Protein AF-A0A9X9QBF8-F1 (afdb_monomer)

Nearest PDB structures (foldseek):
  4yzc-assembly2_B  TM=6.751E-01  e=7.929E-07  Homo sapiens
  4hgs-assembly1_A  TM=6.082E-01  e=4.675E-07  Homo sapiens
  4yzc-assembly1_A  TM=5.987E-01  e=3.064E-07  Homo sapiens
  2c47-assembly4_D  TM=6.206E-01  e=9.795E-07  Homo sapiens
  7bmk-assembly1_B  TM=5.129E-01  e=6.171E-04  Homo sapiens

Foldseek 3Di:
DPPDDDDPDPPPDPDDPQPDLVNQLVQFLQFEFAQPQCQCCQQQNPDLQNVLLVQLLVLVVVCCVVDPVVVQPCQQALVSVVVNVVVSCVQRVVCLQDDHDDDDPVHGDGDDDPSHFGFQWDKDADQAQPPDDNDPDRQGFGIWIFGDDDDDPHDDLLRTLEGEAGALAACPPVVSVRVSSRLSSLLRNCQNQLQFAWAWYWYRHNQWIWIWIAGLRHIYINHIDGCVVPVSVVSSVVVSSRRDDCVSSRHQPQFDQDPNWTWGWAAQPDVPDIDIFTWDPDWSDADNHSHDQSWTWTATPVQWKIKIKTKDFPWFAAPVRLLVLLPLLFQAKHWRGKDFRDKPCVSPVACQVTRSRSDDPPPDPDDDDDDDDPPDPDDDGDTIMTIMITIIGGRFAFLQPDWWPLLNLQQLLRNLSSQVSSVVSQKHQLADASRQKGADPADPSHRRRIHGDDSRLMDGPPRPRSVVPPPARDYQQLQFDLVSLCVVVVVDDPVPDDSQCRNLRNLSSSLSNVVQCQQQHPADPPDDRDGSCQSRDPDSVSNNVVCLCCLFVCVVVNLVPRGHPRCVVPSVLSVQSSCLSQNDHGRDPDDDDPPVVSSVSNSVSSVVVSVCCVVVVDPIDTDD

Structure (mmCIF, N/CA/C/O backbone):
data_AF-A0A9X9QBF8-F1
#
_entry.id   AF-A0A9X9QBF8-F1
#
loop_
_atom_site.group_PDB
_atom_site.id
_atom_site.type_symbol
_atom_site.label_atom_id
_atom_site.label_alt_id
_atom_site.label_comp_id
_atom_site.label_asym_id
_atom_site.label_entity_id
_atom_site.label_seq_id
_atom_site.pdbx_PDB_ins_code
_atom_site.Cartn_x
_atom_site.Cartn_y
_atom_site.Cartn_z
_atom_site.occupancy
_atom_site.B_iso_or_equiv
_atom_site.auth_seq_id
_atom_site.auth_comp_id
_atom_site.auth_asym_id
_atom_site.auth_atom_id
_atom_site.pdbx_PDB_model_num
ATOM 1 N N . MET A 1 1 ? -2.231 0.985 5.826 1.00 36.88 1 MET A N 1
ATOM 2 C CA . MET A 1 1 ? -3.373 1.764 5.284 1.00 36.88 1 MET A CA 1
ATOM 3 C C . MET A 1 1 ? -3.360 3.235 5.782 1.00 36.88 1 MET A C 1
ATOM 5 O O . MET A 1 1 ? -4.291 3.717 6.397 1.00 36.88 1 MET A O 1
ATOM 9 N N . ARG A 1 2 ? -2.273 3.996 5.549 1.00 31.39 2 ARG A N 1
ATOM 10 C CA . ARG A 1 2 ? -1.917 5.186 6.375 1.00 31.39 2 ARG A CA 1
ATOM 11 C C . ARG A 1 2 ? -2.234 6.587 5.813 1.00 31.39 2 ARG A C 1
ATOM 13 O O . ARG A 1 2 ? -1.854 7.575 6.430 1.00 31.39 2 ARG A O 1
ATOM 20 N N . ASP A 1 3 ? -2.935 6.686 4.686 1.00 26.19 3 ASP A N 1
ATOM 21 C CA . ASP A 1 3 ? -3.419 7.963 4.113 1.00 26.19 3 ASP A CA 1
ATOM 22 C C . ASP A 1 3 ? -4.922 7.858 3.738 1.00 26.19 3 ASP A C 1
ATOM 24 O O . ASP A 1 3 ? -5.382 8.397 2.735 1.00 26.19 3 ASP A O 1
ATOM 28 N N . LEU A 1 4 ? -5.685 7.086 4.518 1.00 30.78 4 LEU A N 1
ATOM 29 C CA . LEU A 1 4 ? -7.020 6.609 4.172 1.00 30.78 4 LEU A CA 1
ATOM 30 C C . LEU A 1 4 ? -8.142 7.656 4.257 1.00 30.78 4 LEU A C 1
ATOM 32 O O . LEU A 1 4 ? -8.268 8.401 5.220 1.00 30.78 4 LEU A O 1
ATOM 36 N N . LEU A 1 5 ? -9.018 7.599 3.249 1.00 30.44 5 LEU A N 1
ATOM 37 C CA . LEU A 1 5 ? -10.440 7.950 3.329 1.00 30.44 5 LEU A CA 1
ATOM 38 C C . LEU A 1 5 ? -10.753 9.427 3.626 1.00 30.44 5 LEU A C 1
ATOM 40 O O . LEU A 1 5 ? -11.539 9.767 4.510 1.00 30.44 5 LEU A O 1
ATOM 44 N N . GLN A 1 6 ? -10.226 10.331 2.795 1.00 25.83 6 GLN A N 1
ATOM 45 C CA . GLN A 1 6 ? -10.897 11.618 2.611 1.00 25.83 6 GLN A CA 1
ATOM 46 C C . GLN A 1 6 ? -12.253 11.395 1.931 1.00 25.83 6 GLN A C 1
ATOM 48 O O . GLN A 1 6 ? -12.316 10.819 0.849 1.00 25.83 6 GLN A O 1
ATOM 53 N N . ARG A 1 7 ? -13.300 11.851 2.632 1.00 26.95 7 ARG A N 1
ATOM 54 C CA . ARG A 1 7 ? -14.614 12.339 2.177 1.00 26.95 7 ARG A CA 1
ATOM 55 C C . ARG A 1 7 ? -14.882 12.175 0.674 1.00 26.95 7 ARG A C 1
ATOM 57 O O . ARG A 1 7 ? -14.114 12.674 -0.146 1.00 26.95 7 ARG A O 1
ATOM 64 N N . GLU A 1 8 ? -16.054 11.645 0.323 1.00 24.50 8 GLU A 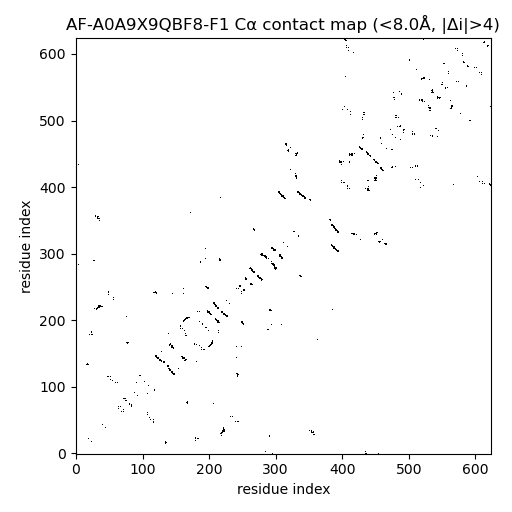N 1
ATOM 65 C CA . GLU A 1 8 ? -16.724 12.048 -0.918 1.00 24.50 8 GLU A CA 1
ATOM 66 C C . GLU A 1 8 ? -16.934 13.571 -0.864 1.00 24.50 8 GLU A C 1
ATOM 68 O O . GLU A 1 8 ? -17.917 14.083 -0.336 1.00 24.50 8 GLU A O 1
ATOM 73 N N . VAL A 1 9 ? -15.933 14.321 -1.320 1.00 21.94 9 VAL A N 1
ATOM 74 C CA . VAL A 1 9 ? -16.066 15.741 -1.617 1.00 21.94 9 VAL A CA 1
ATOM 75 C C . VAL A 1 9 ? -16.721 15.802 -2.997 1.00 21.94 9 VAL A C 1
ATOM 77 O O . VAL A 1 9 ? -16.227 15.132 -3.909 1.00 21.94 9 VAL A O 1
ATOM 80 N N . PRO A 1 10 ? -17.818 16.559 -3.180 1.00 20.89 10 PRO A N 1
ATOM 81 C CA . PRO A 1 10 ? -18.445 16.714 -4.488 1.00 20.89 10 PRO A CA 1
ATOM 82 C C . PRO A 1 10 ? -17.408 17.154 -5.532 1.00 20.89 10 PRO A C 1
ATOM 84 O O . PRO A 1 10 ? -16.493 17.912 -5.208 1.00 20.89 10 PRO A O 1
ATOM 87 N N . GLU A 1 11 ? -17.565 16.670 -6.770 1.00 24.17 11 GLU A N 1
ATOM 88 C CA . GLU A 1 11 ? -16.636 16.709 -7.923 1.00 24.17 11 GLU A CA 1
ATOM 89 C C . GLU A 1 11 ? -16.111 18.092 -8.375 1.00 24.17 11 GLU A C 1
ATOM 91 O O . GLU A 1 11 ? -15.508 18.223 -9.437 1.00 24.17 11 GLU A O 1
ATOM 96 N N . CYS A 1 12 ? -16.243 19.139 -7.569 1.00 21.33 12 CYS A N 1
ATOM 97 C CA . CYS A 1 12 ? -15.911 20.505 -7.936 1.00 21.33 12 CYS A CA 1
ATOM 98 C C . CYS A 1 12 ? -14.859 21.153 -7.025 1.00 21.33 12 CYS A C 1
ATOM 100 O O . CYS A 1 12 ? -14.997 22.328 -6.753 1.00 21.33 12 CYS A O 1
ATOM 102 N N . TYR A 1 13 ? -13.815 20.457 -6.550 1.00 22.97 13 TYR A N 1
ATOM 103 C CA . TYR A 1 13 ? -12.588 21.099 -6.013 1.00 22.97 13 TYR A CA 1
ATOM 104 C C . TYR A 1 13 ? -11.376 20.137 -6.037 1.00 22.97 13 TYR A C 1
ATOM 106 O O . TYR A 1 13 ? -10.783 19.817 -5.011 1.00 22.97 13 TYR A O 1
ATOM 114 N N . ILE A 1 14 ? -10.965 19.671 -7.225 1.00 25.72 14 ILE A N 1
ATOM 115 C CA . ILE A 1 14 ? -9.667 18.992 -7.426 1.00 25.72 14 ILE A CA 1
ATOM 116 C C . ILE A 1 14 ? -8.712 19.973 -8.115 1.00 25.72 14 ILE A C 1
ATOM 118 O O . ILE A 1 14 ? -8.417 19.869 -9.302 1.00 25.72 14 ILE A O 1
ATOM 122 N N . HIS A 1 15 ? -8.211 20.951 -7.361 1.00 24.05 15 HIS A N 1
ATOM 123 C CA . HIS A 1 15 ? -6.972 21.633 -7.729 1.00 24.05 15 HIS A CA 1
ATOM 124 C C . HIS A 1 15 ? -5.812 20.962 -6.988 1.00 24.05 15 HIS A C 1
ATOM 126 O O . HIS A 1 15 ? -5.669 21.097 -5.778 1.00 24.05 15 HIS A O 1
ATOM 132 N N . SER A 1 16 ? -5.025 20.197 -7.754 1.00 31.61 16 SER A N 1
ATOM 133 C CA . SER A 1 16 ? -3.643 19.758 -7.511 1.00 31.61 16 SER A CA 1
ATOM 134 C C . SER A 1 16 ? -3.044 20.199 -6.157 1.00 31.61 16 SER A C 1
ATOM 136 O O . SER A 1 16 ? -2.569 21.330 -6.011 1.00 31.61 16 SER A O 1
ATOM 138 N N . ARG A 1 17 ? -2.944 19.280 -5.186 1.00 35.56 17 ARG A N 1
ATOM 139 C CA . ARG A 1 17 ? -1.889 19.377 -4.165 1.00 35.56 17 ARG A CA 1
ATOM 140 C C . ARG A 1 17 ? -0.577 18.993 -4.844 1.00 35.56 17 ARG A C 1
ATOM 142 O O . ARG A 1 17 ? -0.209 17.825 -4.900 1.00 35.56 17 ARG A O 1
ATOM 149 N N . ALA A 1 18 ? 0.099 19.983 -5.419 1.00 39.16 18 ALA A N 1
ATOM 150 C CA . ALA A 1 18 ? 1.425 19.805 -5.988 1.00 39.16 18 ALA A CA 1
ATOM 151 C C . ALA A 1 18 ? 2.369 19.272 -4.898 1.00 39.16 18 ALA A C 1
ATOM 153 O O . ALA A 1 18 ? 2.689 19.967 -3.936 1.00 39.16 18 ALA A O 1
ATOM 154 N N . CYS A 1 19 ? 2.804 18.020 -5.021 1.00 48.69 19 CYS A N 1
ATOM 155 C CA . CYS A 1 19 ? 3.900 17.513 -4.209 1.00 48.69 19 CYS A CA 1
ATOM 156 C C . CYS A 1 19 ? 5.194 18.146 -4.743 1.00 48.69 19 CYS A C 1
ATOM 158 O O . CYS A 1 19 ? 5.579 17.912 -5.893 1.00 48.69 19 CYS A O 1
ATOM 160 N N . ASN A 1 20 ? 5.789 19.016 -3.919 1.00 58.62 20 ASN A N 1
ATOM 161 C CA . ASN A 1 20 ? 6.997 19.777 -4.229 1.00 58.62 20 ASN A CA 1
ATOM 162 C C . ASN A 1 20 ? 8.143 18.846 -4.644 1.00 58.62 20 ASN A C 1
ATOM 164 O O . ASN A 1 20 ? 8.356 17.802 -4.028 1.00 58.62 20 ASN A O 1
ATOM 168 N N . ALA A 1 21 ? 8.939 19.270 -5.628 1.00 63.06 21 ALA A N 1
ATOM 169 C CA . ALA A 1 21 ? 10.157 18.582 -6.064 1.00 63.06 21 ALA A CA 1
ATOM 170 C C . ALA A 1 21 ? 11.085 18.190 -4.895 1.00 63.06 21 ALA A C 1
ATOM 172 O O . ALA A 1 21 ? 11.695 17.124 -4.918 1.00 63.06 21 ALA A O 1
ATOM 173 N N . SER A 1 22 ? 11.132 19.010 -3.839 1.00 59.16 22 SER A N 1
ATOM 174 C CA . SER A 1 22 ? 11.893 18.736 -2.614 1.00 59.16 22 SER A CA 1
ATOM 175 C C . SER A 1 22 ? 11.432 17.484 -1.857 1.00 59.16 22 SER A C 1
ATOM 177 O O . SER A 1 22 ? 12.258 16.806 -1.259 1.00 59.16 22 SER A O 1
ATOM 179 N N . VAL A 1 23 ? 10.142 17.136 -1.909 1.00 67.81 23 VAL A N 1
ATOM 180 C CA . VAL A 1 23 ? 9.575 15.947 -1.243 1.00 67.81 23 VAL A CA 1
ATOM 181 C C . VAL A 1 23 ? 9.862 14.669 -2.029 1.00 67.81 23 VAL A C 1
ATOM 183 O O . VAL A 1 23 ? 9.993 13.597 -1.443 1.00 67.81 23 VAL A O 1
ATOM 186 N N . ILE A 1 24 ? 9.932 14.762 -3.360 1.00 69.06 24 ILE A N 1
ATOM 187 C CA . ILE A 1 24 ? 10.347 13.638 -4.208 1.00 69.06 24 ILE A CA 1
ATOM 188 C C . ILE A 1 24 ? 11.826 13.332 -3.957 1.00 69.06 24 ILE A C 1
ATOM 190 O O . ILE A 1 24 ? 12.177 12.174 -3.750 1.00 69.06 24 ILE A O 1
ATOM 194 N N . LEU A 1 25 ? 12.664 14.372 -3.921 1.00 68.56 25 LEU A N 1
ATOM 195 C CA . LEU A 1 25 ? 14.101 14.247 -3.686 1.00 68.56 25 LEU A CA 1
ATOM 196 C C . LEU A 1 25 ? 14.424 13.626 -2.330 1.00 68.56 25 LEU A C 1
ATOM 198 O O . LEU A 1 25 ? 15.091 12.600 -2.300 1.00 68.56 25 LEU A O 1
ATOM 202 N N . SER A 1 26 ? 13.895 14.175 -1.234 1.00 68.12 26 SER A N 1
ATOM 203 C CA . SER A 1 26 ? 14.236 13.694 0.113 1.00 68.12 26 SER A CA 1
ATOM 204 C C . SER A 1 26 ? 13.898 12.218 0.344 1.00 68.12 26 SER A C 1
ATOM 206 O O . SER A 1 26 ? 14.494 11.561 1.189 1.00 68.12 26 SER A O 1
ATOM 208 N N . LYS A 1 27 ? 12.939 11.671 -0.412 1.00 71.31 27 LYS A N 1
ATOM 209 C CA . LYS A 1 27 ? 12.561 10.251 -0.348 1.00 71.31 27 LYS A CA 1
ATOM 210 C C . LYS A 1 27 ? 13.416 9.342 -1.219 1.00 71.31 27 LYS A C 1
ATOM 212 O O . LYS A 1 27 ? 13.476 8.145 -0.952 1.00 71.31 27 LYS A O 1
ATOM 217 N N . LEU A 1 28 ? 13.989 9.889 -2.285 1.00 75.88 28 LEU A N 1
ATOM 218 C CA . LEU A 1 28 ? 14.821 9.164 -3.236 1.00 75.88 28 LEU A CA 1
ATOM 219 C C . LEU A 1 28 ? 16.306 9.229 -2.869 1.00 75.88 28 LEU A C 1
ATOM 221 O O . LEU A 1 28 ? 17.030 8.314 -3.237 1.00 75.88 28 LEU A O 1
ATOM 225 N N . GLU A 1 29 ? 16.763 10.249 -2.138 1.00 67.69 29 GLU A N 1
ATOM 226 C CA . GLU A 1 29 ? 18.185 10.479 -1.827 1.00 67.69 29 GLU A CA 1
ATOM 227 C C . GLU A 1 29 ? 18.903 9.238 -1.267 1.00 67.69 29 GLU A C 1
ATOM 229 O O . GLU A 1 29 ? 19.953 8.873 -1.785 1.00 67.69 29 GLU A O 1
ATOM 234 N N . SER A 1 30 ? 18.309 8.513 -0.312 1.00 70.75 30 SER A N 1
ATOM 235 C CA . SER A 1 30 ? 18.887 7.274 0.248 1.00 70.75 30 SER A CA 1
ATOM 236 C C . SER A 1 30 ? 18.504 5.987 -0.496 1.00 70.75 30 SER A C 1
ATOM 238 O O . SER A 1 30 ? 18.909 4.893 -0.112 1.00 70.75 30 SER A O 1
ATOM 240 N N . LYS A 1 31 ? 17.687 6.097 -1.546 1.00 80.31 31 LYS A N 1
ATOM 241 C CA . LYS A 1 31 ? 17.059 4.976 -2.266 1.00 80.31 31 LYS A CA 1
ATOM 242 C C . LYS A 1 31 ? 17.318 5.028 -3.764 1.00 80.31 31 LYS A C 1
ATOM 244 O O . LYS A 1 31 ? 16.534 4.502 -4.554 1.00 80.31 31 LYS A O 1
ATOM 249 N N . THR A 1 32 ? 18.391 5.698 -4.165 1.00 83.94 32 THR A N 1
ATOM 250 C CA . THR A 1 32 ? 18.722 5.847 -5.574 1.00 83.94 32 THR A CA 1
ATOM 251 C C . THR A 1 32 ? 20.138 5.328 -5.838 1.00 83.94 32 THR A C 1
ATOM 253 O O . THR A 1 32 ? 21.103 5.713 -5.179 1.00 83.94 32 THR A O 1
ATOM 256 N N . PHE A 1 33 ? 20.257 4.427 -6.807 1.00 83.81 33 PHE A N 1
ATOM 257 C CA . PHE A 1 33 ? 21.453 3.646 -7.109 1.00 83.81 33 PHE A CA 1
ATOM 258 C C . PHE A 1 33 ? 21.969 4.042 -8.493 1.00 83.81 33 PHE A C 1
ATOM 260 O O . PHE A 1 33 ? 21.259 3.919 -9.489 1.00 83.81 33 PHE A O 1
ATOM 267 N N . THR A 1 34 ? 23.192 4.567 -8.574 1.00 83.94 34 THR A N 1
ATOM 268 C CA . THR A 1 34 ? 23.822 4.959 -9.849 1.00 83.94 34 THR A CA 1
ATOM 269 C C . THR A 1 34 ? 24.747 3.887 -10.381 1.00 83.94 34 THR A C 1
ATOM 271 O O . THR A 1 34 ? 25.434 3.249 -9.587 1.00 83.94 34 THR A O 1
ATOM 274 N N . CYS A 1 35 ? 24.939 3.882 -11.701 1.00 84.56 35 CYS A N 1
ATOM 275 C CA . CYS A 1 35 ? 26.006 3.128 -12.355 1.00 84.56 35 CYS A CA 1
ATOM 276 C C . CYS A 1 35 ? 25.909 1.628 -12.064 1.00 84.56 35 CYS A C 1
ATOM 278 O O . CYS A 1 35 ? 26.920 0.981 -11.796 1.00 84.56 35 CYS A O 1
ATOM 280 N N . VAL A 1 36 ? 24.689 1.091 -12.101 1.00 84.81 36 VAL A N 1
ATOM 281 C CA . VAL A 1 36 ? 24.467 -0.348 -11.999 1.00 84.81 36 VAL A CA 1
ATOM 282 C C . VAL A 1 36 ? 25.074 -0.992 -13.245 1.00 84.81 36 VAL A C 1
ATOM 284 O O . VAL A 1 36 ? 24.547 -0.835 -14.345 1.00 84.81 36 VAL A O 1
ATOM 287 N N . SER A 1 37 ? 26.219 -1.660 -13.097 1.00 80.00 37 SER A N 1
ATOM 288 C CA . SER A 1 37 ? 27.036 -2.121 -14.231 1.00 80.00 37 SER A CA 1
ATOM 289 C C . SER A 1 37 ? 26.308 -3.141 -15.105 1.00 80.00 37 SER A C 1
ATOM 291 O O . SER A 1 37 ? 26.439 -3.111 -16.324 1.00 80.00 37 SER A O 1
ATOM 293 N N . SER A 1 38 ? 25.470 -3.978 -14.495 1.00 84.94 38 SER A N 1
ATOM 294 C CA . SER A 1 38 ? 24.649 -4.981 -15.173 1.00 84.94 38 SER A CA 1
ATOM 295 C C . SER A 1 38 ? 23.363 -4.424 -15.795 1.00 84.94 38 SER A C 1
ATOM 297 O O . SER A 1 38 ? 22.602 -5.190 -16.383 1.00 84.94 38 SER A O 1
ATOM 299 N N . PHE A 1 39 ? 23.087 -3.112 -15.697 1.00 89.56 39 PHE A N 1
ATOM 300 C CA . PHE A 1 39 ? 21.828 -2.521 -16.175 1.00 89.56 39 PHE A CA 1
ATOM 301 C C . PHE A 1 39 ? 21.579 -2.830 -17.652 1.00 89.56 39 PHE A C 1
ATOM 303 O O . PHE A 1 39 ? 20.493 -3.280 -18.019 1.00 89.56 39 PHE A O 1
ATOM 310 N N . TRP A 1 40 ? 22.576 -2.579 -18.508 1.00 91.44 40 TRP A N 1
ATOM 311 C CA . TRP A 1 40 ? 22.412 -2.775 -19.946 1.00 91.44 40 TRP A CA 1
ATOM 312 C C . TRP A 1 40 ? 22.154 -4.245 -20.276 1.00 91.44 40 TRP A C 1
ATOM 314 O O . TRP A 1 40 ? 21.153 -4.568 -20.914 1.00 91.44 40 TRP A O 1
ATOM 324 N N . ASP A 1 41 ? 23.000 -5.136 -19.764 1.00 90.19 41 ASP A N 1
ATOM 325 C CA . ASP A 1 41 ? 22.885 -6.571 -20.013 1.00 90.19 41 ASP A CA 1
ATOM 326 C C . ASP A 1 41 ? 21.548 -7.130 -19.511 1.00 90.19 41 ASP A C 1
ATOM 328 O O . ASP A 1 41 ? 20.917 -7.947 -20.182 1.00 90.19 41 ASP A O 1
ATOM 332 N N . ARG A 1 42 ? 21.053 -6.630 -18.371 1.00 90.00 42 ARG A N 1
ATOM 333 C CA . ARG A 1 42 ? 19.796 -7.084 -17.767 1.00 90.00 42 ARG A CA 1
ATOM 334 C C . ARG A 1 42 ? 18.565 -6.728 -18.594 1.00 90.00 42 ARG A C 1
ATOM 336 O O . ARG A 1 42 ? 17.650 -7.554 -18.691 1.00 90.00 42 ARG A O 1
ATOM 343 N N . PHE A 1 43 ? 18.505 -5.515 -19.145 1.00 91.50 43 PHE A N 1
ATOM 344 C CA . PHE A 1 43 ? 17.295 -5.004 -19.805 1.00 91.50 43 PHE A CA 1
ATOM 345 C C . PHE A 1 43 ? 17.372 -4.954 -21.327 1.00 91.50 43 PHE A C 1
ATOM 347 O O . PHE A 1 43 ? 16.316 -4.922 -21.953 1.00 91.50 43 PHE A O 1
ATOM 354 N N . PHE A 1 44 ? 18.567 -4.972 -21.922 1.00 93.38 44 PHE A N 1
ATOM 355 C CA . PHE A 1 44 ? 18.769 -4.774 -23.363 1.00 93.38 44 PHE A CA 1
ATOM 356 C C . PHE A 1 44 ? 19.432 -5.948 -24.096 1.00 93.38 44 PHE A C 1
ATOM 358 O O . PHE A 1 44 ? 19.330 -6.039 -25.328 1.00 93.38 44 PHE A O 1
ATOM 365 N N . GLU A 1 45 ? 20.035 -6.891 -23.371 1.00 93.56 45 GLU A N 1
ATOM 366 C CA . GLU A 1 45 ? 20.638 -8.102 -23.937 1.00 93.56 45 GLU A CA 1
ATOM 367 C C . GLU A 1 45 ? 19.882 -9.377 -23.537 1.00 93.56 45 GLU A C 1
ATOM 369 O O . GLU A 1 45 ? 19.093 -9.408 -22.592 1.00 93.56 45 GLU A O 1
ATOM 374 N N . GLY A 1 46 ? 20.102 -10.448 -24.307 1.00 92.25 46 GLY A N 1
ATOM 375 C CA . GLY A 1 46 ? 19.549 -11.776 -24.019 1.00 92.25 46 GLY A CA 1
ATOM 376 C C . GLY A 1 46 ? 18.020 -11.885 -24.089 1.00 92.25 46 GLY A C 1
ATOM 377 O O . GLY A 1 46 ? 17.466 -12.873 -23.613 1.00 92.25 46 GLY A O 1
ATOM 378 N N . LYS A 1 47 ? 17.321 -10.894 -24.659 1.00 93.94 47 LYS A N 1
ATOM 379 C CA . LYS A 1 47 ? 15.860 -10.894 -24.821 1.00 93.94 47 LYS A CA 1
ATOM 380 C C . LYS A 1 47 ? 15.455 -11.463 -26.175 1.00 93.94 47 LYS A C 1
ATOM 382 O O . LYS A 1 47 ? 16.234 -11.445 -27.129 1.00 93.94 47 LYS A O 1
ATOM 387 N N . ALA A 1 48 ? 14.197 -11.891 -26.285 1.00 93.62 48 ALA A N 1
ATOM 388 C CA . ALA A 1 48 ? 13.635 -12.422 -27.531 1.00 93.62 48 ALA A CA 1
ATOM 389 C C . ALA A 1 48 ? 13.764 -11.438 -28.714 1.00 93.62 48 ALA A C 1
ATOM 391 O O . ALA A 1 48 ? 13.944 -11.856 -29.853 1.00 93.62 48 ALA A O 1
ATOM 392 N N . TRP A 1 49 ? 13.737 -10.131 -28.440 1.00 94.00 49 TRP A N 1
ATOM 393 C CA . TRP A 1 49 ? 13.897 -9.067 -29.433 1.00 94.00 49 TRP A CA 1
ATOM 394 C C . TRP A 1 49 ? 15.350 -8.582 -29.616 1.00 94.00 49 TRP A C 1
ATOM 396 O O . TRP A 1 49 ? 15.600 -7.737 -30.475 1.00 94.00 49 TRP A O 1
ATOM 406 N N . SER A 1 50 ? 16.336 -9.062 -28.844 1.00 93.88 50 SER A N 1
ATOM 407 C CA . SER A 1 50 ? 17.706 -8.508 -28.870 1.00 93.88 50 SER A CA 1
ATOM 408 C C . SER A 1 50 ? 18.411 -8.684 -30.225 1.00 93.88 50 SER A C 1
ATOM 410 O O . SER A 1 50 ? 19.134 -7.784 -30.645 1.00 93.88 50 SER A O 1
ATOM 412 N N . ASP A 1 51 ? 18.192 -9.795 -30.938 1.00 94.19 51 ASP A N 1
ATOM 413 C CA . ASP A 1 51 ? 18.712 -9.993 -32.309 1.00 94.19 51 ASP A CA 1
ATOM 414 C C . ASP A 1 51 ? 18.061 -9.027 -33.313 1.00 94.19 51 ASP A C 1
ATOM 416 O O . ASP A 1 51 ? 18.735 -8.459 -34.172 1.00 94.19 51 ASP A O 1
ATOM 420 N N . GLN A 1 52 ? 16.755 -8.792 -33.170 1.00 94.06 52 GLN A N 1
ATOM 421 C CA . GLN A 1 52 ? 16.004 -7.869 -34.018 1.00 94.06 52 GLN A CA 1
ATOM 422 C C . GLN A 1 52 ? 16.506 -6.427 -33.849 1.00 94.06 52 GLN A C 1
ATOM 424 O O . GLN A 1 52 ? 16.709 -5.734 -34.845 1.00 94.06 52 GLN A O 1
ATOM 429 N N . THR A 1 53 ? 16.789 -5.975 -32.620 1.00 94.88 53 THR A N 1
ATOM 430 C CA . THR A 1 53 ? 17.332 -4.620 -32.395 1.00 94.88 53 THR A CA 1
ATOM 431 C C . THR A 1 53 ? 18.748 -4.450 -32.942 1.00 94.88 53 THR A C 1
ATOM 433 O O . THR A 1 53 ? 19.063 -3.376 -33.454 1.00 94.88 53 THR A O 1
ATOM 436 N N . LYS A 1 54 ? 19.586 -5.498 -32.903 1.00 94.56 54 LYS A N 1
ATOM 437 C CA . LYS A 1 54 ? 20.920 -5.494 -33.534 1.00 94.56 54 LYS A CA 1
ATOM 438 C C . LYS A 1 54 ? 20.822 -5.342 -35.053 1.00 94.56 54 LYS A C 1
ATOM 440 O O . LYS A 1 54 ? 21.469 -4.458 -35.603 1.00 94.56 54 LYS A O 1
ATOM 445 N N . ARG A 1 55 ? 19.933 -6.092 -35.712 1.00 93.38 55 ARG A N 1
ATOM 446 C CA . ARG A 1 55 ? 19.689 -5.960 -37.161 1.00 93.38 55 ARG A CA 1
ATOM 447 C C . ARG A 1 55 ? 19.137 -4.593 -37.571 1.00 93.38 55 ARG A C 1
ATOM 449 O O . ARG A 1 55 ? 19.522 -4.064 -38.614 1.00 93.38 55 ARG A O 1
ATOM 456 N N . ILE A 1 56 ? 18.241 -4.006 -36.770 1.00 91.88 56 ILE A N 1
ATOM 457 C CA . ILE A 1 56 ? 17.740 -2.641 -37.018 1.00 91.88 56 ILE A CA 1
ATOM 458 C C . ILE A 1 56 ? 18.893 -1.634 -36.937 1.00 91.88 56 ILE A C 1
ATOM 460 O O . ILE A 1 56 ? 18.999 -0.760 -37.796 1.00 91.88 56 ILE A O 1
ATOM 464 N N . TRP A 1 57 ? 19.773 -1.777 -35.942 1.00 92.88 57 TRP A N 1
ATOM 465 C CA . TRP A 1 57 ? 20.981 -0.963 -35.832 1.00 92.88 57 TRP A CA 1
ATOM 466 C C . TRP A 1 57 ? 21.899 -1.103 -37.053 1.00 92.88 57 TRP A C 1
ATOM 468 O O . TRP A 1 57 ? 22.270 -0.091 -37.635 1.00 92.88 57 TRP A O 1
ATOM 478 N N . GLU A 1 58 ? 22.217 -2.325 -37.483 1.00 91.94 58 GLU A N 1
ATOM 479 C CA . GLU A 1 58 ? 23.070 -2.563 -38.660 1.00 91.94 58 GLU A CA 1
ATOM 480 C C . GLU A 1 58 ? 22.475 -1.916 -39.920 1.00 91.94 58 GLU A C 1
ATOM 482 O O . GLU A 1 58 ? 23.176 -1.283 -40.706 1.00 91.94 58 GLU A O 1
ATOM 487 N N . SER A 1 59 ? 21.152 -2.007 -40.081 1.00 89.31 59 SER A N 1
ATOM 488 C CA . SER A 1 59 ? 20.433 -1.376 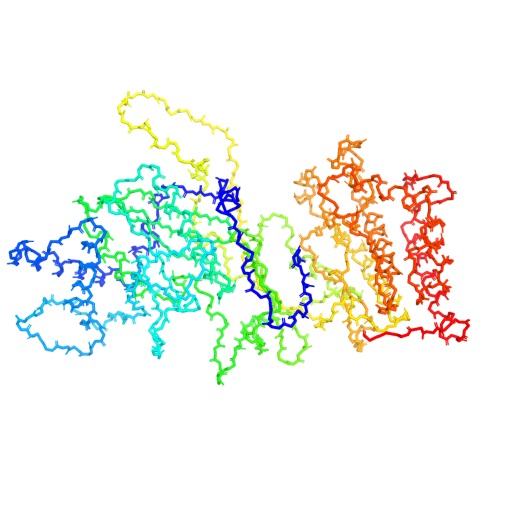-41.195 1.00 89.31 59 SER A CA 1
ATOM 489 C C . SER A 1 59 ? 20.519 0.155 -41.131 1.00 89.31 59 SER A C 1
ATOM 491 O O . SER A 1 59 ? 20.702 0.817 -42.153 1.00 89.31 59 SER A O 1
ATOM 493 N N . TYR A 1 60 ? 20.411 0.725 -39.928 1.00 88.31 60 TYR A N 1
ATOM 494 C CA . TYR A 1 60 ? 20.582 2.155 -39.680 1.00 88.31 60 TYR A CA 1
ATOM 495 C C . TYR A 1 60 ? 22.005 2.632 -39.989 1.00 88.31 60 TYR A C 1
ATOM 497 O O . TYR A 1 60 ? 22.182 3.643 -40.671 1.00 88.31 60 TYR A O 1
ATOM 505 N N . GLU A 1 61 ? 23.011 1.901 -39.515 1.00 88.19 61 GLU A N 1
ATOM 506 C CA . GLU A 1 61 ? 24.423 2.218 -39.710 1.00 88.19 61 GLU A CA 1
ATOM 507 C C . GLU A 1 61 ? 24.802 2.171 -41.194 1.00 88.19 61 GLU A C 1
ATOM 509 O O . GLU A 1 61 ? 25.402 3.119 -41.706 1.00 88.19 61 GLU A O 1
ATOM 514 N N . ASN A 1 62 ? 24.364 1.131 -41.911 1.00 86.75 62 ASN A N 1
ATOM 515 C CA . ASN A 1 62 ? 24.567 1.012 -43.354 1.00 86.75 62 ASN A CA 1
ATOM 516 C C . ASN A 1 62 ? 23.917 2.175 -44.106 1.00 86.75 62 ASN A C 1
ATOM 518 O O . ASN A 1 62 ? 24.593 2.856 -44.874 1.00 86.75 62 ASN A O 1
ATOM 522 N N . TYR A 1 63 ? 22.646 2.482 -43.825 1.00 83.12 63 TYR A N 1
ATOM 523 C CA . TYR A 1 63 ? 21.957 3.603 -44.467 1.00 83.12 63 TYR A CA 1
ATOM 524 C C . TYR A 1 63 ? 22.671 4.934 -44.211 1.00 83.12 63 TYR A C 1
ATOM 526 O O . TYR A 1 63 ? 22.873 5.721 -45.133 1.00 83.12 63 TYR A O 1
ATOM 534 N N . LYS A 1 64 ? 23.109 5.193 -42.978 1.00 80.62 64 LYS A N 1
ATOM 535 C CA . LYS A 1 64 ? 23.843 6.415 -42.627 1.00 80.62 64 LYS A CA 1
ATOM 536 C C . LYS A 1 64 ? 25.185 6.534 -43.361 1.00 80.62 64 LYS A C 1
ATOM 538 O O . LYS A 1 64 ? 25.592 7.650 -43.674 1.00 80.62 64 LYS A O 1
ATOM 543 N N . ASN A 1 65 ? 25.862 5.413 -43.612 1.00 80.50 65 ASN A N 1
ATOM 544 C CA . ASN A 1 65 ? 27.153 5.372 -44.300 1.00 80.50 65 ASN A CA 1
ATOM 545 C C . ASN A 1 65 ? 27.017 5.437 -45.832 1.00 80.50 65 ASN A C 1
ATOM 547 O O . ASN A 1 65 ? 27.854 6.049 -46.493 1.00 80.50 65 ASN A O 1
ATOM 551 N N . GLU A 1 66 ? 25.973 4.826 -46.396 1.00 75.88 66 GLU A N 1
ATOM 552 C CA . GLU A 1 66 ? 25.684 4.816 -47.838 1.00 75.88 66 GLU A CA 1
ATOM 553 C C . GLU A 1 66 ? 25.058 6.133 -48.320 1.00 75.88 66 GLU A C 1
ATOM 555 O O . GLU A 1 66 ? 25.337 6.605 -49.425 1.00 75.88 66 GLU A O 1
ATOM 560 N N . THR A 1 67 ? 24.231 6.764 -47.485 1.00 64.31 67 THR A N 1
ATOM 561 C CA . THR A 1 67 ? 23.640 8.079 -47.758 1.00 64.31 67 THR A CA 1
ATOM 562 C C . THR A 1 67 ? 24.626 9.176 -47.346 1.00 64.31 67 THR A C 1
ATOM 564 O O . THR A 1 67 ? 25.343 9.025 -46.365 1.00 64.31 67 THR A O 1
ATOM 567 N N . ASN A 1 68 ? 24.678 10.321 -48.045 1.00 57.09 68 ASN A N 1
ATOM 568 C CA . ASN A 1 68 ? 25.516 11.452 -47.608 1.00 57.09 68 ASN A CA 1
ATOM 569 C C . ASN A 1 68 ? 25.203 11.774 -46.127 1.00 57.09 68 ASN A C 1
ATOM 571 O O . ASN A 1 68 ? 24.051 12.118 -45.855 1.00 57.09 68 ASN A O 1
ATOM 575 N N . PRO A 1 69 ? 26.167 11.719 -45.180 1.00 55.25 69 PRO A N 1
ATOM 576 C CA . PRO A 1 69 ? 25.908 11.877 -43.739 1.00 55.25 69 PRO A CA 1
ATOM 577 C C . PRO A 1 69 ? 25.184 13.180 -43.366 1.00 55.25 69 PRO A C 1
ATOM 579 O O . PRO A 1 69 ? 24.592 13.297 -42.295 1.00 55.25 69 PRO A O 1
ATOM 582 N N . LYS A 1 70 ? 25.208 14.172 -44.266 1.00 55.16 70 LYS A N 1
ATOM 583 C CA . LYS A 1 70 ? 24.456 15.429 -44.162 1.00 55.16 70 LYS A CA 1
ATOM 584 C C . LYS A 1 70 ? 22.932 15.271 -44.298 1.00 55.16 70 LYS A C 1
ATOM 586 O O . LYS A 1 70 ? 22.220 16.188 -43.908 1.00 55.16 70 LYS A O 1
ATOM 591 N N . ASN A 1 71 ? 22.439 14.150 -44.826 1.00 54.66 71 ASN A N 1
ATOM 592 C CA . ASN A 1 71 ? 21.016 13.899 -45.082 1.00 54.66 71 ASN A CA 1
ATOM 593 C C . ASN A 1 71 ? 20.288 13.252 -43.891 1.00 54.66 71 ASN A C 1
ATOM 595 O O . ASN A 1 71 ? 19.063 13.301 -43.842 1.00 54.66 71 ASN A O 1
ATOM 599 N N . PHE A 1 72 ? 21.020 12.665 -42.937 1.00 65.31 72 PHE A N 1
ATOM 600 C CA . PHE A 1 72 ? 20.456 12.072 -41.718 1.00 65.31 72 PHE A CA 1
ATOM 601 C C . PHE A 1 72 ? 21.357 12.343 -40.489 1.00 65.31 72 PHE A C 1
ATOM 603 O O . PHE A 1 72 ? 21.925 11.419 -39.905 1.00 65.31 72 PHE A O 1
ATOM 610 N N . PRO A 1 73 ? 21.583 13.615 -40.107 1.00 65.81 73 PRO A N 1
ATOM 611 C CA . PRO A 1 73 ? 22.457 13.933 -38.985 1.00 65.81 73 PRO A CA 1
ATOM 612 C C . PRO A 1 73 ? 21.783 13.602 -37.646 1.00 65.81 73 PRO A C 1
ATOM 614 O O . PRO A 1 73 ? 20.699 14.103 -37.349 1.00 65.81 73 PRO A O 1
ATOM 617 N N . LEU A 1 74 ? 22.464 12.837 -36.785 1.00 67.88 74 LEU A N 1
ATOM 618 C CA . LEU A 1 74 ? 22.116 12.754 -35.364 1.00 67.88 74 LEU A CA 1
ATOM 619 C C . LEU A 1 74 ? 22.544 14.063 -34.682 1.00 67.88 74 LEU A C 1
ATOM 621 O O . LEU A 1 74 ? 23.646 14.190 -34.144 1.00 67.88 74 LEU A O 1
ATOM 625 N N . ASN A 1 75 ? 21.688 15.080 -34.772 1.00 70.06 75 ASN A N 1
ATOM 626 C CA . ASN A 1 75 ? 21.882 16.331 -34.056 1.00 70.06 75 ASN A CA 1
ATOM 627 C C . ASN A 1 75 ? 21.381 16.162 -32.619 1.00 70.06 75 ASN A C 1
ATOM 629 O O . ASN A 1 75 ? 20.198 15.977 -32.380 1.00 70.06 75 ASN A O 1
ATOM 633 N N . LEU A 1 76 ? 22.300 16.243 -31.665 1.00 66.56 76 LEU A N 1
ATOM 634 C CA . LEU A 1 76 ? 22.029 16.004 -30.250 1.00 66.56 76 LEU A CA 1
ATOM 635 C C . LEU A 1 76 ? 21.507 17.242 -29.495 1.00 66.56 76 LEU A C 1
ATOM 637 O O . LEU A 1 76 ? 21.255 17.188 -28.289 1.00 66.56 76 LEU A O 1
ATOM 641 N N . ALA A 1 77 ? 21.320 18.369 -30.192 1.00 66.25 77 ALA A N 1
ATOM 642 C CA . ALA A 1 77 ? 20.456 19.433 -29.696 1.00 66.25 77 ALA A CA 1
ATOM 643 C C . ALA A 1 77 ? 19.025 18.898 -29.549 1.00 66.25 77 ALA A C 1
ATOM 645 O O . ALA A 1 77 ? 18.625 18.019 -30.303 1.00 66.25 77 ALA A O 1
ATOM 646 N N . GLU A 1 78 ? 18.245 19.457 -28.620 1.00 64.12 78 GLU A N 1
ATOM 647 C CA . GLU A 1 78 ? 16.907 18.951 -28.287 1.00 64.12 78 GLU A CA 1
ATOM 648 C C . GLU A 1 78 ? 16.065 18.717 -29.546 1.00 64.12 78 GLU A C 1
ATOM 650 O O . GLU A 1 78 ? 15.824 17.562 -29.873 1.00 64.12 78 GLU A O 1
ATOM 655 N N . GLN A 1 79 ? 15.759 19.767 -30.324 1.00 71.00 79 GLN A N 1
ATOM 656 C CA . GLN A 1 79 ? 15.026 19.672 -31.599 1.00 71.00 79 GLN A CA 1
ATOM 657 C C . GLN A 1 79 ? 15.652 18.684 -32.601 1.00 71.00 79 GLN A C 1
ATOM 659 O O . GLN A 1 79 ? 14.936 18.012 -33.331 1.00 71.00 79 GLN A O 1
ATOM 664 N N . GLY A 1 80 ? 16.978 18.548 -32.606 1.00 75.56 80 GLY A N 1
ATOM 665 C CA . GLY A 1 80 ? 17.667 17.593 -33.469 1.00 75.56 80 GLY A CA 1
ATOM 666 C C . GLY A 1 80 ? 17.372 16.136 -33.109 1.00 75.56 80 GLY A C 1
ATOM 667 O O . GLY A 1 80 ? 17.204 15.312 -34.005 1.00 75.56 80 GLY A O 1
ATOM 668 N N . ILE A 1 81 ? 17.239 15.824 -31.815 1.00 74.38 81 ILE A N 1
ATOM 669 C CA . ILE A 1 81 ? 16.830 14.494 -31.351 1.00 74.38 81 ILE A CA 1
ATOM 670 C C . ILE A 1 81 ? 15.379 14.235 -31.763 1.00 74.38 81 ILE A C 1
ATOM 672 O O . ILE A 1 81 ? 15.075 13.138 -32.218 1.00 74.38 81 ILE A O 1
ATOM 676 N N . TRP A 1 82 ? 14.494 15.233 -31.675 1.00 74.94 82 TRP A N 1
ATOM 677 C CA . TRP A 1 82 ? 13.109 15.104 -32.149 1.00 74.94 82 TRP A CA 1
ATOM 678 C C . TRP A 1 82 ? 13.042 14.763 -33.636 1.00 74.94 82 TRP A C 1
ATOM 680 O O . TRP A 1 82 ? 12.387 13.791 -34.018 1.00 74.94 82 TRP A O 1
ATOM 690 N N . ASP A 1 83 ? 13.749 15.533 -34.460 1.00 77.62 83 ASP A N 1
ATOM 691 C CA . ASP A 1 83 ? 13.777 15.346 -35.909 1.00 77.62 83 ASP A CA 1
ATOM 692 C C . ASP A 1 83 ? 14.384 13.982 -36.270 1.00 77.62 83 ASP A C 1
ATOM 694 O O . ASP A 1 83 ? 13.876 13.280 -37.150 1.00 77.62 83 ASP A O 1
ATOM 698 N N . TRP A 1 84 ? 15.426 13.564 -35.544 1.00 83.44 84 TRP A N 1
ATOM 699 C CA . TRP A 1 84 ? 16.037 12.247 -35.695 1.00 83.44 84 TRP A CA 1
ATOM 700 C C . TRP A 1 84 ? 15.069 11.120 -35.323 1.00 83.44 84 TRP A C 1
ATOM 702 O O . TRP A 1 84 ? 14.902 10.201 -36.119 1.00 83.44 84 TRP A O 1
ATOM 712 N N . ILE A 1 85 ? 14.378 11.193 -34.178 1.00 80.56 85 ILE A N 1
ATOM 713 C CA . ILE A 1 85 ? 13.404 10.171 -33.751 1.00 80.56 85 ILE A CA 1
ATOM 714 C C . ILE A 1 85 ? 12.258 10.075 -34.760 1.00 80.56 85 ILE A C 1
ATOM 716 O O . ILE A 1 85 ? 11.871 8.971 -35.139 1.00 80.56 85 ILE A O 1
ATOM 720 N N . ALA A 1 86 ? 11.726 11.211 -35.219 1.00 79.44 86 ALA A N 1
ATOM 721 C CA . ALA A 1 86 ? 10.662 11.240 -36.219 1.00 79.44 86 ALA A CA 1
ATOM 722 C C . ALA A 1 86 ? 11.113 10.591 -37.536 1.00 79.44 86 ALA A C 1
ATOM 724 O O . ALA A 1 86 ? 10.398 9.766 -38.107 1.00 79.44 86 ALA A O 1
ATOM 725 N N . SER A 1 87 ? 12.325 10.912 -37.990 1.00 81.88 87 SER A N 1
ATOM 726 C CA . SER A 1 87 ? 12.877 10.365 -39.230 1.00 81.88 87 SER A CA 1
ATOM 727 C C . SER A 1 87 ? 13.227 8.879 -39.091 1.00 81.88 87 SER A C 1
ATOM 729 O O . SER A 1 87 ? 12.919 8.095 -39.983 1.00 81.88 87 SER A O 1
ATOM 731 N N . PHE A 1 88 ? 13.789 8.461 -37.954 1.00 85.12 88 PHE A N 1
ATOM 732 C CA . PHE A 1 88 ? 14.070 7.060 -37.638 1.00 85.12 88 PHE A CA 1
ATOM 733 C C . PHE A 1 88 ? 12.780 6.236 -37.571 1.00 85.12 88 PHE A C 1
ATOM 735 O O . PHE A 1 88 ? 12.696 5.152 -38.151 1.00 85.12 88 PHE A O 1
ATOM 742 N N . ASN A 1 89 ? 11.738 6.780 -36.938 1.00 83.31 89 ASN A N 1
ATOM 743 C CA . ASN A 1 89 ? 10.424 6.157 -36.895 1.00 83.31 89 ASN A CA 1
ATOM 744 C C . ASN A 1 89 ? 9.837 5.979 -38.299 1.00 83.31 89 ASN A C 1
ATOM 746 O O . ASN A 1 89 ? 9.364 4.897 -38.627 1.00 83.31 89 ASN A O 1
ATOM 750 N N . ASN A 1 90 ? 9.910 7.008 -39.143 1.00 80.12 90 ASN A N 1
ATOM 751 C CA . ASN A 1 90 ? 9.358 6.953 -40.495 1.00 80.12 90 ASN A CA 1
ATOM 752 C C . ASN A 1 90 ? 10.153 6.047 -41.437 1.00 80.12 90 ASN A C 1
ATOM 754 O O . ASN A 1 90 ? 9.541 5.402 -42.281 1.00 80.12 90 ASN A O 1
ATOM 758 N N . LEU A 1 91 ? 11.482 5.998 -41.314 1.00 82.31 91 LEU A N 1
ATOM 759 C CA . LEU A 1 91 ? 12.331 5.222 -42.216 1.00 82.31 91 LEU A CA 1
ATOM 760 C C . LEU A 1 91 ? 12.490 3.764 -41.794 1.00 82.31 91 LEU A C 1
ATOM 762 O O . LEU A 1 91 ? 12.581 2.925 -42.677 1.00 82.31 91 LEU A O 1
ATOM 766 N N . PHE A 1 92 ? 12.531 3.450 -40.496 1.00 85.12 92 PHE A N 1
ATOM 767 C CA . PHE A 1 92 ? 12.846 2.101 -40.003 1.00 85.12 92 PHE A CA 1
ATOM 768 C C . PHE A 1 92 ? 11.680 1.464 -39.242 1.00 85.12 92 PHE A C 1
ATOM 770 O O . PHE A 1 92 ? 11.270 0.351 -39.566 1.00 85.12 92 PHE A O 1
ATOM 777 N N . LEU A 1 93 ? 11.123 2.150 -38.237 1.00 83.81 93 LEU A N 1
ATOM 778 C CA . LEU A 1 93 ? 10.117 1.552 -37.344 1.00 83.81 93 LEU A CA 1
ATOM 779 C C . LEU A 1 93 ? 8.745 1.384 -38.008 1.00 83.81 93 LEU A C 1
ATOM 781 O O . LEU A 1 93 ? 8.061 0.404 -37.737 1.00 83.81 93 LEU A O 1
ATOM 785 N N . SER A 1 94 ? 8.354 2.301 -38.895 1.00 79.56 94 SER A N 1
ATOM 786 C CA . SER A 1 94 ? 7.113 2.227 -39.678 1.00 79.56 94 SER A CA 1
ATOM 787 C C . SER A 1 94 ? 7.039 0.942 -40.490 1.00 79.56 94 SER A C 1
ATOM 789 O O . SER A 1 94 ? 5.976 0.330 -40.570 1.00 79.56 94 SER A O 1
ATOM 791 N N . GLN A 1 95 ? 8.188 0.484 -41.003 1.00 80.81 95 GLN A N 1
ATOM 792 C CA . GLN A 1 95 ? 8.269 -0.771 -41.719 1.00 80.81 95 GLN A CA 1
ATOM 793 C C . GLN A 1 95 ? 7.718 -1.874 -40.814 1.00 80.81 95 GLN A C 1
ATOM 795 O O . GLN A 1 95 ? 6.878 -2.644 -41.269 1.00 80.81 95 GLN A O 1
ATOM 800 N N . LEU A 1 96 ? 8.120 -1.939 -39.533 1.00 79.88 96 LEU A N 1
ATOM 801 C CA . LEU A 1 96 ? 7.734 -2.982 -38.561 1.00 79.88 96 LEU A CA 1
ATOM 802 C C . LEU A 1 96 ? 6.227 -3.052 -38.252 1.00 79.88 96 LEU A C 1
ATOM 804 O O . LEU A 1 96 ? 5.793 -4.036 -37.657 1.00 79.88 96 LEU A O 1
ATOM 808 N N . LEU A 1 97 ? 5.438 -2.048 -38.648 1.00 74.94 97 LEU A N 1
ATOM 809 C CA . LEU A 1 97 ? 3.981 -2.026 -38.474 1.00 74.94 97 LEU A CA 1
ATOM 810 C C . LEU A 1 97 ? 3.224 -2.706 -39.626 1.00 74.94 97 LEU A C 1
ATOM 812 O O . LEU A 1 97 ? 2.088 -3.133 -39.430 1.00 74.94 97 LEU A O 1
ATOM 816 N N . GLU A 1 98 ? 3.833 -2.824 -40.808 1.00 61.03 98 GLU A N 1
ATOM 817 C CA . GLU A 1 98 ? 3.208 -3.403 -42.000 1.00 61.03 98 GLU A CA 1
ATOM 818 C C . GLU A 1 98 ? 3.744 -4.824 -42.293 1.00 61.03 98 GLU A C 1
ATOM 820 O O . GLU A 1 98 ? 4.939 -5.127 -42.159 1.00 61.03 98 GLU A O 1
ATOM 825 N N . VAL A 1 99 ? 2.830 -5.720 -42.689 1.00 53.62 99 VAL A N 1
ATOM 826 C CA . VAL A 1 99 ? 3.118 -7.044 -43.286 1.00 53.62 99 VAL A CA 1
ATOM 827 C C . VAL A 1 99 ? 3.844 -6.792 -44.618 1.00 53.62 99 VAL A C 1
ATOM 829 O O . VAL A 1 99 ? 3.448 -5.864 -45.320 1.00 53.62 99 VAL A O 1
ATOM 832 N N . PRO A 1 100 ? 4.949 -7.502 -44.929 1.00 50.28 100 PRO A N 1
ATOM 833 C CA . PRO A 1 100 ? 6.160 -6.893 -45.478 1.00 50.28 100 PRO A CA 1
ATOM 834 C C . PRO A 1 100 ? 5.876 -5.992 -46.680 1.00 50.28 100 PRO A C 1
ATOM 836 O O . PRO A 1 100 ? 5.441 -6.457 -47.735 1.00 50.28 100 PRO A O 1
ATOM 839 N N . SER A 1 101 ? 6.161 -4.701 -46.521 1.00 49.75 101 SER A N 1
ATOM 840 C CA . SER A 1 101 ? 6.203 -3.772 -47.638 1.00 49.75 101 SER A CA 1
ATOM 841 C C . SER A 1 101 ? 7.326 -4.199 -48.587 1.00 49.75 101 SER A C 1
ATOM 843 O O . SER A 1 101 ? 8.463 -4.448 -48.179 1.00 49.75 101 SER A O 1
ATOM 845 N N . LEU A 1 102 ? 6.986 -4.349 -49.871 1.00 46.00 102 LEU A N 1
ATOM 846 C CA . LEU A 1 102 ? 7.964 -4.559 -50.937 1.00 46.00 102 LEU A CA 1
ATOM 847 C C . LEU A 1 102 ? 9.034 -3.457 -50.847 1.00 46.00 102 LEU A C 1
ATOM 849 O O . LEU A 1 102 ? 8.663 -2.301 -50.622 1.00 46.00 102 LEU A O 1
ATOM 853 N N . PRO A 1 103 ? 10.328 -3.772 -51.037 1.00 48.78 103 PRO A N 1
ATOM 854 C CA . PRO A 1 103 ? 11.383 -2.769 -51.009 1.00 48.78 103 PRO A 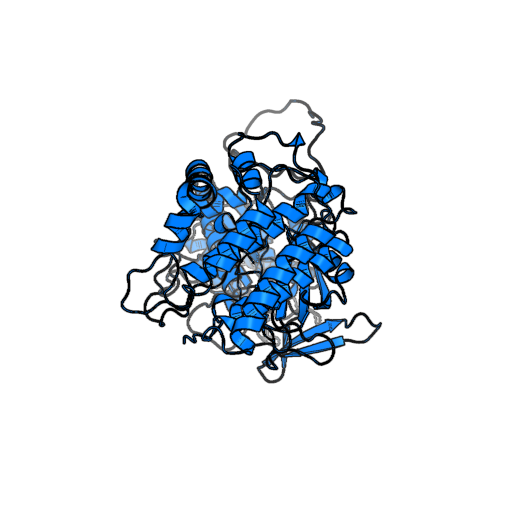CA 1
ATOM 855 C C . PRO A 1 103 ? 11.089 -1.688 -52.055 1.00 48.78 103 PRO A C 1
ATOM 857 O O . PRO A 1 103 ? 11.238 -1.889 -53.259 1.00 48.78 103 PRO A O 1
ATOM 860 N N . SER A 1 104 ? 10.627 -0.534 -51.584 1.00 53.53 104 SER A N 1
ATOM 861 C CA . SER A 1 104 ? 10.587 0.693 -52.367 1.00 53.53 104 SER A CA 1
ATOM 862 C C . SER A 1 104 ? 11.991 1.282 -52.343 1.00 53.53 104 SER A C 1
ATOM 864 O O . SER A 1 104 ? 12.603 1.357 -51.279 1.00 53.53 104 SER A O 1
ATOM 866 N N . GLY A 1 105 ? 12.496 1.762 -53.482 1.00 57.34 105 GLY A N 1
ATOM 867 C CA . GLY A 1 105 ? 13.805 2.429 -53.570 1.00 57.34 105 GLY A CA 1
ATOM 868 C C . GLY A 1 105 ? 13.936 3.722 -52.742 1.00 57.34 105 GLY A C 1
ATOM 869 O O . GLY A 1 105 ? 14.931 4.424 -52.879 1.00 57.34 105 GLY A O 1
ATOM 870 N N . GLN A 1 106 ? 12.931 4.062 -51.925 1.00 59.50 106 GLN A N 1
ATOM 871 C CA . GLN A 1 106 ? 12.894 5.213 -51.020 1.00 59.50 106 GLN A CA 1
ATOM 872 C C . GLN A 1 106 ? 13.163 4.859 -49.544 1.00 59.50 106 GLN A C 1
ATOM 874 O O . GLN A 1 106 ? 13.406 5.774 -48.762 1.00 59.50 106 GLN A O 1
ATOM 879 N N . PHE A 1 107 ? 13.125 3.579 -49.147 1.00 68.00 107 PHE A N 1
ATOM 880 C CA . PHE A 1 107 ? 13.314 3.156 -47.750 1.00 68.00 107 PHE A CA 1
ATOM 881 C C . PHE A 1 107 ? 14.590 2.319 -47.564 1.00 68.00 107 PHE A C 1
ATOM 883 O O . PHE A 1 107 ? 14.965 1.569 -48.467 1.00 68.00 107 PHE A O 1
ATOM 890 N N . PRO A 1 108 ? 15.256 2.409 -46.396 1.00 76.06 108 PRO A N 1
ATOM 891 C CA . PRO A 1 108 ? 16.381 1.539 -46.070 1.00 76.06 108 PRO A CA 1
ATOM 892 C C . PRO A 1 108 ? 15.940 0.073 -46.015 1.00 76.06 108 PRO A C 1
ATOM 894 O O . PRO A 1 108 ? 14.844 -0.238 -45.545 1.00 76.06 108 PRO A O 1
ATOM 897 N N . THR A 1 109 ? 16.813 -0.836 -46.456 1.00 78.56 109 THR A N 1
ATOM 898 C CA . THR A 1 109 ? 16.542 -2.278 -46.377 1.00 78.56 109 THR A CA 1
ATOM 899 C C . THR A 1 109 ? 16.622 -2.732 -44.924 1.00 78.56 109 THR A C 1
ATOM 901 O O . THR A 1 109 ? 17.672 -2.603 -44.300 1.00 78.56 109 THR A O 1
ATOM 904 N N . LEU A 1 110 ? 15.528 -3.288 -44.399 1.00 80.81 110 LEU A N 1
ATOM 905 C CA . LEU A 1 110 ? 15.472 -3.860 -43.057 1.00 80.81 110 LEU A CA 1
ATOM 906 C C . LEU A 1 110 ? 15.407 -5.391 -43.126 1.00 80.81 110 LEU A C 1
ATOM 908 O O . LEU A 1 110 ? 14.454 -5.959 -43.661 1.00 80.81 110 LEU A O 1
ATOM 912 N N . ILE A 1 111 ? 16.403 -6.073 -42.557 1.00 81.81 111 ILE A N 1
ATOM 913 C CA . ILE A 1 111 ? 16.433 -7.542 -42.517 1.00 81.81 111 ILE A CA 1
ATOM 914 C C . ILE A 1 111 ? 15.380 -8.038 -41.525 1.00 81.81 111 ILE A C 1
ATOM 916 O O . ILE A 1 111 ? 15.485 -7.747 -40.333 1.00 81.81 111 ILE A O 1
ATOM 920 N N . ARG A 1 112 ? 14.421 -8.845 -41.995 1.00 81.50 112 ARG A N 1
ATOM 921 C CA . ARG A 1 112 ? 13.410 -9.517 -41.163 1.00 81.50 112 ARG A CA 1
ATOM 922 C C . ARG A 1 112 ? 13.605 -11.019 -41.070 1.00 81.50 112 ARG A C 1
ATOM 924 O O . ARG A 1 112 ? 14.050 -11.653 -42.023 1.00 81.50 112 ARG A O 1
ATOM 931 N N . LYS A 1 113 ? 13.206 -11.581 -39.933 1.00 86.00 113 LYS A N 1
ATOM 932 C CA . LYS A 1 113 ? 13.084 -13.021 -39.698 1.00 86.00 113 LYS A CA 1
ATOM 933 C C . LYS A 1 113 ? 11.632 -13.355 -39.356 1.00 86.00 113 LYS A C 1
ATOM 935 O O . LYS A 1 113 ? 10.893 -12.512 -38.861 1.00 86.00 113 LYS A O 1
ATOM 940 N N . GLU A 1 114 ? 11.239 -14.598 -39.612 1.00 82.31 114 GLU A N 1
ATOM 941 C CA . GLU A 1 114 ? 9.876 -15.096 -39.368 1.00 82.31 114 GLU A CA 1
ATOM 942 C C . GLU A 1 114 ? 9.449 -14.971 -37.894 1.00 82.31 114 GLU A C 1
ATOM 944 O O . GLU A 1 114 ? 8.292 -14.687 -37.607 1.00 82.31 114 GLU A O 1
ATOM 949 N N . ASN A 1 115 ? 10.406 -15.085 -36.968 1.00 84.69 115 ASN A N 1
ATOM 950 C CA . ASN A 1 115 ? 10.176 -14.999 -35.523 1.00 84.69 115 ASN A CA 1
ATOM 951 C C . ASN A 1 115 ? 10.326 -13.574 -34.951 1.00 84.69 115 ASN A C 1
ATOM 953 O O . ASN A 1 115 ? 10.443 -13.421 -33.734 1.00 84.69 115 ASN A O 1
ATOM 957 N N . ASP A 1 116 ? 10.383 -12.542 -35.801 1.00 87.81 116 ASP A N 1
ATOM 958 C CA . ASP A 1 116 ? 10.494 -11.155 -35.340 1.00 87.81 116 ASP A CA 1
ATOM 959 C C . ASP A 1 116 ? 9.242 -10.734 -34.569 1.00 87.81 116 ASP A C 1
ATOM 961 O O . ASP A 1 116 ? 8.108 -11.006 -34.968 1.00 87.81 116 ASP A O 1
ATOM 965 N N . LEU A 1 117 ? 9.453 -10.045 -33.448 1.00 88.69 117 LEU A N 1
ATOM 966 C CA . LEU A 1 117 ? 8.357 -9.582 -32.614 1.00 88.69 117 LEU A CA 1
ATOM 967 C C . LEU A 1 117 ? 7.717 -8.335 -33.244 1.00 88.69 117 LEU A C 1
ATOM 969 O O . LEU A 1 117 ? 8.432 -7.457 -33.750 1.00 88.69 117 LEU A O 1
ATOM 973 N N . PRO A 1 118 ? 6.378 -8.219 -33.198 1.00 87.06 118 PRO A N 1
ATOM 974 C CA . PRO A 1 118 ? 5.703 -7.001 -33.613 1.00 87.06 118 PRO A CA 1
ATOM 975 C C . PRO A 1 118 ? 5.995 -5.874 -32.621 1.00 87.06 118 PRO A C 1
ATOM 977 O O . PRO A 1 118 ? 6.240 -6.117 -31.435 1.00 87.06 118 PRO A O 1
ATOM 980 N N . LEU A 1 119 ? 5.900 -4.628 -33.090 1.00 87.75 119 LEU A N 1
ATOM 981 C CA . LEU A 1 119 ? 5.888 -3.485 -32.182 1.00 87.75 119 LEU A CA 1
ATOM 982 C C . LEU A 1 119 ? 4.695 -3.600 -31.223 1.00 87.75 119 LEU A C 1
ATOM 984 O O . LEU A 1 119 ? 3.589 -3.968 -31.617 1.00 87.75 119 LEU A O 1
ATOM 988 N N . ARG A 1 120 ? 4.937 -3.268 -29.957 1.00 88.31 120 ARG A N 1
ATOM 989 C CA . ARG A 1 120 ? 3.957 -3.227 -28.859 1.00 88.31 120 ARG A CA 1
ATOM 990 C C . ARG A 1 120 ? 3.750 -1.804 -28.337 1.00 88.31 120 ARG A C 1
ATOM 992 O O . ARG A 1 120 ? 2.726 -1.506 -27.718 1.00 88.31 120 ARG A O 1
ATOM 999 N N . GLY A 1 121 ? 4.697 -0.912 -28.629 1.00 85.88 121 GLY A N 1
ATOM 1000 C CA . GLY A 1 121 ? 4.631 0.512 -28.327 1.00 85.88 121 GLY A CA 1
ATOM 1001 C C . GLY A 1 121 ? 4.598 1.405 -29.570 1.00 85.88 121 GLY A C 1
ATOM 1002 O O . GLY A 1 121 ? 5.030 1.019 -30.653 1.00 85.88 121 GLY A O 1
ATOM 1003 N N . LYS A 1 122 ? 4.123 2.639 -29.390 1.00 85.12 122 LYS A N 1
ATOM 1004 C CA . LYS A 1 122 ? 4.178 3.731 -30.369 1.00 85.12 122 LYS A CA 1
ATOM 1005 C C . LYS A 1 122 ? 4.904 4.923 -29.758 1.00 85.12 122 LYS A C 1
ATOM 1007 O O . LYS A 1 122 ? 4.609 5.317 -28.628 1.00 85.12 122 LYS A O 1
ATOM 1012 N N . ILE A 1 123 ? 5.815 5.523 -30.521 1.00 82.06 123 ILE A N 1
ATOM 1013 C CA . ILE A 1 123 ? 6.468 6.771 -30.126 1.00 82.06 123 ILE A CA 1
ATOM 1014 C C . ILE A 1 123 ? 5.468 7.920 -30.267 1.00 82.06 123 ILE A C 1
ATOM 1016 O O . ILE A 1 123 ? 4.847 8.101 -31.314 1.00 82.06 123 ILE A O 1
ATOM 1020 N N . SER A 1 124 ? 5.334 8.715 -29.212 1.00 72.94 124 SER A N 1
ATOM 1021 C CA . SER A 1 124 ? 4.624 9.988 -29.225 1.00 72.94 124 SER A CA 1
ATOM 1022 C C . SER A 1 124 ? 5.583 11.094 -28.809 1.00 72.94 124 SER A C 1
ATOM 1024 O O . SER A 1 124 ? 6.173 11.073 -27.732 1.00 72.94 124 SER A O 1
ATOM 1026 N N . LEU A 1 125 ? 5.726 12.070 -29.692 1.00 66.06 125 LEU A N 1
ATOM 1027 C CA . LEU A 1 125 ? 6.540 13.258 -29.515 1.00 66.06 125 LEU A CA 1
ATOM 1028 C C . LEU A 1 125 ? 5.564 14.425 -29.290 1.00 66.06 125 LEU A C 1
ATOM 1030 O O . LEU A 1 125 ? 4.759 14.714 -30.172 1.00 66.06 125 LEU A O 1
ATOM 1034 N N . SER A 1 126 ? 5.590 15.092 -28.127 1.00 57.25 126 SER A N 1
ATOM 1035 C CA . SER A 1 126 ? 4.695 16.232 -27.855 1.00 57.25 126 SER A CA 1
ATOM 1036 C C . SER A 1 126 ? 5.378 17.419 -27.164 1.00 57.25 126 SER A C 1
ATOM 1038 O O . SER A 1 126 ? 5.605 17.396 -25.960 1.00 57.25 126 SER A O 1
ATOM 1040 N N . SER A 1 127 ? 5.586 18.518 -27.894 1.00 44.09 127 SER A N 1
ATOM 1041 C CA . SER A 1 127 ? 6.139 19.778 -27.361 1.00 44.09 127 SER A CA 1
ATOM 1042 C C . SER A 1 127 ? 5.131 20.634 -26.576 1.00 44.09 127 SER A C 1
ATOM 1044 O O . SER A 1 127 ? 5.514 21.585 -25.902 1.00 44.09 127 SER A O 1
ATOM 1046 N N . ASN A 1 128 ? 3.834 20.316 -26.646 1.00 43.66 128 ASN A N 1
ATOM 1047 C CA . ASN A 1 128 ? 2.767 21.092 -26.014 1.00 43.66 128 ASN A CA 1
ATOM 1048 C C . ASN A 1 128 ? 1.638 20.173 -25.550 1.00 43.66 128 ASN A C 1
ATOM 1050 O O . ASN A 1 128 ? 0.648 19.979 -26.256 1.00 43.66 128 ASN A O 1
ATOM 1054 N N . ILE A 1 129 ? 1.740 19.633 -24.336 1.00 45.25 129 ILE A N 1
ATOM 1055 C CA . ILE A 1 129 ? 0.602 18.925 -23.748 1.00 45.25 129 ILE A CA 1
ATOM 1056 C C . ILE A 1 129 ? -0.266 19.941 -23.008 1.00 45.25 129 ILE A C 1
ATOM 1058 O O . ILE A 1 129 ? -0.181 20.098 -21.791 1.00 45.25 129 ILE A O 1
ATOM 1062 N N . ARG A 1 130 ? -1.118 20.663 -23.750 1.00 36.72 130 ARG A N 1
ATOM 1063 C CA . ARG A 1 130 ? -2.290 21.317 -23.147 1.00 36.72 130 ARG A CA 1
ATOM 1064 C C . ARG A 1 130 ? -3.162 20.204 -22.550 1.00 36.72 130 ARG A C 1
ATOM 1066 O O . ARG A 1 130 ? -3.912 19.569 -23.277 1.00 36.72 130 ARG A O 1
ATOM 1073 N N . GLY A 1 131 ? -3.006 19.928 -21.255 1.00 40.53 131 GLY A N 1
ATOM 1074 C CA . GLY A 1 131 ? -3.794 18.912 -20.545 1.00 40.53 131 GLY A CA 1
ATOM 1075 C C . GLY A 1 131 ? -3.072 18.178 -19.411 1.00 40.53 131 GLY A C 1
ATOM 1076 O O . GLY A 1 131 ? -3.742 17.709 -18.496 1.00 40.53 131 GLY A O 1
ATOM 1077 N N . PHE A 1 132 ? -1.734 18.127 -19.398 1.00 44.69 132 PHE A N 1
ATOM 1078 C CA . PHE A 1 132 ? -0.978 17.562 -18.272 1.00 44.69 132 PHE A CA 1
ATOM 1079 C C . PHE A 1 132 ? -0.448 18.675 -17.373 1.00 44.69 132 PHE A C 1
ATOM 1081 O O . PHE A 1 132 ? 0.670 19.159 -17.531 1.00 44.69 132 PHE A O 1
ATOM 1088 N N . PHE A 1 133 ? -1.263 19.086 -16.404 1.00 42.72 133 PHE A N 1
ATOM 1089 C CA . PHE A 1 133 ? -0.773 19.891 -15.292 1.00 42.72 133 PHE A CA 1
ATOM 1090 C C . PHE A 1 133 ? 0.037 18.997 -14.353 1.00 42.72 133 PHE A C 1
ATOM 1092 O O . PHE A 1 133 ? -0.521 18.183 -13.622 1.00 42.72 133 PHE A O 1
ATOM 1099 N N . VAL A 1 134 ? 1.358 19.158 -14.366 1.00 44.69 134 VAL A N 1
ATOM 1100 C CA . VAL A 1 134 ? 2.264 18.528 -13.403 1.00 44.69 134 VAL A CA 1
ATOM 1101 C C . VAL A 1 134 ? 2.711 19.608 -12.408 1.00 44.69 134 VAL A C 1
ATOM 1103 O O . VAL A 1 134 ? 3.791 20.185 -12.511 1.00 44.69 134 VAL A O 1
ATOM 1106 N N . GLY A 1 135 ? 1.839 19.945 -11.453 1.00 49.41 135 GLY A N 1
ATOM 1107 C CA . GLY A 1 135 ? 2.079 21.029 -10.486 1.00 49.41 135 GLY A CA 1
ATOM 1108 C C . GLY A 1 135 ? 2.084 22.435 -11.115 1.00 49.41 135 GLY A C 1
ATOM 1109 O O . GLY A 1 135 ? 1.277 22.719 -11.995 1.00 49.41 135 GLY A O 1
ATOM 1110 N N . GLN A 1 136 ? 2.974 23.329 -10.648 1.00 34.25 136 GLN A N 1
ATOM 1111 C CA . GLN A 1 136 ? 3.100 24.722 -11.134 1.00 34.25 136 GLN A CA 1
ATOM 1112 C C . GLN A 1 136 ? 3.901 24.874 -12.441 1.00 34.25 136 GLN A C 1
ATOM 1114 O O . GLN A 1 136 ? 4.050 25.987 -12.945 1.00 34.25 136 GLN A O 1
ATOM 1119 N N . HIS A 1 137 ? 4.421 23.784 -13.004 1.00 38.38 137 HIS A N 1
ATOM 1120 C CA . HIS A 1 137 ? 5.182 23.829 -14.246 1.00 38.38 137 HIS A CA 1
ATOM 1121 C C . HIS A 1 137 ? 4.401 23.141 -15.361 1.00 38.38 137 HIS A C 1
ATOM 1123 O O . HIS A 1 137 ? 3.971 21.995 -15.237 1.00 38.38 137 HIS A O 1
ATOM 1129 N N . GLN A 1 138 ? 4.239 23.852 -16.473 1.00 43.22 138 GLN A N 1
ATOM 1130 C CA . GLN A 1 138 ? 3.809 23.284 -17.742 1.00 43.22 138 GLN A CA 1
ATOM 1131 C C . GLN A 1 138 ? 4.939 22.357 -18.219 1.00 43.22 138 GLN A C 1
ATOM 1133 O O . GLN A 1 138 ? 5.887 22.792 -18.865 1.00 43.22 138 GLN A O 1
ATOM 1138 N N . GLY A 1 139 ? 4.926 21.104 -17.761 1.00 45.78 139 GLY A N 1
ATOM 1139 C CA . GLY A 1 139 ? 5.995 20.148 -18.025 1.00 45.78 139 GLY A CA 1
ATOM 1140 C C . GLY A 1 139 ? 5.987 19.733 -19.492 1.00 45.78 139 GLY A C 1
ATOM 1141 O O . GLY A 1 139 ? 5.074 19.038 -19.927 1.00 45.78 139 GLY A O 1
ATOM 1142 N N . GLN A 1 140 ? 7.009 20.137 -20.240 1.00 54.69 140 GLN A N 1
ATOM 1143 C CA . GLN A 1 140 ? 7.292 19.613 -21.573 1.00 54.69 140 GLN A CA 1
ATOM 1144 C C . GLN A 1 140 ? 7.739 18.151 -21.422 1.00 54.69 140 GLN A C 1
ATOM 1146 O O . GLN A 1 140 ? 8.797 17.896 -20.852 1.00 54.69 140 GLN A O 1
ATOM 1151 N N . ILE A 1 141 ? 6.903 17.192 -21.831 1.00 58.59 141 ILE A N 1
ATOM 1152 C CA . ILE A 1 141 ? 7.315 15.785 -21.876 1.00 58.59 141 ILE A CA 1
ATOM 1153 C C . ILE A 1 141 ? 7.989 15.544 -23.220 1.00 58.59 141 ILE A C 1
ATOM 1155 O O . ILE A 1 141 ? 7.338 15.655 -24.257 1.00 58.59 141 ILE A O 1
ATOM 1159 N N . ASP A 1 142 ? 9.275 15.207 -23.199 1.00 66.12 142 ASP A N 1
ATOM 1160 C CA . ASP A 1 142 ? 10.072 15.241 -24.422 1.00 66.12 142 ASP A CA 1
ATOM 1161 C C . ASP A 1 142 ? 10.009 13.949 -25.245 1.00 66.12 142 ASP A C 1
ATOM 1163 O O . ASP A 1 142 ? 10.083 13.981 -26.470 1.00 66.12 142 ASP A O 1
ATOM 1167 N N . PHE A 1 143 ? 9.839 12.800 -24.591 1.00 65.38 143 PHE A N 1
ATOM 1168 C CA . PHE A 1 143 ? 9.719 11.517 -25.276 1.00 65.38 143 PHE A CA 1
ATOM 1169 C C . PHE A 1 143 ? 8.786 10.569 -24.531 1.00 65.38 143 PHE A C 1
ATOM 1171 O O . PHE A 1 143 ? 8.894 10.393 -23.314 1.00 65.38 143 PHE A O 1
ATOM 1178 N N . LEU A 1 144 ? 7.879 9.933 -25.271 1.00 78.00 144 LEU A N 1
ATOM 1179 C CA . LEU A 1 144 ? 6.900 9.004 -24.726 1.00 78.00 144 LEU A CA 1
ATOM 1180 C C . LEU A 1 144 ? 6.756 7.778 -25.615 1.00 78.00 144 LEU A C 1
ATOM 1182 O O . LEU A 1 144 ? 6.613 7.898 -26.831 1.00 78.00 144 LEU A O 1
ATOM 1186 N N . ILE A 1 145 ? 6.693 6.608 -24.985 1.00 77.25 145 ILE A N 1
ATOM 1187 C CA . ILE A 1 145 ? 6.190 5.388 -25.617 1.00 77.25 145 ILE A CA 1
ATOM 1188 C C . ILE A 1 145 ? 4.876 5.010 -24.942 1.00 77.25 145 ILE A C 1
ATOM 1190 O O . ILE A 1 145 ? 4.812 4.870 -23.716 1.00 77.25 145 ILE A O 1
ATOM 1194 N N . THR A 1 146 ? 3.827 4.846 -25.743 1.00 80.00 146 THR A N 1
ATOM 1195 C CA . THR A 1 146 ? 2.490 4.410 -25.312 1.00 80.00 146 THR A CA 1
ATOM 1196 C C . THR A 1 146 ? 2.120 3.071 -25.946 1.00 80.00 146 THR A C 1
ATOM 1198 O O . THR A 1 146 ? 2.695 2.689 -26.961 1.00 80.00 146 THR A O 1
ATOM 1201 N N . SER A 1 147 ? 1.170 2.339 -25.359 1.00 74.94 147 SER A N 1
ATOM 1202 C CA . SER A 1 147 ? 0.637 1.104 -25.957 1.00 74.94 147 SER A CA 1
ATOM 1203 C C . SER A 1 147 ? -0.034 1.358 -27.309 1.00 74.94 147 SER A C 1
ATOM 1205 O O . SER A 1 147 ? -0.729 2.365 -27.466 1.00 74.94 147 SER A O 1
ATOM 1207 N N . ILE A 1 148 ? 0.065 0.404 -28.233 1.00 70.44 148 ILE A N 1
ATOM 1208 C CA . ILE A 1 148 ? -0.675 0.428 -29.504 1.00 70.44 148 ILE A CA 1
ATOM 1209 C C . ILE A 1 148 ? -2.159 0.078 -29.241 1.00 70.44 148 ILE A C 1
ATOM 1211 O O . ILE A 1 148 ? -2.461 -0.993 -28.725 1.00 70.44 148 ILE A O 1
ATOM 1215 N N . GLY A 1 149 ? -3.096 0.989 -29.546 1.00 63.53 149 GLY A N 1
ATOM 1216 C CA . GLY A 1 149 ? -4.546 0.835 -29.313 1.00 63.53 149 GLY A CA 1
ATOM 1217 C C . GLY A 1 149 ? -5.381 1.935 -29.997 1.00 63.53 149 GLY A C 1
ATOM 1218 O O . GLY A 1 149 ? -4.807 2.796 -30.658 1.00 63.53 149 GLY A O 1
ATOM 1219 N N . ARG A 1 150 ? -6.725 1.916 -29.866 1.00 48.44 150 ARG A N 1
ATOM 1220 C CA . ARG A 1 150 ? -7.617 2.906 -30.523 1.00 48.44 150 ARG A CA 1
ATOM 1221 C C . ARG A 1 150 ? -7.270 4.340 -30.107 1.00 48.44 150 ARG A C 1
ATOM 1223 O O . ARG A 1 150 ? -7.172 4.632 -28.916 1.00 48.44 150 ARG A O 1
ATOM 1230 N N . ASP A 1 151 ? -7.109 5.200 -31.112 1.00 50.47 151 ASP A N 1
ATOM 1231 C CA . ASP A 1 151 ? -6.585 6.560 -30.994 1.00 50.47 151 ASP A CA 1
ATOM 1232 C C . ASP A 1 151 ? -7.362 7.418 -29.985 1.00 50.47 151 ASP A C 1
ATOM 1234 O O . ASP A 1 151 ? -8.553 7.692 -30.142 1.00 50.47 151 ASP A O 1
ATOM 1238 N N . SER A 1 152 ? -6.654 7.918 -28.975 1.00 50.12 152 SER A N 1
ATOM 1239 C CA . SER A 1 152 ? -7.021 9.162 -28.307 1.00 50.12 152 SER A CA 1
ATOM 1240 C C . SER A 1 152 ? -6.067 10.253 -28.773 1.00 50.12 152 SER A C 1
ATOM 1242 O O . SER A 1 152 ? -4.853 10.083 -28.703 1.00 50.12 152 SER A O 1
ATOM 1244 N N . ASN A 1 153 ? -6.608 11.402 -29.186 1.00 50.59 153 ASN A N 1
ATOM 1245 C CA . ASN A 1 153 ? -5.828 12.554 -29.663 1.00 50.59 153 ASN A CA 1
ATOM 1246 C C . ASN A 1 153 ? -4.860 13.143 -28.615 1.00 50.59 153 ASN A C 1
ATOM 1248 O O . ASN A 1 153 ? -4.072 14.026 -28.943 1.00 50.59 153 ASN A O 1
ATOM 1252 N N . PHE A 1 154 ? -4.908 12.670 -27.364 1.00 56.09 154 PHE A N 1
ATOM 1253 C CA . PHE A 1 154 ? -4.051 13.123 -26.274 1.00 56.09 154 PHE A CA 1
ATOM 1254 C C . PHE A 1 154 ? -3.377 11.941 -25.569 1.00 56.09 154 PHE A C 1
ATOM 1256 O O . PHE A 1 154 ? -4.024 10.905 -25.369 1.00 56.09 154 PHE A O 1
ATOM 1263 N N . PRO A 1 155 ? -2.100 12.083 -25.166 1.00 62.50 155 PRO A N 1
ATOM 1264 C CA . PRO A 1 155 ? -1.435 11.072 -24.362 1.00 62.50 155 PRO A CA 1
ATOM 1265 C C . PRO A 1 155 ? -2.172 10.926 -23.028 1.00 62.50 155 PRO A C 1
ATOM 1267 O O . PRO A 1 155 ? -2.567 11.921 -22.424 1.00 62.50 155 PRO A O 1
ATOM 1270 N N . ARG A 1 156 ? -2.371 9.687 -22.570 1.00 75.12 156 ARG A N 1
ATOM 1271 C CA . ARG A 1 156 ? -2.967 9.378 -21.264 1.00 75.12 156 ARG A CA 1
ATOM 1272 C C . ARG A 1 156 ? -1.986 8.565 -20.423 1.00 75.12 156 ARG A C 1
ATOM 1274 O O . ARG A 1 156 ? -1.363 7.629 -20.925 1.00 75.12 156 ARG A O 1
ATOM 1281 N N . TRP A 1 157 ? -1.867 8.903 -19.141 1.00 83.81 157 TRP A N 1
ATOM 1282 C CA . TRP A 1 157 ? -0.963 8.237 -18.195 1.00 83.81 157 TRP A CA 1
ATOM 1283 C C . TRP A 1 157 ? -1.233 6.728 -18.044 1.00 83.81 157 TRP A C 1
ATOM 1285 O O . TRP A 1 157 ? -0.291 5.975 -17.826 1.00 83.81 157 TRP A O 1
ATOM 1295 N N . ASP A 1 158 ? -2.468 6.247 -18.227 1.00 82.12 158 ASP A N 1
ATOM 1296 C CA . ASP A 1 158 ? -2.824 4.814 -18.180 1.00 82.12 158 ASP A CA 1
ATOM 1297 C C . ASP A 1 158 ? -2.304 4.010 -19.386 1.00 82.12 158 ASP A C 1
ATOM 1299 O O . ASP A 1 158 ? -2.201 2.787 -19.328 1.00 82.12 158 ASP A O 1
ATOM 1303 N N . LYS A 1 159 ? -1.928 4.685 -20.478 1.00 85.25 159 LYS A N 1
ATOM 1304 C CA . LYS A 1 159 ? -1.349 4.055 -21.676 1.00 85.25 159 LYS A CA 1
ATOM 1305 C C . LYS A 1 159 ? 0.167 4.198 -21.765 1.00 85.25 159 LYS A C 1
ATOM 1307 O O . LYS A 1 159 ? 0.777 3.610 -22.656 1.00 85.25 159 LYS A O 1
ATOM 1312 N N . MET A 1 160 ? 0.793 4.944 -20.855 1.00 88.00 160 MET A N 1
ATOM 1313 C CA . MET A 1 160 ? 2.238 5.164 -20.881 1.00 88.00 160 MET A CA 1
ATOM 1314 C C . MET A 1 160 ? 3.017 3.896 -20.541 1.00 88.00 160 MET A C 1
ATOM 1316 O O . MET A 1 160 ? 2.655 3.156 -19.626 1.00 88.00 160 MET A O 1
ATOM 1320 N N . ARG A 1 161 ? 4.103 3.657 -21.278 1.00 90.56 161 ARG A N 1
ATOM 1321 C CA . ARG A 1 161 ? 5.025 2.528 -21.099 1.00 90.56 161 ARG A CA 1
ATOM 1322 C C . ARG A 1 161 ? 6.419 3.010 -20.712 1.00 90.56 161 ARG A C 1
ATOM 1324 O O . ARG A 1 161 ? 6.937 2.532 -19.713 1.00 90.56 161 ARG A O 1
ATOM 1331 N N . VAL A 1 162 ? 6.984 3.982 -21.424 1.00 92.62 162 VAL A N 1
ATOM 1332 C CA . VAL A 1 162 ? 8.330 4.521 -21.152 1.00 92.62 162 VAL A CA 1
ATOM 1333 C C . VAL A 1 162 ? 8.309 6.041 -21.274 1.00 92.62 162 VAL A C 1
ATOM 1335 O O . VAL A 1 162 ? 7.618 6.582 -22.141 1.00 92.62 162 VAL A O 1
ATOM 1338 N N . VAL A 1 163 ? 9.057 6.722 -20.405 1.00 91.44 163 VAL A N 1
ATOM 1339 C CA . VAL A 1 163 ? 9.184 8.188 -20.370 1.00 91.44 163 VAL A CA 1
ATOM 1340 C C . VAL A 1 163 ? 10.638 8.612 -20.556 1.00 91.44 163 VAL A C 1
ATOM 1342 O O . VAL A 1 163 ? 11.532 8.093 -19.896 1.00 91.44 163 VAL A O 1
ATOM 1345 N N . GLY A 1 164 ? 10.884 9.577 -21.435 1.00 89.62 164 GLY A N 1
ATOM 1346 C CA . GLY A 1 164 ? 12.205 10.158 -21.655 1.00 89.62 164 GLY A CA 1
ATOM 1347 C C . GLY A 1 164 ? 12.197 11.670 -21.450 1.00 89.62 164 GLY A C 1
ATOM 1348 O O . GLY A 1 164 ? 11.231 12.351 -21.801 1.00 89.62 164 GLY A O 1
ATOM 1349 N N . VAL A 1 165 ? 13.283 12.195 -20.885 1.00 87.81 165 VAL A N 1
ATOM 1350 C CA . VAL A 1 165 ? 13.516 13.636 -20.721 1.00 87.81 165 VAL A CA 1
ATOM 1351 C C . VAL A 1 165 ? 14.730 14.039 -21.550 1.00 87.81 165 VAL A C 1
ATOM 1353 O O . VAL A 1 165 ? 15.812 13.465 -21.402 1.00 87.81 165 VAL A O 1
ATOM 1356 N N . LEU A 1 166 ? 14.567 15.032 -22.422 1.00 84.31 166 LEU A N 1
ATOM 1357 C CA . LEU A 1 166 ? 15.622 15.472 -23.328 1.00 84.31 166 LEU A CA 1
ATOM 1358 C C . LEU A 1 166 ? 16.226 16.788 -22.834 1.00 84.31 166 LEU A C 1
ATOM 1360 O O . LEU A 1 166 ? 15.555 17.691 -22.333 1.00 84.31 166 LEU A O 1
ATOM 1364 N N . CYS A 1 167 ? 17.542 16.911 -22.958 1.00 80.00 167 CYS A N 1
ATOM 1365 C CA . CYS A 1 167 ? 18.247 18.139 -22.657 1.00 80.00 167 CYS A CA 1
ATOM 1366 C C . CYS A 1 167 ? 19.350 18.364 -23.690 1.00 80.00 167 CYS A C 1
ATOM 1368 O O . CYS A 1 167 ? 20.404 17.734 -23.646 1.00 80.00 167 CYS A O 1
ATOM 1370 N N . GLY A 1 168 ? 19.163 19.356 -24.563 1.00 72.88 168 GLY A N 1
ATOM 1371 C CA . GLY A 1 168 ? 20.185 19.762 -25.541 1.00 72.88 168 GLY A CA 1
ATOM 1372 C C . GLY A 1 168 ? 21.424 20.441 -24.936 1.00 72.88 168 GLY A C 1
ATOM 1373 O O . GLY A 1 168 ? 22.157 21.119 -25.648 1.00 72.88 168 GLY A O 1
ATOM 1374 N N . LYS A 1 169 ? 21.634 20.347 -23.616 1.00 80.44 169 LYS A N 1
ATOM 1375 C CA . LYS A 1 169 ? 22.776 20.925 -22.897 1.00 80.44 169 LYS A CA 1
ATOM 1376 C C . LYS A 1 169 ? 23.489 19.827 -22.097 1.00 80.44 169 LYS A C 1
ATOM 1378 O O . LYS A 1 169 ? 22.822 18.901 -21.638 1.00 80.44 169 LYS A O 1
ATOM 1383 N N . PRO A 1 170 ? 24.804 19.962 -21.847 1.00 82.50 170 PRO A N 1
ATOM 1384 C CA . PRO A 1 170 ? 25.545 19.010 -21.025 1.00 82.50 170 PRO A CA 1
ATOM 1385 C C . PRO A 1 170 ? 24.974 18.859 -19.606 1.00 82.50 170 PRO A C 1
ATOM 1387 O O . PRO A 1 170 ? 24.387 19.804 -19.059 1.00 82.50 170 PRO A O 1
ATOM 1390 N N . VAL A 1 171 ? 25.223 17.676 -19.031 1.00 81.12 171 VAL A N 1
ATOM 1391 C CA . VAL A 1 171 ? 24.720 17.146 -17.749 1.00 81.12 171 VAL A CA 1
ATOM 1392 C C . VAL A 1 171 ? 24.673 18.202 -16.635 1.00 81.12 171 VAL A C 1
ATOM 1394 O O . VAL A 1 171 ? 23.582 18.641 -16.279 1.00 81.12 171 VAL A O 1
ATOM 1397 N N . GLY A 1 172 ? 25.825 18.644 -16.109 1.00 81.62 172 GLY A N 1
ATOM 1398 C CA . GLY A 1 172 ? 25.948 19.654 -15.040 1.00 81.62 172 GLY A CA 1
ATOM 1399 C C . GLY A 1 172 ? 24.858 19.604 -13.950 1.00 81.62 172 GLY A C 1
ATOM 1400 O O . GLY A 1 172 ? 24.317 18.547 -13.622 1.00 81.62 172 GLY A O 1
ATOM 1401 N N . TYR A 1 173 ? 24.441 20.777 -13.457 1.00 79.25 173 TYR A N 1
ATOM 1402 C CA . TYR A 1 173 ? 23.308 20.911 -12.521 1.00 79.25 173 TYR A CA 1
ATOM 1403 C C . TYR A 1 173 ? 21.958 20.431 -13.100 1.00 79.25 173 TYR A C 1
ATOM 1405 O O . TYR A 1 173 ? 20.967 20.272 -12.378 1.00 79.25 173 TYR A O 1
ATOM 1413 N N . ARG A 1 174 ? 21.883 20.208 -14.420 1.00 84.31 174 ARG A N 1
ATOM 1414 C CA . ARG A 1 174 ? 20.648 19.815 -15.108 1.00 84.31 174 ARG A CA 1
ATOM 1415 C C . ARG A 1 174 ? 20.304 18.362 -14.857 1.00 84.31 174 ARG A C 1
ATOM 1417 O O . ARG A 1 174 ? 19.118 18.058 -14.884 1.00 84.31 174 ARG A O 1
ATOM 1424 N N . ARG A 1 175 ? 21.278 17.497 -14.540 1.00 86.50 175 ARG A N 1
ATOM 1425 C CA . ARG A 1 175 ? 21.017 16.093 -14.179 1.00 86.50 175 ARG A CA 1
ATOM 1426 C C . ARG A 1 175 ? 19.942 15.987 -13.108 1.00 86.50 175 ARG A C 1
ATOM 1428 O O . ARG A 1 175 ? 18.932 15.327 -13.322 1.00 86.50 175 ARG A O 1
ATOM 1435 N N . LYS A 1 176 ? 20.126 16.722 -12.003 1.00 83.19 176 LYS A N 1
ATOM 1436 C CA . LYS A 1 176 ? 19.172 16.786 -10.888 1.00 83.19 176 LYS A CA 1
ATOM 1437 C C . LYS A 1 176 ? 17.794 17.216 -11.376 1.00 83.19 176 LYS A C 1
ATOM 1439 O O . LYS A 1 176 ? 16.800 16.552 -11.116 1.00 83.19 176 LYS A O 1
ATOM 1444 N N . THR A 1 177 ? 17.754 18.318 -12.118 1.00 83.94 177 THR A N 1
ATOM 1445 C CA . THR A 1 177 ? 16.506 18.921 -12.600 1.00 83.94 177 THR A CA 1
ATOM 1446 C C . THR A 1 177 ? 15.738 17.972 -13.526 1.00 83.94 177 THR A C 1
ATOM 1448 O O . THR A 1 177 ? 14.533 17.799 -13.365 1.00 83.94 177 THR A O 1
ATOM 1451 N N . ARG A 1 178 ? 16.431 17.313 -14.464 1.00 86.50 178 ARG A N 1
ATOM 1452 C CA . ARG A 1 178 ? 15.821 16.379 -15.420 1.00 86.50 178 ARG A CA 1
ATOM 1453 C C . ARG A 1 178 ? 15.418 15.057 -14.773 1.00 86.50 178 ARG A C 1
ATOM 1455 O O . ARG A 1 178 ? 14.352 14.543 -15.088 1.00 86.50 178 ARG A O 1
ATOM 1462 N N . PHE A 1 179 ? 16.190 14.556 -13.811 1.00 88.31 179 PHE A N 1
ATOM 1463 C CA . PHE A 1 179 ? 15.788 13.387 -13.031 1.00 88.31 179 PHE A CA 1
ATOM 1464 C C . PHE A 1 179 ? 14.529 13.655 -12.193 1.00 88.31 179 PHE A C 1
ATOM 1466 O O . PHE A 1 179 ? 13.616 12.839 -12.190 1.00 88.31 179 PHE A O 1
ATOM 1473 N N . ILE A 1 180 ? 14.420 14.818 -11.538 1.00 85.38 180 ILE A N 1
ATOM 1474 C CA . ILE A 1 180 ? 13.195 15.203 -10.810 1.00 85.38 180 ILE A CA 1
ATOM 1475 C C . ILE A 1 180 ? 11.994 15.243 -11.756 1.00 85.38 180 ILE A C 1
ATOM 1477 O O . ILE A 1 180 ? 10.915 14.765 -11.406 1.00 85.38 180 ILE A O 1
ATOM 1481 N N . GLN A 1 181 ? 12.176 15.809 -12.950 1.00 86.12 181 GLN A N 1
ATOM 1482 C CA . GLN A 1 181 ? 11.143 15.842 -13.981 1.00 86.12 181 GLN A CA 1
ATOM 1483 C C . GLN A 1 181 ? 10.705 14.417 -14.360 1.00 86.12 181 GLN A C 1
ATOM 1485 O O . GLN A 1 181 ? 9.513 14.116 -14.298 1.00 86.12 181 GLN A O 1
ATOM 1490 N N . LEU A 1 182 ? 11.660 13.521 -14.635 1.00 89.81 182 LEU A N 1
ATOM 1491 C CA . LEU A 1 182 ? 11.410 12.106 -14.920 1.00 89.81 182 LEU A CA 1
ATOM 1492 C C . LEU A 1 182 ? 10.651 11.413 -13.776 1.00 89.81 182 LEU A C 1
ATOM 1494 O O . LEU A 1 182 ? 9.605 10.810 -14.001 1.00 89.81 182 LEU A O 1
ATOM 1498 N N . ALA A 1 183 ? 11.131 11.549 -12.539 1.00 89.69 183 ALA A N 1
ATOM 1499 C CA . ALA A 1 183 ? 10.514 10.972 -11.346 1.00 89.69 183 ALA A CA 1
ATOM 1500 C C . ALA A 1 183 ? 9.084 11.490 -11.120 1.00 89.69 183 ALA A C 1
ATOM 1502 O O . ALA A 1 183 ? 8.212 10.761 -10.640 1.00 89.69 183 ALA A O 1
ATOM 1503 N N . THR A 1 184 ? 8.816 12.738 -11.506 1.00 86.38 184 THR A N 1
ATOM 1504 C CA . THR A 1 184 ? 7.468 13.303 -11.446 1.00 86.38 184 THR A CA 1
ATOM 1505 C C . THR A 1 184 ? 6.544 12.647 -12.474 1.00 86.38 184 THR A C 1
ATOM 1507 O O . THR A 1 184 ? 5.411 12.324 -12.132 1.00 86.38 184 THR A O 1
ATOM 1510 N N . TYR A 1 185 ? 7.019 12.362 -13.691 1.00 87.44 185 TYR A N 1
ATOM 1511 C CA . TYR A 1 185 ? 6.245 11.596 -14.678 1.00 87.44 185 TYR A CA 1
ATOM 1512 C C . TYR A 1 185 ? 5.975 10.168 -14.219 1.00 87.44 185 TYR A C 1
ATOM 1514 O O . TYR A 1 185 ? 4.842 9.700 -14.313 1.00 87.44 185 TYR A O 1
ATOM 1522 N N . VAL A 1 186 ? 6.977 9.499 -13.645 1.00 91.12 186 VAL A N 1
ATOM 1523 C CA . VAL A 1 186 ? 6.799 8.158 -13.072 1.00 91.12 186 VAL A CA 1
ATOM 1524 C C . VAL A 1 186 ? 5.732 8.161 -11.977 1.00 91.12 186 VAL A C 1
ATOM 1526 O O . VAL A 1 186 ? 4.898 7.259 -11.943 1.00 91.12 186 VAL A O 1
ATOM 1529 N N . ARG A 1 187 ? 5.687 9.192 -11.124 1.00 88.81 187 ARG A N 1
ATOM 1530 C CA . ARG A 1 187 ? 4.636 9.328 -10.103 1.00 88.81 187 ARG A CA 1
ATOM 1531 C C . ARG A 1 187 ? 3.236 9.374 -10.721 1.00 88.81 187 ARG A C 1
ATOM 1533 O O . ARG A 1 187 ? 2.334 8.718 -10.208 1.00 88.81 187 ARG A O 1
ATOM 1540 N N . GLU A 1 188 ? 3.048 10.122 -11.807 1.00 86.19 188 GLU A N 1
ATOM 1541 C CA . GLU A 1 188 ? 1.748 10.206 -12.483 1.00 86.19 188 GLU A CA 1
ATOM 1542 C C . GLU A 1 188 ? 1.367 8.889 -13.177 1.00 86.19 188 GLU A C 1
ATOM 1544 O O . GLU A 1 188 ? 0.213 8.465 -13.093 1.00 86.19 188 GLU A O 1
ATOM 1549 N N . ILE A 1 189 ? 2.338 8.185 -13.772 1.00 89.38 189 ILE A N 1
ATOM 1550 C CA . ILE A 1 189 ? 2.135 6.825 -14.302 1.00 89.38 189 ILE A CA 1
ATOM 1551 C C . ILE A 1 189 ? 1.657 5.901 -13.185 1.00 89.38 189 ILE A C 1
ATOM 1553 O O . ILE A 1 189 ? 0.627 5.251 -13.316 1.00 89.38 189 ILE A O 1
ATOM 1557 N N . PHE A 1 190 ? 2.355 5.887 -12.056 1.00 90.62 190 PHE A N 1
ATOM 1558 C CA . PHE A 1 190 ? 2.004 5.098 -10.881 1.00 90.62 190 PHE A CA 1
ATOM 1559 C C . PHE A 1 190 ? 0.656 5.448 -10.253 1.00 90.62 190 PHE A C 1
ATOM 1561 O O . PHE A 1 190 ? 0.051 4.593 -9.613 1.00 90.62 190 PHE A O 1
ATOM 1568 N N . ASN A 1 191 ? 0.170 6.677 -10.406 1.00 87.06 191 ASN A N 1
ATOM 1569 C CA . ASN A 1 191 ? -1.162 7.067 -9.945 1.00 87.06 191 ASN A CA 1
ATOM 1570 C C . ASN A 1 191 ? -2.275 6.480 -10.836 1.00 87.06 191 ASN A C 1
ATOM 1572 O O . ASN A 1 191 ? -3.380 6.210 -10.367 1.00 87.06 191 ASN A O 1
ATOM 1576 N N . GLN A 1 192 ? -1.985 6.287 -12.123 1.00 87.31 192 GLN A N 1
ATOM 1577 C CA . GLN A 1 192 ? -2.941 5.818 -13.137 1.00 87.31 192 GLN A CA 1
ATOM 1578 C C . GLN A 1 192 ? -2.776 4.323 -13.447 1.00 87.31 192 GLN A C 1
ATOM 1580 O O . GLN A 1 192 ? -3.657 3.706 -14.033 1.00 87.31 192 GLN A O 1
ATOM 1585 N N . GLN A 1 193 ? -1.661 3.739 -13.012 1.00 89.75 193 GLN A N 1
ATOM 1586 C CA . GLN A 1 193 ? -1.300 2.328 -13.124 1.00 89.75 193 GLN A CA 1
ATOM 1587 C C . GLN A 1 193 ? -0.816 1.846 -11.745 1.00 89.75 193 GLN A C 1
ATOM 1589 O O . GLN A 1 193 ? 0.383 1.656 -11.526 1.00 89.75 193 GLN A O 1
ATOM 1594 N N . PRO A 1 194 ? -1.724 1.717 -10.764 1.00 89.44 194 PRO A N 1
ATOM 1595 C CA . PRO A 1 194 ? -1.357 1.628 -9.350 1.00 89.44 194 PRO A CA 1
ATOM 1596 C C . PRO A 1 194 ? -0.617 0.336 -8.980 1.00 89.44 194 PRO A C 1
ATOM 1598 O O . PRO A 1 194 ? 0.265 0.377 -8.123 1.00 89.44 194 PRO A O 1
ATOM 1601 N N . VAL A 1 195 ? -0.901 -0.765 -9.685 1.00 91.50 195 VAL A N 1
ATOM 1602 C CA . VAL A 1 195 ? -0.248 -2.078 -9.517 1.00 91.50 195 VAL A CA 1
ATOM 1603 C C . VAL A 1 195 ? 1.010 -2.256 -10.374 1.00 91.50 195 VAL A C 1
ATOM 1605 O O . VAL A 1 195 ? 1.598 -3.332 -10.399 1.00 91.50 195 VAL A O 1
ATOM 1608 N N . ARG A 1 196 ? 1.447 -1.216 -11.095 1.00 92.25 196 ARG A N 1
ATOM 1609 C CA . ARG A 1 196 ? 2.658 -1.290 -11.914 1.00 92.25 196 ARG A CA 1
ATOM 1610 C C . ARG A 1 196 ? 3.892 -1.508 -11.037 1.00 92.25 196 ARG A C 1
ATOM 1612 O O . ARG A 1 196 ? 4.088 -0.791 -10.055 1.00 92.25 196 ARG A O 1
ATOM 1619 N N . ARG A 1 197 ? 4.736 -2.463 -11.433 1.00 92.25 197 ARG A N 1
ATOM 1620 C CA . ARG A 1 197 ? 5.914 -2.900 -10.675 1.00 92.25 197 ARG A CA 1
ATOM 1621 C C . ARG A 1 197 ? 7.047 -1.883 -10.763 1.00 92.25 197 ARG A C 1
ATOM 1623 O O . ARG A 1 197 ? 7.565 -1.438 -9.747 1.00 92.25 197 ARG A O 1
ATOM 1630 N N . PHE A 1 198 ? 7.369 -1.453 -11.977 1.00 93.38 198 PHE A N 1
ATOM 1631 C CA . PHE A 1 198 ? 8.407 -0.460 -12.243 1.00 93.38 198 PHE A CA 1
ATOM 1632 C C . PHE A 1 198 ? 8.124 0.306 -13.540 1.00 93.38 198 PHE A C 1
ATOM 1634 O O . PHE A 1 198 ? 7.276 -0.081 -14.351 1.00 93.38 198 PHE A O 1
ATOM 1641 N N . VAL A 1 199 ? 8.829 1.418 -13.735 1.00 94.94 199 VAL A N 1
ATOM 1642 C CA . VAL A 1 199 ? 8.784 2.233 -14.951 1.00 94.94 199 VAL A CA 1
ATOM 1643 C C . VAL A 1 199 ? 10.197 2.424 -15.480 1.00 94.94 199 VAL A C 1
ATOM 1645 O O . VAL A 1 199 ? 11.078 2.895 -14.760 1.00 94.94 199 VAL A O 1
ATOM 1648 N N . HIS A 1 200 ? 10.388 2.099 -16.757 1.00 95.94 200 HIS A N 1
ATOM 1649 C CA . HIS A 1 200 ? 11.584 2.486 -17.497 1.00 95.94 200 HIS A CA 1
ATOM 1650 C C . HIS A 1 200 ? 11.523 3.960 -17.880 1.00 95.94 200 HIS A C 1
ATOM 1652 O O . HIS A 1 200 ? 10.479 4.481 -18.291 1.00 95.94 200 HIS A O 1
ATOM 1658 N N . GLY A 1 201 ? 12.672 4.613 -17.832 1.00 95.06 201 GLY A N 1
ATOM 1659 C CA . GLY A 1 201 ? 12.849 5.927 -18.408 1.00 95.06 201 GLY A CA 1
ATOM 1660 C C . GLY A 1 201 ? 14.298 6.233 -18.727 1.00 95.06 201 GLY A C 1
ATOM 1661 O O . GLY A 1 201 ? 15.189 5.423 -18.494 1.00 95.06 201 GLY A O 1
ATOM 1662 N N . PHE A 1 202 ? 14.546 7.406 -19.292 1.00 94.00 202 PHE A N 1
ATOM 1663 C CA . PHE A 1 202 ? 15.904 7.838 -19.600 1.00 94.00 202 PHE A CA 1
ATOM 1664 C C . PHE A 1 202 ? 16.019 9.358 -19.672 1.00 94.00 202 PHE A C 1
ATOM 1666 O O . PHE A 1 202 ? 15.045 10.072 -19.917 1.00 94.00 202 PHE A O 1
ATOM 1673 N N . CYS A 1 203 ? 17.238 9.849 -19.483 1.00 91.31 203 CYS A N 1
ATOM 1674 C CA . CYS A 1 203 ? 17.595 11.248 -19.658 1.00 91.31 203 CYS A CA 1
ATOM 1675 C C . CYS A 1 203 ? 18.694 11.365 -20.717 1.00 91.31 203 CYS A C 1
ATOM 1677 O O . CYS A 1 203 ? 19.717 10.689 -20.615 1.00 91.31 203 CYS A O 1
ATOM 1679 N N . VAL A 1 204 ? 18.516 12.250 -21.699 1.00 88.44 204 VAL A N 1
ATOM 1680 C CA . VAL A 1 204 ? 19.555 12.566 -22.695 1.00 88.44 204 VAL A CA 1
ATOM 1681 C C . VAL A 1 204 ? 20.143 13.945 -22.409 1.00 88.44 204 VAL A C 1
ATOM 1683 O O . VAL A 1 204 ? 19.399 14.911 -22.240 1.00 88.44 204 VAL A O 1
ATOM 1686 N N . PHE A 1 205 ? 21.472 14.044 -22.373 1.00 86.00 205 PHE A N 1
ATOM 1687 C CA . PHE A 1 205 ? 22.218 15.281 -22.134 1.00 86.00 205 PHE A CA 1
ATOM 1688 C C . PHE A 1 205 ? 23.300 15.471 -23.196 1.00 86.00 205 PHE A C 1
ATOM 1690 O O . PHE A 1 205 ? 24.380 14.890 -23.078 1.00 86.00 205 PHE A O 1
ATOM 1697 N N . ASP A 1 206 ? 23.055 16.317 -24.199 1.00 83.81 206 ASP A N 1
ATOM 1698 C CA . ASP A 1 206 ? 23.971 16.502 -25.339 1.00 83.81 206 ASP A CA 1
ATOM 1699 C C . ASP A 1 206 ? 24.444 15.131 -25.884 1.00 83.81 206 ASP A C 1
ATOM 1701 O O . ASP A 1 206 ? 23.677 14.419 -26.518 1.00 83.81 206 ASP A O 1
ATOM 1705 N N . LYS A 1 207 ? 25.668 14.690 -25.565 1.00 84.38 207 LYS A N 1
ATOM 1706 C CA . LYS A 1 207 ? 26.299 13.463 -26.098 1.00 84.38 207 LYS A CA 1
ATOM 1707 C C . LYS A 1 207 ? 26.222 12.226 -25.213 1.00 84.38 207 LYS A C 1
ATOM 1709 O O . LYS A 1 207 ? 26.902 11.239 -25.510 1.00 84.38 207 LYS A O 1
ATOM 1714 N N . VAL A 1 208 ? 25.458 12.270 -24.130 1.00 89.94 208 VAL A N 1
ATOM 1715 C CA . VAL A 1 208 ? 25.315 11.133 -23.217 1.00 89.94 208 VAL A CA 1
ATOM 1716 C C . VAL A 1 208 ? 23.853 10.829 -22.928 1.00 89.94 208 VAL A C 1
ATOM 1718 O O . VAL A 1 208 ? 23.016 11.730 -22.883 1.00 89.94 208 VAL A O 1
ATOM 1721 N N . ILE A 1 209 ? 23.565 9.555 -22.701 1.00 91.56 209 ILE A N 1
ATOM 1722 C CA . ILE A 1 209 ? 22.278 9.058 -22.221 1.00 91.56 209 ILE A CA 1
ATOM 1723 C C . ILE A 1 209 ? 22.476 8.370 -20.873 1.00 91.56 209 ILE A C 1
ATOM 1725 O O . ILE A 1 209 ? 23.513 7.761 -20.618 1.00 91.56 209 ILE A O 1
ATOM 1729 N N . GLU A 1 210 ? 21.489 8.498 -20.000 1.00 93.81 210 GLU A N 1
ATOM 1730 C CA . GLU A 1 210 ? 21.406 7.786 -18.730 1.00 93.81 210 GLU A CA 1
ATOM 1731 C C . GLU A 1 210 ? 20.051 7.078 -18.676 1.00 93.81 210 GLU A C 1
ATOM 1733 O O . GLU A 1 210 ? 19.012 7.744 -18.728 1.00 93.81 210 GLU A O 1
ATOM 1738 N N . PHE A 1 211 ? 20.053 5.748 -18.597 1.00 95.50 211 PHE A N 1
ATOM 1739 C CA . PHE A 1 211 ? 18.838 4.951 -18.449 1.00 95.50 211 PHE A CA 1
ATOM 1740 C C . PHE A 1 211 ? 18.477 4.795 -16.984 1.00 95.50 211 PHE A C 1
ATOM 1742 O O . PHE A 1 211 ? 19.346 4.757 -16.115 1.00 95.50 211 PHE A O 1
ATOM 1749 N N . TRP A 1 212 ? 17.181 4.692 -16.738 1.00 95.12 212 TRP A N 1
ATOM 1750 C CA . TRP A 1 212 ? 16.587 4.668 -15.421 1.00 95.12 212 TRP A CA 1
ATOM 1751 C C . TRP A 1 212 ? 15.505 3.603 -15.332 1.00 95.12 212 TRP A C 1
ATOM 1753 O O . TRP A 1 212 ? 14.682 3.450 -16.233 1.00 95.12 212 TRP A O 1
ATOM 1763 N N . LEU A 1 213 ? 15.462 2.923 -14.197 1.00 94.00 213 LEU A N 1
ATOM 1764 C CA . LEU A 1 213 ? 14.341 2.105 -13.769 1.00 94.00 213 LEU A CA 1
ATOM 1765 C C . LEU A 1 213 ? 13.892 2.624 -12.408 1.00 94.00 213 LEU A C 1
ATOM 1767 O O . LEU A 1 213 ? 14.712 2.780 -11.508 1.00 94.00 213 LEU A O 1
ATOM 1771 N N . ILE A 1 214 ? 12.615 2.957 -12.265 1.00 93.06 214 ILE A N 1
ATOM 1772 C CA . ILE A 1 214 ? 12.064 3.495 -11.018 1.00 93.06 214 ILE A CA 1
ATOM 1773 C C . ILE A 1 214 ? 10.912 2.599 -10.578 1.00 93.06 214 ILE A C 1
ATOM 1775 O O . ILE A 1 214 ? 9.956 2.403 -11.330 1.00 93.06 214 ILE A O 1
ATOM 1779 N N . ASP A 1 215 ? 10.996 2.074 -9.360 1.00 91.31 215 ASP A N 1
ATOM 1780 C CA . ASP A 1 215 ? 9.942 1.298 -8.711 1.00 91.31 215 ASP A CA 1
ATOM 1781 C C . ASP A 1 215 ? 9.449 2.008 -7.434 1.00 91.31 215 ASP A C 1
ATOM 1783 O O . ASP A 1 215 ? 9.731 3.186 -7.193 1.00 91.31 215 ASP A O 1
ATOM 1787 N N . ARG A 1 216 ? 8.641 1.323 -6.618 1.00 87.50 216 ARG A N 1
ATOM 1788 C CA . ARG A 1 216 ? 8.129 1.880 -5.352 1.00 87.50 216 ARG A CA 1
ATOM 1789 C C . ARG A 1 216 ? 9.162 1.876 -4.222 1.00 87.50 216 ARG A C 1
ATOM 1791 O O . ARG A 1 216 ? 8.921 2.492 -3.180 1.00 87.50 216 ARG A O 1
ATOM 1798 N N . THR A 1 217 ? 10.283 1.192 -4.414 1.00 85.12 217 THR A N 1
ATOM 1799 C CA . THR A 1 217 ? 11.346 0.960 -3.434 1.00 85.12 217 THR A CA 1
ATOM 1800 C C . THR A 1 217 ? 12.547 1.878 -3.655 1.00 85.12 217 THR A C 1
ATOM 1802 O O . THR A 1 217 ? 13.173 2.262 -2.665 1.00 85.12 217 THR A O 1
ATOM 1805 N N . GLY A 1 218 ? 12.802 2.304 -4.897 1.00 88.12 218 GLY A N 1
ATOM 1806 C CA . GLY A 1 218 ? 13.905 3.180 -5.267 1.00 88.12 218 GLY A CA 1
ATOM 1807 C C . GLY A 1 218 ? 13.991 3.504 -6.762 1.00 88.12 218 GLY A C 1
ATOM 1808 O O . GLY A 1 218 ? 13.072 3.259 -7.546 1.00 88.12 218 GLY A O 1
ATOM 1809 N N . ALA A 1 219 ? 15.117 4.097 -7.151 1.00 90.25 219 ALA A N 1
ATOM 1810 C CA . ALA A 1 219 ? 15.440 4.416 -8.538 1.00 90.25 219 ALA A CA 1
ATOM 1811 C C . ALA A 1 219 ? 16.863 3.964 -8.891 1.00 90.25 219 ALA A C 1
ATOM 1813 O O . ALA A 1 219 ? 17.794 4.116 -8.106 1.00 90.25 219 ALA A O 1
ATOM 1814 N N . TYR A 1 220 ? 17.039 3.415 -10.086 1.00 90.00 220 TYR A N 1
ATOM 1815 C CA . TYR A 1 220 ? 18.242 2.698 -10.499 1.00 90.00 220 TYR A CA 1
ATOM 1816 C C . TYR A 1 220 ? 18.705 3.226 -11.847 1.00 90.00 220 TYR A C 1
ATOM 1818 O O . TYR A 1 220 ? 17.901 3.307 -12.772 1.00 90.00 220 TYR A O 1
ATOM 1826 N N . SER A 1 221 ? 19.978 3.586 -11.965 1.00 91.38 221 SER A N 1
ATOM 1827 C CA . SER A 1 221 ? 20.548 4.186 -13.169 1.00 91.38 221 SER A CA 1
ATOM 1828 C C . SER A 1 221 ? 21.651 3.320 -13.770 1.00 91.38 221 SER A C 1
ATOM 1830 O O . SER A 1 221 ? 22.496 2.787 -13.047 1.00 91.38 221 SER A O 1
ATOM 1832 N N . SER A 1 222 ? 21.700 3.263 -15.102 1.00 91.00 222 SER A N 1
ATOM 1833 C CA . SER A 1 222 ? 22.802 2.652 -15.858 1.00 91.00 222 SER A CA 1
ATOM 1834 C C . SER A 1 222 ? 24.139 3.379 -15.688 1.00 91.00 222 SER A C 1
ATOM 1836 O O . SER A 1 222 ? 25.183 2.861 -16.069 1.00 91.00 222 SER A O 1
ATOM 1838 N N . GLY A 1 223 ? 24.127 4.609 -15.171 1.00 88.62 223 GLY A N 1
ATOM 1839 C CA . GLY A 1 223 ? 25.214 5.561 -15.370 1.00 88.62 223 GLY A CA 1
ATOM 1840 C C . GLY A 1 223 ? 25.197 6.155 -16.783 1.00 88.62 223 GLY A C 1
ATOM 1841 O O . GLY A 1 223 ? 24.328 5.846 -17.603 1.00 88.62 223 GLY A O 1
ATOM 1842 N N . PHE A 1 224 ? 26.143 7.053 -17.057 1.00 91.06 224 PHE A N 1
ATOM 1843 C CA . PHE A 1 224 ? 26.222 7.741 -18.345 1.00 91.06 224 PHE A CA 1
ATOM 1844 C C . PHE A 1 224 ? 26.855 6.866 -19.421 1.00 91.06 224 PHE A C 1
ATOM 1846 O O . PHE A 1 224 ? 27.973 6.384 -19.256 1.00 91.06 224 PHE A O 1
ATOM 1853 N N . ILE A 1 225 ? 26.183 6.767 -20.564 1.00 91.75 225 ILE A N 1
ATOM 1854 C CA . ILE A 1 225 ? 26.675 6.083 -21.758 1.00 91.75 225 ILE A CA 1
ATOM 1855 C C . ILE A 1 225 ? 26.837 7.116 -22.874 1.00 91.75 225 ILE A C 1
ATOM 1857 O O . ILE A 1 225 ? 25.962 7.956 -23.097 1.00 91.75 225 ILE A O 1
ATOM 1861 N N . SER A 1 226 ? 27.982 7.105 -23.559 1.00 90.31 226 SER A N 1
ATOM 1862 C CA . SER A 1 226 ? 28.268 8.077 -24.616 1.00 90.31 226 SER A CA 1
ATOM 1863 C C . SER A 1 226 ? 27.626 7.669 -25.938 1.00 90.31 226 SER A C 1
ATOM 1865 O O . SER A 1 226 ? 28.100 6.748 -26.590 1.00 90.31 226 SER A O 1
ATOM 1867 N N . ILE A 1 227 ? 26.632 8.441 -26.386 1.00 87.38 227 ILE A N 1
ATOM 1868 C CA . ILE A 1 227 ? 25.985 8.253 -27.695 1.00 87.38 227 ILE A CA 1
ATOM 1869 C C . ILE A 1 227 ? 26.978 8.527 -28.832 1.00 87.38 227 ILE A C 1
ATOM 1871 O O . ILE A 1 227 ? 26.920 7.903 -29.879 1.00 87.38 227 ILE A O 1
ATOM 1875 N N . LYS A 1 228 ? 27.917 9.463 -28.636 1.00 83.12 228 LYS A N 1
ATOM 1876 C CA . LYS A 1 228 ? 28.921 9.795 -29.659 1.00 83.12 228 LYS A CA 1
ATOM 1877 C C . LYS A 1 228 ? 29.863 8.620 -29.949 1.00 83.12 228 LYS A C 1
ATOM 1879 O O . LYS A 1 228 ? 30.296 8.464 -31.086 1.00 83.12 228 LYS A O 1
ATOM 1884 N N . ASN A 1 229 ? 30.242 7.877 -28.913 1.00 85.81 229 ASN A N 1
ATOM 1885 C CA . ASN A 1 229 ? 31.164 6.754 -29.055 1.00 85.81 229 ASN A CA 1
ATOM 1886 C C . ASN A 1 229 ? 30.429 5.473 -29.458 1.00 85.81 229 ASN A C 1
ATOM 1888 O O . ASN A 1 229 ? 31.038 4.610 -30.078 1.00 85.81 229 ASN A O 1
ATOM 1892 N N . ASP A 1 230 ? 29.149 5.371 -29.100 1.00 87.06 230 ASP A N 1
ATOM 1893 C CA . ASP A 1 230 ? 28.315 4.207 -29.351 1.00 87.06 230 ASP A CA 1
ATOM 1894 C C . ASP A 1 230 ? 26.863 4.639 -29.636 1.00 87.06 230 ASP A C 1
ATOM 1896 O O . ASP A 1 230 ? 26.013 4.739 -28.746 1.00 87.06 230 ASP A O 1
ATOM 1900 N N . GLU A 1 231 ? 26.576 4.952 -30.903 1.00 87.50 231 GLU A N 1
ATOM 1901 C CA . GLU A 1 231 ? 25.228 5.341 -31.342 1.00 87.50 231 GLU A CA 1
ATOM 1902 C C . GLU A 1 231 ? 24.237 4.166 -31.285 1.00 87.50 231 GLU A C 1
ATOM 1904 O O . GLU A 1 231 ? 23.022 4.385 -31.195 1.00 87.50 231 GLU A O 1
ATOM 1909 N N . GLN A 1 232 ? 24.745 2.927 -31.284 1.00 92.25 232 GLN A N 1
ATOM 1910 C CA . GLN A 1 232 ? 23.937 1.715 -31.213 1.00 92.25 232 GLN A CA 1
ATOM 1911 C C . GLN A 1 232 ? 23.085 1.698 -29.947 1.00 92.25 232 GLN A C 1
ATOM 1913 O O . GLN A 1 232 ? 21.941 1.243 -29.985 1.00 92.25 232 GLN A O 1
ATOM 1918 N N . VAL A 1 233 ? 23.599 2.250 -28.848 1.00 91.62 233 VAL A N 1
ATOM 1919 C CA . VAL A 1 233 ? 22.894 2.358 -27.566 1.00 91.62 233 VAL A CA 1
ATOM 1920 C C . VAL A 1 233 ? 21.551 3.071 -27.721 1.00 91.62 233 VAL A C 1
ATOM 1922 O O . VAL A 1 233 ? 20.535 2.581 -27.230 1.00 91.62 233 VAL A O 1
ATOM 1925 N N . LEU A 1 234 ? 21.513 4.202 -28.435 1.00 89.31 234 LEU A N 1
ATOM 1926 C CA . LEU A 1 234 ? 20.284 4.980 -28.617 1.00 89.31 234 LEU A CA 1
ATOM 1927 C C . LEU A 1 234 ? 19.277 4.231 -29.498 1.00 89.31 234 LEU A C 1
ATOM 1929 O O . LEU A 1 234 ? 18.106 4.102 -29.136 1.00 89.31 234 LEU A O 1
ATOM 1933 N N . VAL A 1 235 ? 19.742 3.716 -30.640 1.00 91.00 235 VAL A N 1
ATOM 1934 C CA . VAL A 1 235 ? 18.900 2.994 -31.606 1.00 91.00 235 VAL A CA 1
ATOM 1935 C C . VAL A 1 235 ? 18.318 1.736 -30.975 1.00 91.00 235 VAL A C 1
ATOM 1937 O O . VAL A 1 235 ? 17.104 1.525 -31.018 1.00 91.00 235 VAL A O 1
ATOM 1940 N N . ARG A 1 236 ? 19.165 0.916 -30.345 1.00 94.75 236 ARG A N 1
ATOM 1941 C CA . ARG A 1 236 ? 18.731 -0.333 -29.724 1.00 94.75 236 ARG A CA 1
ATOM 1942 C C . ARG A 1 236 ? 17.798 -0.075 -28.563 1.00 94.75 236 ARG A C 1
ATOM 1944 O O . ARG A 1 236 ? 16.756 -0.710 -28.543 1.00 94.75 236 ARG A O 1
ATOM 1951 N N . ALA A 1 237 ? 18.087 0.878 -27.677 1.00 93.94 237 ALA A N 1
ATOM 1952 C CA . ALA A 1 237 ? 17.213 1.146 -26.539 1.00 93.94 237 ALA A CA 1
ATOM 1953 C C . ALA A 1 237 ? 15.801 1.581 -26.961 1.00 93.94 237 ALA A C 1
ATOM 1955 O O . ALA A 1 237 ? 14.817 1.074 -26.423 1.00 93.94 237 ALA A O 1
ATOM 1956 N N . ILE A 1 238 ? 15.676 2.464 -27.960 1.00 90.81 238 ILE A N 1
ATOM 1957 C CA . ILE A 1 238 ? 14.361 2.873 -28.479 1.00 90.81 238 ILE A CA 1
ATOM 1958 C C . ILE A 1 238 ? 13.626 1.677 -29.092 1.00 90.81 238 ILE A C 1
ATOM 1960 O O . ILE A 1 238 ? 12.454 1.466 -28.782 1.00 90.81 238 ILE A O 1
ATOM 1964 N N . CYS A 1 239 ? 14.302 0.869 -29.915 1.00 93.31 239 CYS A N 1
ATOM 1965 C CA . CYS A 1 239 ? 13.692 -0.324 -30.510 1.00 93.31 239 CYS A CA 1
ATOM 1966 C C . CYS A 1 239 ? 13.257 -1.331 -29.438 1.00 93.31 239 CYS A C 1
ATOM 1968 O O . CYS A 1 239 ? 12.149 -1.854 -29.496 1.00 93.31 239 CYS A O 1
ATOM 1970 N N . SER A 1 240 ? 14.100 -1.558 -28.432 1.00 95.31 240 SER A N 1
ATOM 1971 C CA . SER A 1 240 ? 13.820 -2.409 -27.280 1.00 95.31 240 SER A CA 1
ATOM 1972 C C . SER A 1 240 ? 12.547 -1.991 -26.567 1.00 95.31 240 SER A C 1
ATOM 1974 O O . SER A 1 240 ? 11.635 -2.799 -26.432 1.00 95.31 240 SER A O 1
ATOM 1976 N N . TYR A 1 241 ? 12.429 -0.722 -26.178 1.00 94.25 241 TYR A N 1
ATOM 1977 C CA . TYR A 1 241 ? 11.242 -0.229 -25.483 1.00 94.25 241 TYR A CA 1
ATOM 1978 C C . TYR A 1 241 ? 9.949 -0.354 -26.295 1.00 94.25 241 TYR A C 1
ATOM 1980 O O . TYR A 1 241 ? 8.872 -0.467 -25.713 1.00 94.25 241 TYR A O 1
ATOM 1988 N N . LEU A 1 242 ? 10.034 -0.343 -27.627 1.00 91.94 242 LEU A N 1
ATOM 1989 C CA . LEU A 1 242 ? 8.880 -0.560 -28.498 1.00 91.94 242 LEU A CA 1
ATOM 1990 C C . LEU A 1 242 ? 8.516 -2.041 -28.668 1.00 91.94 242 LEU A C 1
ATOM 1992 O O . LEU A 1 242 ? 7.383 -2.325 -29.049 1.00 91.94 242 LEU A O 1
ATOM 1996 N N . LEU A 1 243 ? 9.448 -2.962 -28.409 1.00 92.81 243 LEU A N 1
ATOM 1997 C CA . LEU A 1 243 ? 9.289 -4.414 -28.572 1.00 92.81 243 LEU A CA 1
ATOM 1998 C C . LEU A 1 243 ? 9.030 -5.152 -27.247 1.00 92.81 243 LEU A C 1
ATOM 2000 O O . LEU A 1 243 ? 8.495 -6.264 -27.264 1.00 92.81 243 LEU A O 1
ATOM 2004 N N . MET A 1 244 ? 9.390 -4.549 -26.110 1.00 94.38 244 MET A N 1
ATOM 2005 C CA . MET A 1 244 ? 9.209 -5.128 -24.776 1.00 94.38 244 MET A CA 1
ATOM 2006 C C . MET A 1 244 ? 7.751 -5.553 -24.520 1.00 94.38 244 MET A C 1
ATOM 2008 O O . MET A 1 244 ? 6.807 -4.867 -24.919 1.00 94.38 244 MET A O 1
ATOM 2012 N N . SER A 1 245 ? 7.555 -6.699 -23.857 1.00 93.12 245 SER A N 1
ATOM 2013 C CA . SER A 1 245 ? 6.237 -7.132 -23.362 1.00 93.12 245 SER A CA 1
ATOM 2014 C C . SER A 1 245 ? 5.687 -6.194 -22.292 1.00 93.12 245 SER A C 1
ATOM 2016 O O . SER A 1 245 ? 6.422 -5.390 -21.716 1.00 93.12 245 SER A O 1
ATOM 2018 N N . ASP A 1 246 ? 4.390 -6.324 -21.998 1.00 91.62 246 ASP A N 1
ATOM 2019 C CA . ASP A 1 246 ? 3.783 -5.616 -20.873 1.00 91.62 246 ASP A CA 1
ATOM 2020 C C . ASP A 1 246 ? 4.497 -5.974 -19.547 1.00 91.62 246 ASP A C 1
ATOM 2022 O O . ASP A 1 246 ? 4.747 -5.077 -18.739 1.00 91.62 246 ASP A O 1
ATOM 2026 N N . GLU A 1 247 ? 4.945 -7.225 -19.343 1.00 91.06 247 GLU A N 1
ATOM 2027 C CA . GLU A 1 247 ? 5.775 -7.566 -18.176 1.00 91.06 247 GLU A CA 1
ATOM 2028 C C . GLU A 1 247 ? 7.151 -6.888 -18.195 1.00 91.06 247 GLU A C 1
ATOM 2030 O O . GLU A 1 247 ? 7.572 -6.351 -17.170 1.00 91.06 247 GLU A O 1
ATOM 2035 N N . GLU A 1 248 ? 7.848 -6.887 -19.337 1.00 92.94 248 GLU A N 1
ATOM 2036 C CA . GLU A 1 248 ? 9.204 -6.327 -19.472 1.00 92.94 248 GLU A CA 1
ATOM 2037 C C . GLU A 1 248 ? 9.241 -4.804 -19.259 1.00 92.94 248 GLU A C 1
ATOM 2039 O O . GLU A 1 248 ? 10.236 -4.270 -18.760 1.00 92.94 248 GLU A O 1
ATOM 2044 N N . VAL A 1 249 ? 8.146 -4.096 -19.571 1.00 93.19 249 VAL A N 1
ATOM 2045 C CA . VAL A 1 249 ? 7.977 -2.666 -19.243 1.00 93.19 249 VAL A CA 1
ATOM 2046 C C . VAL A 1 249 ? 7.439 -2.422 -17.827 1.00 93.19 249 VAL A C 1
ATOM 2048 O O . VAL A 1 249 ? 7.250 -1.266 -17.434 1.00 93.19 249 VAL A O 1
ATOM 2051 N N . GLY A 1 250 ? 7.205 -3.481 -17.051 1.00 92.75 250 GLY A N 1
ATOM 2052 C CA . GLY A 1 250 ? 6.879 -3.426 -15.627 1.00 92.75 250 GLY A CA 1
ATOM 2053 C C . GLY A 1 250 ? 5.392 -3.423 -15.287 1.00 92.75 250 GLY A C 1
ATOM 2054 O O . GLY A 1 250 ? 5.051 -3.146 -14.137 1.00 92.75 250 GLY A O 1
ATOM 2055 N N . LEU A 1 251 ? 4.494 -3.717 -16.231 1.00 90.75 251 LEU A N 1
ATOM 2056 C CA . LEU A 1 251 ? 3.067 -3.875 -15.934 1.00 90.75 251 LEU A CA 1
ATOM 2057 C C . LEU A 1 251 ? 2.799 -5.186 -15.202 1.00 90.75 251 LEU A C 1
ATOM 2059 O O . LEU A 1 251 ? 3.510 -6.174 -15.384 1.00 90.75 251 LEU A O 1
ATOM 2063 N N . ASP A 1 252 ? 1.761 -5.165 -14.374 1.00 85.94 252 ASP A N 1
ATOM 2064 C CA . ASP A 1 252 ? 1.157 -6.365 -13.809 1.00 85.94 252 ASP A CA 1
ATOM 2065 C C . ASP A 1 252 ? 0.160 -6.939 -14.825 1.00 85.94 252 ASP A C 1
ATOM 2067 O O . ASP A 1 252 ? -0.798 -6.263 -15.199 1.00 85.94 252 ASP A O 1
ATOM 2071 N N . THR A 1 253 ? 0.407 -8.162 -15.296 1.00 82.81 253 THR A N 1
ATOM 2072 C CA . THR A 1 253 ? -0.429 -8.865 -16.288 1.00 82.81 253 THR A CA 1
ATOM 2073 C C . THR A 1 253 ? -1.395 -9.863 -15.644 1.00 82.81 253 THR A C 1
ATOM 2075 O O . THR A 1 253 ? -2.108 -10.588 -16.339 1.00 82.81 253 THR A O 1
ATOM 2078 N N . THR A 1 254 ? -1.456 -9.896 -14.308 1.00 78.00 254 THR A N 1
ATOM 2079 C CA . THR A 1 254 ? -2.343 -10.804 -13.565 1.00 78.00 254 THR A CA 1
ATOM 2080 C C . THR A 1 254 ? -3.796 -10.323 -13.503 1.00 78.00 254 THR A C 1
ATOM 2082 O O . THR A 1 254 ? -4.685 -11.131 -13.236 1.00 78.00 254 THR A O 1
ATOM 2085 N N . ILE A 1 255 ? -4.054 -9.037 -13.773 1.00 85.69 255 ILE A N 1
ATOM 2086 C CA . ILE A 1 255 ? -5.404 -8.497 -13.980 1.00 85.69 255 ILE A CA 1
ATOM 2087 C C . ILE A 1 255 ? -5.732 -8.613 -15.471 1.00 85.69 255 ILE A C 1
ATOM 2089 O O . ILE A 1 255 ? -5.171 -7.893 -16.298 1.00 85.69 255 ILE A O 1
ATOM 2093 N N . ARG A 1 256 ? -6.639 -9.525 -15.815 1.00 85.56 256 ARG A N 1
ATOM 2094 C CA . ARG A 1 256 ? -7.085 -9.774 -17.189 1.00 85.56 256 ARG A CA 1
ATOM 2095 C C . ARG A 1 256 ? -8.396 -9.060 -17.456 1.00 85.56 256 ARG A C 1
ATOM 2097 O O . ARG A 1 256 ? -9.220 -8.920 -16.564 1.00 85.56 256 ARG A O 1
ATOM 2104 N N . GLU A 1 257 ? -8.600 -8.637 -18.693 1.00 83.19 257 GLU A N 1
ATOM 2105 C CA . GLU A 1 257 ? -9.879 -8.088 -19.132 1.00 83.19 257 GLU A CA 1
ATOM 2106 C C . GLU A 1 257 ? -10.680 -9.215 -19.800 1.00 83.19 257 GLU A C 1
ATOM 2108 O O . GLU A 1 257 ? -10.277 -9.734 -20.841 1.00 83.19 257 GLU A O 1
ATOM 2113 N N . VAL A 1 258 ? -11.781 -9.632 -19.173 1.00 83.56 258 VAL A N 1
ATOM 2114 C CA . VAL A 1 258 ? -12.698 -10.671 -19.667 1.00 83.56 258 VAL A CA 1
ATOM 2115 C C . VAL A 1 258 ? -14.049 -10.004 -19.900 1.00 83.56 258 VAL A C 1
ATOM 2117 O O . VAL A 1 258 ? -14.617 -9.431 -18.977 1.00 83.56 258 VAL A O 1
ATOM 2120 N N . ASP A 1 259 ? -14.524 -9.986 -21.148 1.00 82.81 259 ASP A N 1
ATOM 2121 C CA . ASP A 1 259 ? -15.769 -9.307 -21.552 1.00 82.81 259 ASP A CA 1
ATOM 2122 C C . ASP A 1 259 ? -15.865 -7.825 -21.118 1.00 82.81 259 ASP A C 1
ATOM 2124 O O . ASP A 1 259 ? -16.942 -7.290 -20.853 1.00 82.81 259 ASP A O 1
ATOM 2128 N N . GLY A 1 260 ? -14.720 -7.135 -21.056 1.00 80.44 260 GLY A N 1
ATOM 2129 C CA . GLY A 1 260 ? -14.628 -5.736 -20.617 1.00 80.44 260 GLY A CA 1
ATOM 2130 C C . GLY A 1 260 ? -14.642 -5.540 -19.097 1.00 80.44 260 GLY A C 1
ATOM 2131 O O . GLY A 1 260 ? -14.682 -4.397 -18.640 1.00 80.44 260 GLY A O 1
ATOM 2132 N N . GLN A 1 261 ? -14.602 -6.622 -18.313 1.00 84.81 261 GLN A N 1
ATOM 2133 C CA . GLN A 1 261 ? -14.490 -6.584 -16.856 1.00 84.81 261 GLN A CA 1
ATOM 2134 C C . GLN A 1 261 ? -13.096 -7.031 -16.398 1.00 84.81 261 GLN A C 1
ATOM 2136 O O . GLN A 1 261 ? -12.558 -8.015 -16.916 1.00 84.81 261 GLN A O 1
ATOM 2141 N N . PRO A 1 262 ? -12.480 -6.332 -15.429 1.00 90.44 262 PRO A N 1
ATOM 2142 C CA . PRO A 1 262 ? -11.195 -6.738 -14.885 1.00 90.44 262 PRO A CA 1
ATOM 2143 C C . PRO A 1 262 ? -11.370 -7.919 -13.922 1.00 90.44 262 PRO A C 1
ATOM 2145 O O . PRO A 1 262 ? -12.130 -7.871 -12.951 1.00 90.44 262 PRO A O 1
ATOM 2148 N N . MET A 1 263 ? -10.607 -8.972 -14.175 1.00 92.12 263 MET A N 1
ATOM 2149 C CA . MET A 1 263 ? -10.633 -10.226 -13.445 1.00 92.12 263 MET A CA 1
ATOM 2150 C C . MET A 1 263 ? -9.232 -10.590 -12.969 1.00 92.12 263 MET A C 1
ATOM 2152 O O . MET A 1 263 ? -8.252 -10.494 -13.707 1.00 92.12 263 MET A O 1
ATOM 2156 N N . ILE A 1 264 ? -9.146 -11.012 -11.715 1.00 91.25 264 ILE A N 1
ATOM 2157 C CA . ILE A 1 264 ? -7.926 -11.507 -11.087 1.00 91.25 264 ILE A CA 1
ATOM 2158 C C . ILE A 1 264 ? -7.997 -13.024 -10.997 1.00 91.25 264 ILE A C 1
ATOM 2160 O O . ILE A 1 264 ? -8.965 -13.554 -10.460 1.00 91.25 264 ILE A O 1
ATOM 2164 N N . THR A 1 265 ? -6.942 -13.701 -11.442 1.00 88.88 265 THR A N 1
ATOM 2165 C CA . THR A 1 265 ? -6.722 -15.128 -11.177 1.00 88.88 265 THR A CA 1
ATOM 2166 C C . THR A 1 265 ? -5.627 -15.267 -10.124 1.00 88.88 265 THR A C 1
ATOM 2168 O O . THR A 1 265 ? -4.532 -14.743 -10.333 1.00 88.88 265 THR A O 1
ATOM 2171 N N . ILE A 1 266 ? -5.917 -15.938 -9.008 1.00 87.88 266 ILE A N 1
ATOM 2172 C CA . ILE A 1 266 ? -4.982 -16.180 -7.895 1.00 87.88 266 ILE A CA 1
ATOM 2173 C C . ILE A 1 266 ? -5.011 -17.653 -7.478 1.00 87.88 266 ILE A C 1
ATOM 2175 O O . ILE A 1 266 ? -6.071 -18.276 -7.514 1.00 87.88 266 ILE A O 1
ATOM 2179 N N . ASP A 1 267 ? -3.874 -18.207 -7.062 1.00 83.31 267 ASP A N 1
ATOM 2180 C CA . ASP A 1 267 ? -3.805 -19.574 -6.535 1.00 83.31 267 ASP A CA 1
ATOM 2181 C C . ASP A 1 267 ? -4.565 -19.697 -5.201 1.00 83.31 267 ASP A C 1
ATOM 2183 O O . ASP A 1 267 ? -4.387 -18.893 -4.282 1.00 83.31 267 ASP A O 1
ATOM 2187 N N . ASP A 1 268 ? -5.401 -20.730 -5.078 1.00 71.88 268 ASP A N 1
ATOM 2188 C CA . ASP A 1 268 ? -6.241 -21.008 -3.897 1.00 71.88 268 ASP A CA 1
ATOM 2189 C C . ASP A 1 268 ? -5.479 -21.760 -2.786 1.00 71.88 268 ASP A C 1
ATOM 2191 O O . ASP A 1 268 ? -6.056 -22.231 -1.812 1.00 71.88 268 ASP A O 1
ATOM 2195 N N . GLY A 1 269 ? -4.162 -21.930 -2.937 1.00 66.88 269 GLY A N 1
ATOM 2196 C CA . GLY A 1 269 ? -3.319 -22.690 -2.010 1.00 66.88 269 GLY A CA 1
ATOM 2197 C C . GLY A 1 269 ? -3.382 -24.215 -2.181 1.00 66.88 269 GLY A C 1
ATOM 2198 O O . GLY A 1 269 ? -2.483 -24.900 -1.691 1.00 66.88 269 GLY A O 1
ATOM 2199 N N . GLU A 1 270 ? -4.364 -24.751 -2.914 1.00 70.75 270 GLU A N 1
ATOM 2200 C CA . GLU A 1 270 ? -4.377 -26.152 -3.353 1.00 70.75 270 GLU A CA 1
ATOM 2201 C C . GLU A 1 270 ? -3.677 -26.319 -4.718 1.00 70.75 270 GLU A C 1
ATOM 2203 O O . GLU A 1 270 ? -3.899 -25.515 -5.629 1.00 70.75 270 GLU A O 1
ATOM 2208 N N . PRO A 1 271 ? -2.826 -27.351 -4.904 1.00 71.12 271 PRO A N 1
ATOM 2209 C CA . PRO A 1 271 ? -2.100 -27.551 -6.155 1.00 71.12 271 PRO A CA 1
ATOM 2210 C C . PRO A 1 271 ? -3.033 -27.633 -7.370 1.00 71.12 271 PRO A C 1
ATOM 2212 O O . PRO A 1 271 ? -3.822 -28.566 -7.502 1.00 71.12 271 PRO A O 1
ATOM 2215 N N . GLY A 1 272 ? -2.899 -26.672 -8.286 1.00 71.31 272 GLY A N 1
ATOM 2216 C CA . GLY A 1 272 ? -3.673 -26.621 -9.529 1.00 71.31 272 GLY A CA 1
ATOM 2217 C C . GLY A 1 272 ? -5.065 -25.996 -9.404 1.00 71.31 272 GLY A C 1
ATOM 2218 O O . GLY A 1 272 ? -5.787 -25.972 -10.400 1.00 71.31 272 GLY A O 1
ATOM 2219 N N . GLN A 1 273 ? -5.443 -25.476 -8.231 1.00 77.75 273 GLN A N 1
ATOM 2220 C CA . GLN A 1 273 ? -6.697 -24.752 -8.048 1.00 77.75 273 GLN A CA 1
ATOM 2221 C C . GLN A 1 273 ? -6.457 -23.242 -8.031 1.00 77.75 273 GLN A C 1
ATOM 2223 O O . GLN A 1 273 ? -5.732 -22.708 -7.193 1.00 77.75 273 GLN A O 1
ATOM 2228 N N . THR A 1 274 ? -7.114 -22.548 -8.954 1.00 84.38 274 THR A N 1
ATOM 2229 C CA . THR A 1 274 ? -7.111 -21.087 -9.036 1.00 84.38 274 THR A CA 1
ATOM 2230 C C . THR A 1 274 ? -8.496 -20.535 -8.742 1.00 84.38 274 THR A C 1
ATOM 2232 O O . THR A 1 274 ? -9.510 -21.125 -9.121 1.00 84.38 274 THR A O 1
ATOM 2235 N N . ARG A 1 275 ? -8.540 -19.359 -8.126 1.00 87.44 275 ARG A N 1
ATOM 2236 C CA . ARG A 1 275 ? -9.745 -18.572 -7.890 1.00 87.44 275 ARG A CA 1
ATOM 2237 C C . ARG A 1 275 ? -9.775 -17.382 -8.836 1.00 87.44 275 ARG A C 1
ATOM 2239 O O . ARG A 1 275 ? -8.792 -16.653 -8.952 1.00 87.44 275 ARG A O 1
ATOM 2246 N N . GLU A 1 276 ? -10.929 -17.162 -9.451 1.00 90.88 276 GLU A N 1
ATOM 2247 C CA . GLU A 1 276 ? -11.202 -15.963 -10.236 1.00 90.88 276 GLU A CA 1
ATOM 2248 C C . GLU A 1 276 ? -12.021 -14.967 -9.415 1.00 90.88 276 GLU A C 1
ATOM 2250 O O . GLU A 1 276 ? -12.992 -15.331 -8.747 1.00 90.88 276 GLU A O 1
ATOM 2255 N N . ILE A 1 277 ? -11.598 -13.705 -9.428 1.00 93.06 277 ILE A N 1
ATOM 2256 C CA . ILE A 1 277 ? -12.236 -12.613 -8.697 1.00 93.06 277 ILE A CA 1
ATOM 2257 C C . ILE A 1 277 ? -12.450 -11.459 -9.665 1.00 93.06 277 ILE A C 1
ATOM 2259 O O . ILE A 1 277 ? -11.497 -10.817 -10.106 1.00 93.06 277 ILE A O 1
ATOM 2263 N N . GLU A 1 278 ? -13.711 -11.172 -9.964 1.00 94.94 278 GLU A N 1
ATOM 2264 C CA . GLU A 1 278 ? -14.095 -9.958 -10.678 1.00 94.94 278 GLU A CA 1
ATOM 2265 C C . GLU A 1 278 ? -13.981 -8.756 -9.733 1.00 94.94 278 GLU A C 1
ATOM 2267 O O . GLU A 1 278 ? -14.536 -8.759 -8.625 1.00 94.94 278 GLU A O 1
ATOM 2272 N N . ILE A 1 279 ? -13.246 -7.725 -10.151 1.00 94.62 279 ILE A N 1
ATOM 2273 C CA . ILE A 1 279 ? -12.989 -6.535 -9.336 1.00 94.62 279 ILE A CA 1
ATOM 2274 C C . ILE A 1 279 ? -13.642 -5.294 -9.934 1.00 94.62 279 ILE A C 1
ATOM 2276 O O . ILE A 1 279 ? -13.830 -5.164 -11.135 1.00 94.62 279 ILE A O 1
ATOM 2280 N N . ASN A 1 280 ? -13.942 -4.316 -9.087 1.00 92.50 280 ASN A N 1
ATOM 2281 C CA . ASN A 1 280 ? -14.265 -2.983 -9.573 1.00 92.50 280 ASN A CA 1
ATOM 2282 C C . ASN A 1 280 ? -12.999 -2.367 -10.209 1.00 92.50 280 ASN A C 1
ATOM 2284 O O . ASN A 1 280 ? -11.961 -2.340 -9.544 1.00 92.50 280 ASN A O 1
ATOM 2288 N N . PRO A 1 281 ? -13.056 -1.805 -11.433 1.00 87.56 281 PRO A N 1
ATOM 2289 C CA . PRO A 1 281 ? -11.875 -1.271 -12.126 1.00 87.56 281 PRO A CA 1
ATOM 2290 C C . PRO A 1 281 ? -11.234 -0.074 -11.412 1.00 87.56 281 PRO A C 1
ATOM 2292 O O . PRO A 1 281 ? -10.049 0.206 -11.587 1.00 87.56 281 PRO A O 1
ATOM 2295 N N . LYS A 1 282 ? -12.012 0.656 -10.606 1.00 89.31 282 LYS A N 1
ATOM 2296 C CA . LYS A 1 282 ? -11.520 1.788 -9.820 1.00 89.31 282 LYS A CA 1
ATOM 2297 C C . LYS A 1 282 ? -11.077 1.291 -8.437 1.00 89.31 282 LYS A C 1
ATOM 2299 O O . LYS A 1 282 ? -11.929 0.822 -7.679 1.00 89.31 282 LYS A O 1
ATOM 2304 N N . PRO A 1 283 ? -9.789 1.420 -8.069 1.00 91.00 283 PRO A N 1
ATOM 2305 C CA . PRO A 1 283 ? -9.332 1.031 -6.742 1.00 91.00 283 PRO A CA 1
ATOM 2306 C C . PRO A 1 283 ? -9.944 1.941 -5.669 1.00 91.00 283 PRO A C 1
ATOM 2308 O O . PRO A 1 283 ? -10.102 3.147 -5.877 1.00 91.00 283 PRO A O 1
ATOM 2311 N N . ILE A 1 284 ? -10.242 1.368 -4.500 1.00 90.56 284 ILE A N 1
ATOM 2312 C CA . ILE A 1 284 ? -10.677 2.120 -3.312 1.00 90.56 284 ILE A CA 1
ATOM 2313 C C . ILE A 1 284 ? -9.489 2.880 -2.716 1.00 90.56 284 ILE A C 1
ATOM 2315 O O . ILE A 1 284 ? -9.629 4.000 -2.233 1.00 90.56 284 ILE A O 1
ATOM 2319 N N . ILE A 1 285 ? -8.306 2.260 -2.757 1.00 86.44 285 ILE A N 1
ATOM 2320 C CA . ILE A 1 285 ? -7.066 2.799 -2.196 1.00 86.44 285 ILE A CA 1
ATOM 2321 C C . ILE A 1 285 ? -6.015 2.794 -3.293 1.00 86.44 285 ILE A C 1
ATOM 2323 O O . ILE A 1 285 ? -5.832 1.780 -3.964 1.00 86.44 285 ILE A O 1
ATOM 2327 N N . ARG A 1 286 ? -5.314 3.917 -3.456 1.00 84.62 286 ARG A N 1
ATOM 2328 C CA . ARG A 1 286 ? -4.183 4.061 -4.378 1.00 84.62 286 ARG A CA 1
ATOM 2329 C C . ARG A 1 286 ? -3.074 4.897 -3.737 1.00 84.62 286 ARG A C 1
ATOM 2331 O O . ARG A 1 286 ? -3.377 5.841 -3.007 1.00 84.62 286 ARG A O 1
ATOM 2338 N N . PRO A 1 287 ? -1.799 4.595 -4.013 1.00 79.75 287 PRO A N 1
ATOM 2339 C CA . PRO A 1 287 ? -0.678 5.337 -3.453 1.00 79.75 287 PRO A CA 1
ATOM 2340 C C . PRO A 1 287 ? -0.460 6.673 -4.181 1.00 79.75 287 PRO A C 1
ATOM 2342 O O . PRO A 1 287 ? -0.253 6.706 -5.391 1.00 79.75 287 PRO A O 1
ATOM 2345 N N . GLU A 1 288 ? -0.403 7.778 -3.434 1.00 75.75 288 GLU A N 1
ATOM 2346 C CA . GLU A 1 288 ? -0.075 9.107 -3.990 1.00 75.75 288 GLU A CA 1
ATOM 2347 C C . GLU A 1 288 ? 1.440 9.360 -4.101 1.00 75.75 288 GLU A C 1
ATOM 2349 O O . GLU A 1 288 ? 1.914 10.209 -4.860 1.00 75.75 288 GLU A O 1
ATOM 2354 N N . LYS A 1 289 ? 2.227 8.647 -3.291 1.00 81.19 289 LYS A N 1
ATOM 2355 C CA . LYS A 1 28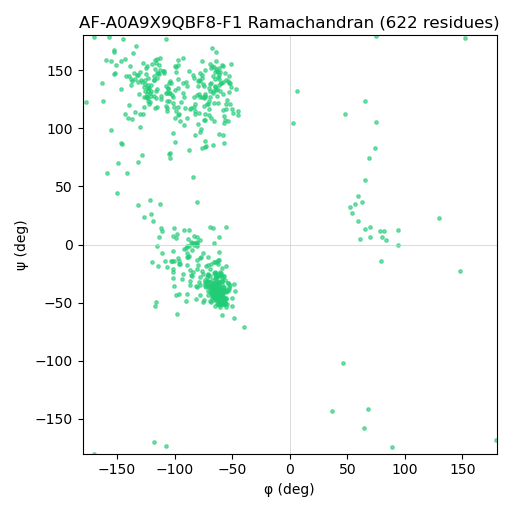9 ? 3.673 8.849 -3.145 1.00 81.19 289 LYS A CA 1
ATOM 2356 C C . LYS A 1 289 ? 4.432 7.985 -4.157 1.00 81.19 289 LYS A C 1
ATOM 2358 O O . LYS A 1 289 ? 4.093 6.820 -4.352 1.00 81.19 289 LYS A O 1
ATOM 2363 N N . LEU A 1 290 ? 5.498 8.547 -4.741 1.00 83.56 290 LEU A N 1
ATOM 2364 C CA . LEU A 1 290 ? 6.398 7.831 -5.656 1.00 83.56 290 LEU A CA 1
ATOM 2365 C C . LEU A 1 290 ? 7.017 6.606 -4.962 1.00 83.56 290 LEU A C 1
ATOM 2367 O O . LEU A 1 290 ? 6.733 5.478 -5.346 1.00 83.56 290 LEU A O 1
ATOM 2371 N N . ILE A 1 291 ? 7.757 6.852 -3.876 1.00 83.50 291 ILE A N 1
ATOM 2372 C CA . ILE A 1 291 ? 8.329 5.821 -3.002 1.00 83.50 291 ILE A CA 1
ATOM 2373 C C . ILE A 1 291 ? 7.409 5.615 -1.796 1.00 83.50 291 ILE A C 1
ATOM 2375 O O . ILE A 1 291 ? 7.141 6.560 -1.041 1.00 83.50 291 ILE A O 1
ATOM 2379 N N . SER A 1 292 ? 6.879 4.402 -1.642 1.00 79.06 292 SER A N 1
ATOM 2380 C CA . SER A 1 292 ? 5.959 4.002 -0.564 1.00 79.06 292 SER A CA 1
ATOM 2381 C C . SER A 1 292 ? 5.743 2.485 -0.562 1.00 79.06 292 SER A C 1
ATOM 2383 O O . SER A 1 292 ? 6.204 1.801 -1.466 1.00 79.06 292 SER A O 1
ATOM 2385 N N . CYS A 1 293 ? 4.952 1.965 0.381 1.00 78.50 293 CYS A N 1
ATOM 2386 C CA . CYS A 1 293 ? 4.475 0.578 0.337 1.00 78.50 293 CYS A CA 1
ATOM 2387 C C . CYS A 1 293 ? 3.518 0.294 -0.841 1.00 78.50 293 CYS A C 1
ATOM 2389 O O . CYS A 1 293 ? 2.981 -0.801 -0.934 1.00 78.50 293 CYS A O 1
ATOM 2391 N N . GLY A 1 294 ? 3.229 1.269 -1.714 1.00 80.75 294 GLY A N 1
ATOM 2392 C CA . GLY A 1 294 ? 2.454 1.058 -2.941 1.00 80.75 294 GLY A CA 1
ATOM 2393 C C . GLY A 1 294 ? 1.039 0.508 -2.733 1.00 80.75 294 GLY A C 1
ATOM 2394 O O . GLY A 1 294 ? 0.484 -0.061 -3.669 1.00 80.75 294 GLY A O 1
ATOM 2395 N N . THR A 1 295 ? 0.470 0.651 -1.527 1.00 88.38 295 THR A N 1
ATOM 2396 C CA . THR A 1 295 ? -0.771 -0.027 -1.145 1.00 88.38 295 THR A CA 1
ATOM 2397 C C . THR A 1 295 ? -1.907 0.331 -2.093 1.00 88.38 295 THR A C 1
ATOM 2399 O O . THR A 1 295 ? -2.331 1.487 -2.146 1.00 88.38 295 THR A O 1
ATOM 2402 N N . THR A 1 296 ? -2.400 -0.667 -2.817 1.00 92.25 296 THR A N 1
ATOM 2403 C CA . THR A 1 296 ? -3.519 -0.536 -3.751 1.00 92.25 296 THR A CA 1
ATOM 2404 C C . THR A 1 296 ? -4.580 -1.552 -3.380 1.00 92.25 296 THR A C 1
ATOM 2406 O O . THR A 1 296 ? -4.266 -2.732 -3.270 1.00 92.25 296 THR A O 1
ATOM 2409 N N . CYS A 1 297 ? -5.824 -1.118 -3.191 1.00 93.75 297 CYS A N 1
ATOM 2410 C CA . CYS A 1 297 ? -6.903 -2.029 -2.817 1.00 93.75 297 CYS A CA 1
ATOM 2411 C C . CYS A 1 297 ? -8.068 -1.954 -3.796 1.00 93.75 297 CYS A C 1
ATOM 2413 O O . CYS A 1 297 ? -8.601 -0.870 -4.051 1.00 93.75 297 CYS A O 1
ATOM 2415 N N . TYR A 1 298 ? -8.499 -3.115 -4.272 1.00 94.00 298 TYR A N 1
ATOM 2416 C CA . TYR A 1 298 ? -9.686 -3.286 -5.097 1.00 94.00 298 TYR A CA 1
ATOM 2417 C C . TYR A 1 298 ? -10.787 -3.993 -4.317 1.00 94.00 298 TYR A C 1
ATOM 2419 O O . TYR A 1 298 ? -10.528 -4.840 -3.464 1.00 94.00 298 TYR A O 1
ATOM 2427 N N . ARG A 1 299 ? -12.028 -3.644 -4.638 1.00 94.19 299 ARG A N 1
ATOM 2428 C CA . ARG A 1 299 ? -13.226 -4.313 -4.129 1.00 94.19 299 ARG A CA 1
ATOM 2429 C C . ARG A 1 299 ? -13.707 -5.325 -5.153 1.00 94.19 299 ARG A C 1
ATOM 2431 O O . ARG A 1 299 ? -13.825 -4.939 -6.319 1.00 94.19 299 ARG A O 1
ATOM 2438 N N . SER A 1 300 ? -14.054 -6.542 -4.741 1.00 94.88 300 SER A N 1
ATOM 2439 C CA . SER A 1 300 ? -14.753 -7.464 -5.643 1.00 94.88 300 SER A CA 1
ATOM 2440 C C . SER A 1 300 ? -16.138 -6.931 -6.026 1.00 94.88 300 SER A C 1
ATOM 2442 O O . SER A 1 300 ? -16.751 -6.168 -5.277 1.00 94.88 300 SER A O 1
ATOM 2444 N N . VAL A 1 301 ? -16.633 -7.290 -7.209 1.00 93.88 301 VAL A N 1
ATOM 2445 C CA . VAL A 1 301 ? -17.965 -6.858 -7.678 1.00 93.88 301 VAL A CA 1
ATOM 2446 C C . VAL A 1 301 ? -19.080 -7.425 -6.798 1.00 93.88 301 VAL A C 1
ATOM 2448 O O . VAL A 1 301 ? -20.044 -6.725 -6.507 1.00 93.88 301 VAL A O 1
ATOM 2451 N N . ASP A 1 302 ? -18.912 -8.648 -6.294 1.00 92.12 302 ASP A N 1
ATOM 2452 C CA . ASP A 1 302 ? -19.857 -9.296 -5.376 1.00 92.12 302 ASP A CA 1
ATOM 2453 C C . ASP A 1 302 ? -19.769 -8.803 -3.918 1.00 92.12 302 ASP A C 1
ATOM 2455 O O . ASP A 1 302 ? -20.454 -9.340 -3.048 1.00 92.12 302 ASP A O 1
ATOM 2459 N N . GLU A 1 303 ? -18.915 -7.807 -3.650 1.00 90.62 303 GLU A N 1
ATOM 2460 C CA . GLU A 1 303 ? -18.677 -7.193 -2.338 1.00 90.62 303 GLU A CA 1
ATOM 2461 C C . GLU A 1 303 ? -18.308 -8.185 -1.222 1.00 90.62 303 GLU A C 1
ATOM 2463 O O . GLU A 1 303 ? -18.538 -7.918 -0.042 1.00 90.62 303 GLU A O 1
ATOM 2468 N N . LYS A 1 304 ? -17.701 -9.327 -1.567 1.00 91.62 304 LYS A N 1
ATOM 2469 C CA . LYS A 1 304 ? -17.209 -10.301 -0.580 1.00 91.62 304 LYS A CA 1
ATOM 2470 C C . LYS A 1 304 ? -15.746 -10.115 -0.217 1.00 91.62 304 LYS A C 1
ATOM 2472 O O . LYS A 1 304 ? -15.368 -10.433 0.910 1.00 91.62 304 LYS A O 1
ATOM 2477 N N . PHE A 1 305 ? -14.933 -9.607 -1.141 1.00 94.31 305 PHE A N 1
ATOM 2478 C CA . PHE A 1 305 ? -13.482 -9.594 -1.005 1.00 94.31 305 PHE A CA 1
ATOM 2479 C C . PHE A 1 305 ? -12.882 -8.196 -1.143 1.00 94.31 305 PHE A C 1
ATOM 2481 O O . PHE A 1 305 ? -13.325 -7.362 -1.940 1.00 94.31 305 PHE A O 1
ATOM 2488 N N . LEU A 1 306 ? -11.800 -7.979 -0.399 1.00 94.81 306 LEU A N 1
ATOM 2489 C CA . LEU A 1 306 ? -10.844 -6.902 -0.623 1.00 94.81 306 LEU A CA 1
ATOM 2490 C C . LEU A 1 306 ? -9.561 -7.508 -1.196 1.00 94.81 306 LEU A C 1
ATOM 2492 O O . LEU A 1 306 ? -8.953 -8.367 -0.564 1.00 94.81 306 LEU A O 1
ATOM 2496 N N . VAL A 1 307 ? -9.121 -7.044 -2.362 1.00 94.94 307 VAL A N 1
ATOM 2497 C CA . VAL A 1 307 ? -7.830 -7.438 -2.940 1.00 94.94 307 VAL A CA 1
ATOM 2498 C C . VAL A 1 307 ? -6.814 -6.339 -2.656 1.00 94.94 307 VAL A C 1
ATOM 2500 O O . VAL A 1 307 ? -6.913 -5.254 -3.228 1.00 94.94 307 VAL A O 1
ATOM 2503 N N . LYS A 1 308 ? -5.858 -6.603 -1.764 1.00 94.38 308 LYS A N 1
ATOM 2504 C CA . LYS A 1 308 ? -4.793 -5.681 -1.348 1.00 94.38 308 LYS A CA 1
ATOM 2505 C C . LYS A 1 308 ? -3.494 -6.047 -2.058 1.00 94.38 308 LYS A C 1
ATOM 2507 O O . LYS A 1 308 ? -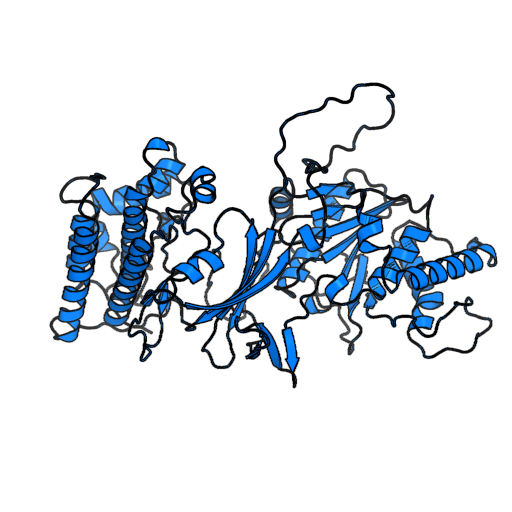3.034 -7.176 -1.967 1.00 94.38 308 LYS A O 1
ATOM 2512 N N . TYR A 1 309 ? -2.890 -5.071 -2.715 1.00 93.06 309 TYR A N 1
ATOM 2513 C CA . TYR A 1 309 ? -1.531 -5.122 -3.234 1.00 93.06 309 TYR A CA 1
ATOM 2514 C C . TYR A 1 309 ? -0.645 -4.257 -2.345 1.00 93.06 309 TYR A C 1
ATOM 2516 O O . TYR A 1 309 ? -1.030 -3.127 -2.032 1.00 93.06 309 TYR A O 1
ATOM 2524 N N . SER A 1 310 ? 0.536 -4.729 -1.964 1.00 90.94 310 SER A N 1
ATOM 2525 C CA . SER A 1 310 ? 1.487 -3.934 -1.184 1.00 90.94 310 SER A CA 1
ATOM 2526 C C . SER A 1 310 ? 2.927 -4.369 -1.422 1.00 90.94 310 SER A C 1
ATOM 2528 O O . SER A 1 310 ? 3.222 -5.533 -1.647 1.00 90.94 310 SER A O 1
ATOM 2530 N N . TRP A 1 311 ? 3.831 -3.399 -1.359 1.00 89.06 311 TRP A N 1
ATOM 2531 C CA . TRP A 1 311 ? 5.267 -3.607 -1.278 1.00 89.06 311 TRP A CA 1
ATOM 2532 C C . TRP A 1 311 ? 5.692 -3.623 0.181 1.00 89.06 311 TRP A C 1
ATOM 2534 O O . TRP A 1 311 ? 5.386 -2.686 0.926 1.00 89.06 311 TRP A O 1
ATOM 2544 N N . HIS A 1 312 ? 6.458 -4.630 0.573 1.00 85.00 312 HIS A N 1
ATOM 2545 C CA . HIS A 1 312 ? 7.048 -4.712 1.898 1.00 85.00 312 HIS A CA 1
ATOM 2546 C C . HIS A 1 312 ? 8.507 -5.139 1.827 1.00 85.00 312 HIS A C 1
ATOM 2548 O O . HIS A 1 312 ? 8.924 -5.910 0.966 1.00 85.00 312 HIS A O 1
ATOM 2554 N N . ARG A 1 313 ? 9.288 -4.633 2.778 1.00 83.25 313 ARG A N 1
ATOM 2555 C CA . ARG A 1 313 ? 10.638 -5.124 3.030 1.00 83.25 313 ARG A CA 1
ATOM 2556 C C . ARG A 1 313 ? 10.542 -6.532 3.615 1.00 83.25 313 ARG A C 1
ATOM 2558 O O . ARG A 1 313 ? 9.769 -6.751 4.548 1.00 83.25 313 ARG A O 1
ATOM 2565 N N . VAL A 1 314 ? 11.324 -7.463 3.087 1.00 82.38 314 VAL A N 1
ATOM 2566 C CA . VAL A 1 314 ? 11.455 -8.831 3.594 1.00 82.38 314 VAL A CA 1
ATOM 2567 C C . VAL A 1 314 ? 12.329 -8.781 4.842 1.00 82.38 314 VAL A C 1
ATOM 2569 O O . VAL A 1 314 ? 13.544 -8.938 4.792 1.00 82.38 314 VAL A O 1
ATOM 2572 N N . HIS A 1 315 ? 11.707 -8.461 5.975 1.00 78.69 315 HIS A N 1
ATOM 2573 C CA . HIS A 1 315 ? 12.357 -8.476 7.281 1.00 78.69 315 HIS A CA 1
ATOM 2574 C C . HIS A 1 315 ? 11.376 -8.957 8.347 1.00 78.69 315 HIS A C 1
ATOM 2576 O O . HIS A 1 315 ? 10.400 -8.266 8.654 1.00 78.69 315 HIS A O 1
ATOM 2582 N N . GLY A 1 316 ? 11.637 -10.139 8.905 1.00 81.12 316 GLY A N 1
ATOM 2583 C CA . GLY A 1 316 ? 10.695 -10.846 9.776 1.00 81.12 316 GLY A CA 1
ATOM 2584 C C . GLY A 1 316 ? 9.407 -11.262 9.052 1.00 81.12 316 GLY A C 1
ATOM 2585 O O . GLY A 1 316 ? 9.384 -11.394 7.830 1.00 81.12 316 GLY A O 1
ATOM 2586 N N . LYS A 1 317 ? 8.331 -11.482 9.809 1.00 87.25 317 LYS A N 1
ATOM 2587 C CA . LYS A 1 317 ? 7.038 -11.976 9.309 1.00 87.25 317 LYS A CA 1
ATOM 2588 C C . LYS A 1 317 ? 6.281 -10.890 8.555 1.00 87.25 317 LYS A C 1
ATOM 2590 O O . LYS A 1 317 ? 6.038 -9.825 9.116 1.00 87.25 317 LYS A O 1
ATOM 2595 N N . SER A 1 318 ? 5.853 -11.137 7.323 1.00 89.38 318 SER A N 1
ATOM 2596 C CA . SER A 1 318 ? 4.997 -10.216 6.560 1.00 89.38 318 SER A CA 1
ATOM 2597 C C . SER A 1 318 ? 3.588 -10.091 7.166 1.00 89.38 318 SER A C 1
ATOM 2599 O O . SER A 1 318 ? 3.198 -10.876 8.030 1.00 89.38 318 SER A O 1
ATOM 2601 N N . GLU A 1 319 ? 2.790 -9.119 6.708 1.00 91.44 319 GLU A N 1
ATOM 2602 C CA . GLU A 1 319 ? 1.359 -9.060 7.054 1.00 91.44 319 GLU A CA 1
ATOM 2603 C C . GLU A 1 319 ? 0.647 -10.368 6.688 1.00 91.44 319 GLU A C 1
ATOM 2605 O O . GLU A 1 319 ? -0.146 -10.876 7.475 1.00 91.44 319 GLU A O 1
ATOM 2610 N N . ILE A 1 320 ? 0.970 -10.942 5.526 1.00 92.88 320 ILE A N 1
ATOM 2611 C CA . ILE A 1 320 ? 0.416 -12.216 5.062 1.00 92.88 320 ILE A CA 1
ATOM 2612 C C . ILE A 1 320 ? 0.752 -13.346 6.040 1.00 92.88 320 ILE A C 1
ATOM 2614 O O . ILE A 1 320 ? -0.127 -14.140 6.366 1.00 92.88 320 ILE A O 1
ATOM 2618 N N . ASP A 1 321 ? 1.983 -13.409 6.547 1.00 92.88 321 ASP A N 1
ATOM 2619 C CA . ASP A 1 321 ? 2.381 -14.430 7.525 1.00 92.88 321 ASP A CA 1
ATOM 2620 C C . ASP A 1 321 ? 1.615 -14.270 8.843 1.00 92.88 321 ASP A C 1
ATOM 2622 O O . ASP A 1 321 ? 1.108 -15.244 9.401 1.00 92.88 321 ASP A O 1
ATOM 2626 N N . LEU A 1 322 ? 1.452 -13.030 9.309 1.00 94.31 322 LEU A N 1
ATOM 2627 C CA . LEU A 1 322 ? 0.693 -12.736 10.525 1.00 94.31 322 LEU A CA 1
ATOM 2628 C C . LEU A 1 322 ? -0.802 -13.028 10.354 1.00 94.31 322 LEU A C 1
ATOM 2630 O O . LEU A 1 322 ? -1.429 -13.546 11.276 1.00 94.31 322 LEU A O 1
ATOM 2634 N N . LEU A 1 323 ? -1.371 -12.768 9.175 1.00 95.50 323 LEU A N 1
ATOM 2635 C CA . LEU A 1 323 ? -2.751 -13.131 8.856 1.00 95.50 323 LEU A CA 1
ATOM 2636 C C . LEU A 1 323 ? -2.939 -14.653 8.771 1.00 95.50 323 LEU A C 1
ATOM 2638 O O . LEU A 1 323 ? -3.959 -15.154 9.240 1.00 95.50 323 LEU A O 1
ATOM 2642 N N . LYS A 1 324 ? -1.956 -15.401 8.248 1.00 94.81 324 LYS A N 1
ATOM 2643 C CA . LYS A 1 324 ? -1.955 -16.877 8.280 1.00 94.81 324 LYS A CA 1
ATOM 2644 C C . LYS A 1 324 ? -1.961 -17.405 9.718 1.00 94.81 324 LYS A C 1
ATOM 2646 O O . LYS A 1 324 ? -2.688 -18.342 10.034 1.00 94.81 324 LYS A O 1
ATOM 2651 N N . GLU A 1 325 ? -1.198 -16.791 10.618 1.00 95.19 325 GLU A N 1
ATOM 2652 C CA . GLU A 1 325 ? -1.177 -17.167 12.042 1.00 95.19 325 GLU A CA 1
ATOM 2653 C C . GLU A 1 325 ? -2.467 -16.791 12.786 1.00 95.19 325 GLU A C 1
ATOM 2655 O O . GLU A 1 325 ? -2.909 -17.513 13.695 1.00 95.19 325 GLU A O 1
ATOM 2660 N N . ALA A 1 326 ? -3.082 -15.679 12.378 1.00 95.56 326 ALA A N 1
ATOM 2661 C CA . ALA A 1 326 ? -4.348 -15.172 12.889 1.00 95.56 326 ALA A CA 1
ATOM 2662 C C . ALA A 1 326 ? -5.584 -15.856 12.280 1.00 95.56 326 ALA A C 1
ATOM 2664 O O . ALA A 1 326 ? -6.704 -15.510 12.661 1.00 95.56 326 ALA A O 1
ATOM 2665 N N . LEU A 1 327 ? -5.418 -16.841 11.386 1.00 92.31 327 LEU A N 1
ATOM 2666 C CA . LEU A 1 327 ? -6.541 -17.598 10.831 1.00 92.31 327 LEU A CA 1
ATOM 2667 C C . LEU A 1 327 ? -7.447 -18.124 11.954 1.00 92.31 327 LEU A C 1
ATOM 2669 O O . LEU A 1 327 ? -6.977 -18.671 12.958 1.00 92.31 327 LEU A O 1
ATOM 2673 N N . GLN A 1 328 ? -8.759 -17.969 11.751 1.00 87.38 328 GLN A N 1
ATOM 2674 C CA . GLN A 1 328 ? -9.828 -18.357 12.684 1.00 87.38 328 GLN A CA 1
ATOM 2675 C C . GLN A 1 328 ? -9.923 -17.511 13.967 1.00 87.38 328 GLN A C 1
ATOM 2677 O O . GLN A 1 328 ? -10.730 -17.820 14.851 1.00 87.38 328 GLN A O 1
ATOM 2682 N N . VAL A 1 329 ? -9.146 -16.432 14.100 1.00 95.44 329 VAL A N 1
ATOM 2683 C CA . VAL A 1 329 ? -9.36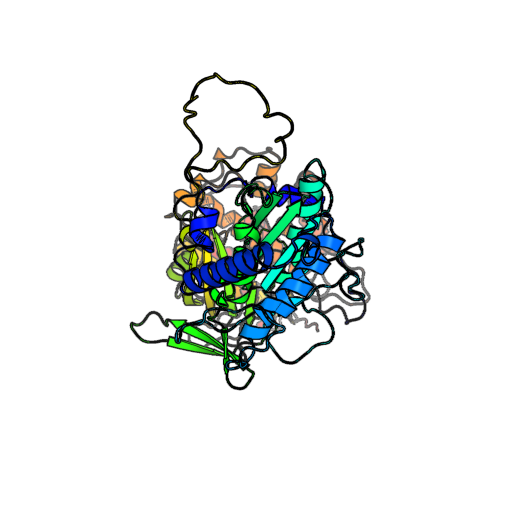5 -15.458 15.172 1.00 95.44 329 VAL A CA 1
ATOM 2684 C C . VAL A 1 329 ? -10.602 -14.623 14.838 1.00 95.44 329 VAL A C 1
ATOM 2686 O O . VAL A 1 329 ? -10.569 -13.754 13.973 1.00 95.44 329 VAL A O 1
ATOM 2689 N N . ARG A 1 330 ? -11.704 -14.874 15.552 1.00 95.38 330 ARG A N 1
ATOM 2690 C CA . ARG A 1 330 ? -12.938 -14.085 15.409 1.00 95.38 330 ARG A CA 1
ATOM 2691 C C . ARG A 1 330 ? -12.689 -12.610 15.698 1.00 95.38 330 ARG A C 1
ATOM 2693 O O . ARG A 1 330 ? -11.986 -12.296 16.656 1.00 95.38 330 ARG A O 1
ATOM 2700 N N . GLY A 1 331 ? -13.298 -11.721 14.920 1.00 95.25 331 GLY A N 1
ATOM 2701 C CA . GLY A 1 331 ? -13.067 -10.275 15.037 1.00 95.25 331 GLY A CA 1
ATOM 2702 C C . GLY A 1 331 ? -11.755 -9.792 14.396 1.00 95.25 331 GLY A C 1
ATOM 2703 O O . GLY A 1 331 ? -11.360 -8.647 14.612 1.00 95.25 331 GLY A O 1
ATOM 2704 N N . VAL A 1 332 ? -11.078 -10.631 13.608 1.00 96.94 332 VAL A N 1
ATOM 2705 C CA . VAL A 1 332 ? -9.933 -10.271 12.754 1.00 96.94 332 VAL A CA 1
ATOM 2706 C C . VAL A 1 332 ? -10.247 -10.712 11.327 1.00 96.94 332 VAL A C 1
ATOM 2708 O O . VAL A 1 332 ? -10.865 -11.755 11.121 1.00 96.94 332 VAL A O 1
ATOM 2711 N N . ILE A 1 333 ? -9.851 -9.912 10.340 1.00 95.19 333 ILE A N 1
ATOM 2712 C CA . ILE A 1 333 ? -10.062 -10.243 8.930 1.00 95.19 333 ILE A CA 1
ATOM 2713 C C . ILE A 1 333 ? -9.333 -11.532 8.530 1.00 95.19 333 ILE A C 1
ATOM 2715 O O . ILE A 1 333 ? -8.206 -11.784 8.957 1.00 95.19 333 ILE A O 1
ATOM 2719 N N . ASN A 1 334 ? -9.961 -12.337 7.674 1.00 93.56 334 ASN A N 1
ATOM 2720 C CA . ASN A 1 334 ? -9.375 -13.582 7.193 1.00 93.56 334 ASN A CA 1
ATOM 2721 C C . ASN A 1 334 ? -8.621 -13.367 5.880 1.00 93.56 334 ASN A C 1
ATOM 2723 O O . ASN A 1 334 ? -9.110 -12.698 4.965 1.00 93.56 334 ASN A O 1
ATOM 2727 N N . LEU A 1 335 ? -7.458 -14.007 5.770 1.00 94.50 335 LEU A N 1
ATOM 2728 C CA . LEU A 1 335 ? -6.751 -14.176 4.507 1.00 94.50 335 LEU A CA 1
ATOM 2729 C C . LEU A 1 335 ? -7.338 -15.370 3.750 1.00 94.50 335 LEU A C 1
ATOM 2731 O O . LEU A 1 335 ? -7.322 -16.489 4.256 1.00 94.50 335 LEU A O 1
ATOM 2735 N N . VAL A 1 336 ? -7.843 -15.121 2.545 1.00 92.81 336 VAL A N 1
ATOM 2736 C CA . VAL A 1 336 ? -8.425 -16.140 1.658 1.00 92.81 336 VAL A CA 1
ATOM 2737 C C . VAL A 1 336 ? -7.359 -16.727 0.744 1.00 92.81 336 VAL A C 1
ATOM 2739 O O . VAL A 1 336 ? -7.249 -17.938 0.626 1.00 92.81 336 VAL A O 1
ATOM 2742 N N . ALA A 1 337 ? -6.570 -15.864 0.108 1.00 93.06 337 ALA A N 1
ATOM 2743 C CA . ALA A 1 337 ? -5.500 -16.253 -0.800 1.00 93.06 337 ALA A CA 1
ATOM 2744 C C . ALA A 1 337 ? -4.397 -15.192 -0.782 1.00 93.06 337 ALA A C 1
ATOM 2746 O O . ALA A 1 337 ? -4.652 -14.022 -0.480 1.00 93.06 337 ALA A O 1
ATOM 2747 N N . SER A 1 338 ? -3.170 -15.590 -1.100 1.00 92.94 338 SER A N 1
ATOM 2748 C CA . SER A 1 338 ? -2.033 -14.674 -1.173 1.00 92.94 338 SER A CA 1
ATOM 2749 C C . SER A 1 338 ? -0.984 -15.157 -2.156 1.00 92.94 338 SER A C 1
ATOM 2751 O O . SER A 1 338 ? -0.724 -16.355 -2.219 1.00 92.94 338 SER A O 1
ATOM 2753 N N . GLU A 1 339 ? -0.291 -14.230 -2.799 1.00 90.31 339 GLU A N 1
ATOM 2754 C CA . GLU A 1 339 ? 0.813 -14.519 -3.712 1.00 90.31 339 GLU A CA 1
ATOM 2755 C C . GLU A 1 339 ? 1.882 -13.418 -3.657 1.00 90.31 339 GLU A C 1
ATOM 2757 O O . GLU A 1 339 ? 1.612 -12.274 -3.273 1.00 90.31 339 GLU A O 1
ATOM 2762 N N . ILE A 1 340 ? 3.099 -13.770 -4.070 1.00 90.81 340 ILE A N 1
ATOM 2763 C CA . ILE A 1 340 ? 4.181 -12.817 -4.324 1.00 90.81 340 ILE A CA 1
ATOM 2764 C C . ILE A 1 340 ? 4.215 -12.580 -5.833 1.00 90.81 340 ILE A C 1
ATOM 2766 O O . ILE A 1 340 ? 4.492 -13.504 -6.592 1.00 90.81 340 ILE A O 1
ATOM 2770 N N . ILE A 1 341 ? 3.924 -11.354 -6.266 1.00 88.44 341 ILE A N 1
ATOM 2771 C CA . ILE A 1 341 ? 3.831 -10.999 -7.696 1.00 88.44 341 ILE A CA 1
ATOM 2772 C C . ILE A 1 341 ? 5.117 -10.413 -8.261 1.00 88.44 341 ILE A C 1
ATOM 2774 O O . ILE A 1 341 ? 5.276 -10.284 -9.480 1.00 88.44 341 ILE A O 1
ATOM 2778 N N . HIS A 1 342 ? 6.004 -9.982 -7.369 1.00 89.00 342 HIS A N 1
ATOM 2779 C CA . HIS A 1 342 ? 7.282 -9.419 -7.741 1.00 89.00 342 HIS A CA 1
ATOM 2780 C C . HIS A 1 342 ? 8.232 -9.401 -6.557 1.00 89.00 342 HIS A C 1
ATOM 2782 O O . HIS A 1 342 ? 7.847 -9.007 -5.456 1.00 89.00 342 HIS A O 1
ATOM 2788 N N . LYS A 1 343 ? 9.489 -9.733 -6.804 1.00 89.25 343 LYS A N 1
ATOM 2789 C CA . LYS A 1 343 ? 10.596 -9.491 -5.890 1.00 89.25 343 LYS A CA 1
ATOM 2790 C C . LYS A 1 343 ? 11.552 -8.506 -6.524 1.00 89.25 343 LYS A C 1
ATOM 2792 O O . LYS A 1 343 ? 11.749 -8.502 -7.737 1.00 89.25 343 LYS A O 1
ATOM 2797 N N . ARG A 1 344 ? 12.203 -7.688 -5.708 1.00 84.19 344 ARG A N 1
ATOM 2798 C CA . ARG A 1 344 ? 13.257 -6.803 -6.208 1.00 84.19 344 ARG A CA 1
ATOM 2799 C C . ARG A 1 344 ? 14.408 -7.618 -6.808 1.00 84.19 344 ARG A C 1
ATOM 2801 O O . ARG A 1 344 ? 14.970 -7.215 -7.825 1.00 84.19 344 ARG A O 1
ATOM 2808 N N . SER A 1 345 ? 14.701 -8.775 -6.222 1.00 82.50 345 SER A N 1
ATOM 2809 C CA . SER A 1 345 ? 15.657 -9.755 -6.743 1.00 82.50 345 SER A CA 1
ATOM 2810 C C . SER A 1 345 ? 15.291 -10.316 -8.125 1.00 82.50 345 SER A C 1
ATOM 2812 O O . SER A 1 345 ? 16.188 -10.670 -8.887 1.00 82.50 345 SER A O 1
ATOM 2814 N N . ASP A 1 346 ? 14.010 -10.296 -8.520 1.00 80.44 346 ASP A N 1
ATOM 2815 C CA . ASP A 1 346 ? 13.597 -10.656 -9.887 1.00 80.44 346 ASP A CA 1
ATOM 2816 C C . ASP A 1 346 ? 14.125 -9.650 -10.918 1.00 80.44 346 ASP A C 1
ATOM 2818 O O . ASP A 1 346 ? 14.276 -9.967 -12.099 1.00 80.44 346 ASP A O 1
ATOM 2822 N N . VAL A 1 347 ? 14.397 -8.413 -10.500 1.00 77.25 347 VAL A N 1
ATOM 2823 C CA . VAL A 1 347 ? 14.938 -7.354 -11.358 1.00 77.25 347 VAL A CA 1
ATOM 2824 C C . VAL A 1 347 ? 16.451 -7.282 -11.224 1.00 77.25 347 VAL A C 1
ATOM 2826 O O . VAL A 1 347 ? 17.143 -7.177 -12.239 1.00 77.25 347 VAL A O 1
ATOM 2829 N N . TRP A 1 348 ? 16.956 -7.388 -9.995 1.00 75.31 348 TRP A N 1
ATOM 2830 C CA . TRP A 1 348 ? 18.357 -7.181 -9.662 1.00 75.31 348 TRP A CA 1
ATOM 2831 C C . TRP A 1 348 ? 18.941 -8.355 -8.876 1.00 75.31 348 TRP A C 1
ATOM 2833 O O . TRP A 1 348 ? 18.603 -8.548 -7.715 1.00 75.31 348 TRP A O 1
ATOM 2843 N N . GLU A 1 349 ? 19.862 -9.102 -9.481 1.00 60.19 349 GLU A N 1
ATOM 2844 C CA . GLU A 1 349 ? 20.437 -10.300 -8.847 1.00 60.19 349 GLU A CA 1
ATOM 2845 C C . GLU A 1 349 ? 21.397 -9.970 -7.692 1.00 60.19 349 GLU A C 1
ATOM 2847 O O . GLU A 1 349 ? 21.447 -10.717 -6.719 1.00 60.19 349 GLU A O 1
ATOM 2852 N N . ASP A 1 3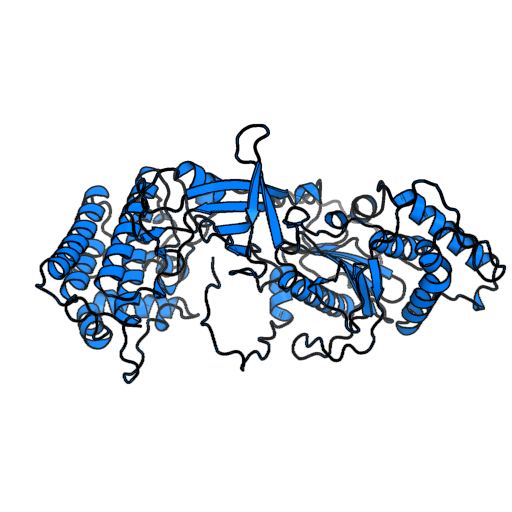50 ? 22.102 -8.833 -7.749 1.00 61.03 350 ASP A N 1
ATOM 2853 C CA . ASP A 1 350 ? 22.932 -8.358 -6.640 1.00 61.03 350 ASP A CA 1
ATOM 2854 C C . ASP A 1 350 ? 23.132 -6.836 -6.695 1.00 61.03 350 ASP A C 1
ATOM 2856 O O . ASP A 1 350 ? 23.968 -6.314 -7.435 1.00 61.03 350 ASP A O 1
ATOM 2860 N N . LEU A 1 351 ? 22.339 -6.102 -5.910 1.00 61.47 351 LEU A N 1
ATOM 2861 C CA . LEU A 1 351 ? 22.581 -4.675 -5.698 1.00 61.47 351 LEU A CA 1
ATOM 2862 C C . LEU A 1 351 ? 23.553 -4.411 -4.542 1.00 61.47 351 LEU A C 1
ATOM 2864 O O . LEU A 1 351 ? 23.935 -3.263 -4.349 1.00 61.47 351 LEU A O 1
ATOM 2868 N N . SER A 1 352 ? 23.918 -5.420 -3.743 1.00 56.16 352 SER A N 1
ATOM 2869 C CA . SER A 1 352 ? 24.684 -5.220 -2.506 1.00 56.16 352 SER A CA 1
ATOM 2870 C C . SER A 1 352 ? 26.094 -4.683 -2.766 1.00 56.16 352 SER A C 1
ATOM 2872 O O . SER A 1 352 ? 26.622 -3.939 -1.945 1.00 56.16 352 SER A O 1
ATOM 2874 N N . ALA A 1 353 ? 26.641 -4.948 -3.956 1.00 55.69 353 ALA A N 1
ATOM 2875 C CA . ALA A 1 353 ? 27.879 -4.349 -4.451 1.00 55.69 353 ALA A CA 1
ATOM 2876 C C . ALA A 1 353 ? 27.752 -2.853 -4.821 1.00 55.69 353 ALA A C 1
ATOM 2878 O O . ALA A 1 353 ? 28.758 -2.187 -5.071 1.00 55.69 353 ALA A O 1
ATOM 2879 N N . PHE A 1 354 ? 26.535 -2.303 -4.883 1.00 59.47 354 PHE A N 1
ATOM 2880 C CA . PHE A 1 354 ? 26.280 -0.918 -5.267 1.00 59.47 354 PHE A CA 1
ATOM 2881 C C . PHE A 1 354 ? 25.882 -0.084 -4.056 1.00 59.47 354 PHE A C 1
ATOM 2883 O O . PHE A 1 354 ? 24.806 -0.227 -3.478 1.00 59.47 354 PHE A O 1
ATOM 2890 N N . ILE A 1 355 ? 26.741 0.870 -3.725 1.00 56.50 355 ILE A N 1
ATOM 2891 C CA . ILE A 1 355 ? 26.480 1.842 -2.670 1.00 56.50 355 ILE A CA 1
ATOM 2892 C C . ILE A 1 355 ? 25.370 2.794 -3.160 1.00 56.50 355 ILE A C 1
ATOM 2894 O O . ILE A 1 355 ? 25.551 3.425 -4.214 1.00 56.50 355 ILE A O 1
ATOM 2898 N N . PRO A 1 356 ? 24.233 2.939 -2.437 1.00 57.00 356 PRO A N 1
ATOM 2899 C CA . PRO A 1 356 ? 23.322 4.053 -2.664 1.00 57.00 356 PRO A CA 1
ATOM 2900 C C . PRO A 1 356 ? 24.131 5.337 -2.493 1.00 57.00 356 PRO A C 1
ATOM 2902 O O . PRO A 1 356 ? 24.560 5.680 -1.395 1.00 57.00 356 PRO A O 1
ATOM 2905 N N . LYS A 1 357 ? 24.427 6.024 -3.595 1.00 57.91 357 LYS A N 1
ATOM 2906 C CA . LYS A 1 357 ? 25.183 7.275 -3.522 1.00 57.91 357 LYS A CA 1
ATOM 2907 C C . LYS A 1 357 ? 24.235 8.343 -2.998 1.00 57.91 357 LYS A C 1
ATOM 2909 O O . LYS A 1 357 ? 23.139 8.431 -3.520 1.00 57.91 357 LYS A O 1
ATOM 2914 N N . GLU A 1 358 ? 24.644 9.210 -2.076 1.00 50.12 358 GLU A N 1
ATOM 2915 C CA . GLU A 1 358 ? 23.817 10.319 -1.534 1.00 50.12 358 GLU A CA 1
ATOM 2916 C C . GLU A 1 358 ? 23.462 11.438 -2.561 1.00 50.12 358 GLU A C 1
ATOM 2918 O O . GLU A 1 358 ? 22.947 12.494 -2.219 1.00 50.12 358 GLU A O 1
ATOM 2923 N N . TRP A 1 359 ? 23.662 11.176 -3.855 1.00 61.03 359 TRP A N 1
ATOM 2924 C CA . TRP A 1 359 ? 23.316 11.959 -5.051 1.00 61.03 359 TRP A CA 1
ATOM 2925 C C . TRP A 1 359 ? 23.997 13.326 -5.301 1.00 61.03 359 TRP A C 1
ATOM 2927 O O . TRP A 1 359 ? 23.812 14.309 -4.595 1.00 61.03 359 TRP A O 1
ATOM 2937 N N . LEU A 1 360 ? 24.632 13.382 -6.494 1.00 51.03 360 LEU A N 1
ATOM 2938 C CA . LEU A 1 360 ? 25.082 14.515 -7.345 1.00 51.03 360 LEU A CA 1
ATOM 2939 C C . LEU A 1 360 ? 26.513 15.076 -7.254 1.00 51.03 360 LEU A C 1
ATOM 2941 O O . LEU A 1 360 ? 26.847 15.905 -8.095 1.00 51.03 360 LEU A O 1
ATOM 2945 N N . GLN A 1 361 ? 27.409 14.574 -6.406 1.00 43.00 361 GLN A N 1
ATOM 2946 C CA . GLN A 1 361 ? 28.815 15.033 -6.381 1.00 43.00 361 GLN A CA 1
ATOM 2947 C C . GLN A 1 361 ? 29.733 14.420 -7.464 1.00 43.00 361 GLN A C 1
ATOM 2949 O O . GLN A 1 361 ? 30.919 14.216 -7.244 1.00 43.00 361 GLN A O 1
ATOM 2954 N N . MET A 1 362 ? 29.240 14.187 -8.683 1.00 42.44 362 MET A N 1
ATOM 2955 C CA . MET A 1 362 ? 30.146 14.073 -9.841 1.00 42.44 362 MET A CA 1
ATOM 2956 C C . MET A 1 362 ? 30.465 15.479 -10.364 1.00 42.44 362 MET A C 1
ATOM 2958 O O . MET A 1 362 ? 30.160 15.806 -11.508 1.00 42.44 362 MET A O 1
ATOM 2962 N N . GLU A 1 363 ? 31.025 16.343 -9.517 1.00 43.69 363 GLU A N 1
ATOM 2963 C CA . GLU A 1 363 ? 31.580 17.618 -9.988 1.00 43.69 363 GLU A CA 1
ATOM 2964 C C . GLU A 1 363 ? 33.093 17.550 -10.220 1.00 43.69 363 GLU A C 1
ATOM 2966 O O . GLU A 1 363 ? 33.601 18.356 -10.992 1.00 43.69 363 GLU A O 1
ATOM 2971 N N . HIS A 1 364 ? 33.820 16.558 -9.693 1.00 36.50 364 HIS A N 1
ATOM 2972 C CA . HIS A 1 364 ? 35.282 16.539 -9.822 1.00 36.50 364 HIS A CA 1
ATOM 2973 C C . HIS A 1 364 ? 35.889 15.132 -9.873 1.00 36.50 364 HIS A C 1
ATOM 2975 O O . HIS A 1 364 ? 36.622 14.744 -8.979 1.00 36.50 364 HIS A O 1
ATOM 2981 N N . GLU A 1 365 ? 35.682 14.391 -10.962 1.00 37.47 365 GLU A N 1
ATOM 2982 C CA . GLU A 1 365 ? 36.629 13.327 -11.333 1.00 37.47 365 GLU A CA 1
ATOM 2983 C C . GLU A 1 365 ? 37.062 13.494 -12.787 1.00 37.47 365 GLU A C 1
ATOM 2985 O O . GLU A 1 365 ? 36.637 12.814 -13.721 1.00 37.47 365 GLU A O 1
ATOM 2990 N N . LYS A 1 366 ? 37.957 14.461 -12.973 1.00 38.59 366 LYS A N 1
ATOM 2991 C CA . LYS A 1 366 ? 39.057 14.307 -13.915 1.00 38.59 366 LYS A CA 1
ATOM 2992 C C . LYS A 1 366 ? 40.352 14.514 -13.142 1.00 38.59 366 LYS A C 1
ATOM 2994 O O . LYS A 1 366 ? 40.473 15.477 -12.392 1.00 38.59 366 LYS A O 1
ATOM 2999 N N . THR A 1 367 ? 41.294 13.611 -13.413 1.00 33.66 367 THR A N 1
ATOM 3000 C CA . THR A 1 367 ? 42.725 13.623 -13.066 1.00 33.66 367 THR A CA 1
ATOM 3001 C C . THR A 1 367 ? 43.129 13.352 -11.614 1.00 33.66 367 THR A C 1
ATOM 3003 O O . THR A 1 367 ? 43.551 14.262 -10.918 1.00 33.66 367 THR A O 1
ATOM 3006 N N . SER A 1 368 ? 43.207 12.069 -11.251 1.00 29.45 368 SER A N 1
ATOM 3007 C CA . SER A 1 368 ? 44.404 11.497 -10.610 1.00 29.45 368 SER A CA 1
ATOM 3008 C C . SER A 1 368 ? 44.386 9.969 -10.715 1.00 29.45 368 SER A C 1
ATOM 3010 O O . SER A 1 368 ? 43.426 9.315 -10.323 1.00 29.45 368 SER A O 1
ATOM 3012 N N . LYS A 1 369 ? 45.451 9.407 -11.295 1.00 38.47 369 LYS A N 1
ATOM 3013 C CA . LYS A 1 369 ? 45.888 8.042 -10.985 1.00 38.47 369 LYS A CA 1
ATOM 3014 C C . LYS A 1 369 ? 46.415 8.042 -9.543 1.00 38.47 369 LYS A C 1
ATOM 3016 O O . LYS A 1 369 ? 46.950 9.064 -9.125 1.00 38.47 369 LYS A O 1
ATOM 3021 N N . ASP A 1 370 ? 46.304 6.891 -8.887 1.00 32.59 370 ASP A N 1
ATOM 3022 C CA . ASP A 1 370 ? 46.704 6.563 -7.509 1.00 32.59 370 ASP A CA 1
ATOM 3023 C C . ASP A 1 370 ? 45.821 7.102 -6.379 1.00 32.59 370 ASP A C 1
ATOM 3025 O O . ASP A 1 370 ? 45.935 8.256 -5.982 1.00 32.59 370 ASP A O 1
ATOM 3029 N N . SER A 1 371 ? 45.030 6.199 -5.786 1.00 31.22 371 SER A N 1
ATOM 3030 C CA . SER A 1 371 ? 45.176 5.813 -4.372 1.00 31.22 371 SER A CA 1
ATOM 3031 C C . SER A 1 371 ? 44.183 4.702 -4.002 1.00 31.22 371 SER A C 1
ATOM 3033 O O . SER A 1 371 ? 42.985 4.901 -4.153 1.00 31.22 371 SER A O 1
ATOM 3035 N N . GLY A 1 372 ? 44.719 3.575 -3.518 1.00 27.41 372 GLY A N 1
ATOM 3036 C CA . GLY A 1 372 ? 44.146 2.670 -2.510 1.00 27.41 372 GLY A CA 1
ATOM 3037 C C . GLY A 1 372 ? 42.694 2.209 -2.648 1.00 27.41 372 GLY A C 1
ATOM 3038 O O . GLY A 1 372 ? 41.766 2.962 -2.379 1.00 27.41 372 GLY A O 1
ATOM 3039 N N . GLU A 1 373 ? 42.518 0.915 -2.917 1.00 33.62 373 GLU A N 1
ATOM 3040 C CA . GLU A 1 373 ? 41.353 0.163 -2.447 1.00 33.62 373 GLU A CA 1
ATOM 3041 C C . GLU A 1 373 ? 41.308 0.251 -0.910 1.00 33.62 373 GLU A C 1
ATOM 3043 O O . GLU A 1 373 ? 41.989 -0.495 -0.210 1.00 33.62 373 GLU A O 1
ATOM 3048 N N . GLU A 1 374 ? 40.552 1.207 -0.369 1.00 31.16 374 GLU A N 1
ATOM 3049 C CA . GLU A 1 374 ? 40.058 1.102 1.001 1.00 31.16 374 GLU A CA 1
ATOM 3050 C C . GLU A 1 374 ? 38.873 0.129 0.983 1.00 31.16 374 GLU A C 1
ATOM 3052 O O . GLU A 1 374 ? 37.740 0.498 0.661 1.00 31.16 374 GLU A O 1
ATOM 3057 N N . GLU A 1 375 ? 39.149 -1.137 1.309 1.00 36.38 375 GLU A N 1
ATOM 3058 C CA . GLU A 1 375 ? 38.134 -2.057 1.821 1.00 36.38 375 GLU A CA 1
ATOM 3059 C C . GLU A 1 375 ? 37.467 -1.388 3.028 1.00 36.38 375 GLU A C 1
ATOM 3061 O O . GLU A 1 375 ? 38.053 -1.249 4.101 1.00 36.38 375 GLU A O 1
ATOM 3066 N N . THR A 1 376 ? 36.238 -0.921 2.830 1.00 32.78 376 THR A N 1
ATOM 3067 C CA . THR A 1 376 ? 35.393 -0.404 3.903 1.00 32.78 376 THR A CA 1
ATOM 3068 C C . THR A 1 376 ? 34.386 -1.481 4.274 1.00 32.78 376 THR A C 1
ATOM 3070 O O . THR A 1 376 ? 33.339 -1.648 3.651 1.00 32.78 376 THR A O 1
ATOM 3073 N N . ASP A 1 377 ? 34.740 -2.233 5.313 1.00 31.81 377 ASP A N 1
ATOM 3074 C CA . ASP A 1 377 ? 33.832 -3.102 6.051 1.00 31.81 377 ASP A CA 1
ATOM 3075 C C . ASP A 1 377 ? 32.619 -2.296 6.553 1.00 31.81 377 ASP A C 1
ATOM 3077 O O . ASP A 1 377 ? 32.777 -1.327 7.299 1.00 31.81 377 ASP A O 1
ATOM 3081 N N . GLY A 1 378 ? 31.397 -2.728 6.212 1.00 35.22 378 GLY A N 1
ATOM 3082 C CA . GLY A 1 378 ? 30.232 -2.440 7.060 1.00 35.22 378 GLY A CA 1
ATOM 3083 C C . GLY A 1 378 ? 28.964 -1.837 6.447 1.00 35.22 378 GLY A C 1
ATOM 3084 O O . GLY A 1 378 ? 28.169 -1.290 7.209 1.00 35.22 378 GLY A O 1
ATOM 3085 N N . TYR A 1 379 ? 28.689 -1.960 5.145 1.00 39.12 379 TYR A N 1
ATOM 3086 C CA . TYR A 1 379 ? 27.318 -1.757 4.643 1.00 39.12 379 TYR A CA 1
ATOM 3087 C C . TYR A 1 379 ? 26.620 -3.112 4.489 1.00 39.12 379 TYR A C 1
ATOM 3089 O O . TYR A 1 379 ? 27.016 -3.943 3.678 1.00 39.12 379 TYR A O 1
ATOM 3097 N N . GLY A 1 380 ? 25.610 -3.365 5.328 1.00 45.97 380 GLY A N 1
ATOM 3098 C CA . GLY A 1 380 ? 24.830 -4.605 5.293 1.00 45.97 380 GLY A CA 1
ATOM 3099 C C . GLY A 1 380 ? 24.144 -4.828 3.941 1.00 45.97 380 GLY A C 1
ATOM 3100 O O . GLY A 1 380 ? 23.860 -3.874 3.217 1.00 45.97 380 GLY A O 1
ATOM 3101 N N . ALA A 1 381 ? 23.864 -6.095 3.618 1.00 54.69 381 ALA A N 1
ATOM 3102 C CA . ALA A 1 381 ? 23.132 -6.485 2.416 1.00 54.69 381 ALA A CA 1
ATOM 3103 C C . ALA A 1 381 ? 21.866 -5.628 2.225 1.00 54.69 381 ALA A C 1
ATOM 3105 O O . ALA A 1 381 ? 21.110 -5.404 3.173 1.00 54.69 381 ALA A O 1
ATOM 3106 N N . LEU A 1 382 ? 21.634 -5.144 1.001 1.00 63.78 382 LEU A N 1
ATOM 3107 C CA . LEU A 1 382 ? 20.468 -4.317 0.701 1.00 63.78 382 LEU A CA 1
ATOM 3108 C C . LEU A 1 382 ? 19.167 -5.071 0.962 1.00 63.78 382 LEU A C 1
ATOM 3110 O O . LEU A 1 382 ? 18.934 -6.152 0.432 1.00 63.78 382 LEU A O 1
ATOM 3114 N N . ASP A 1 383 ? 18.266 -4.409 1.672 1.00 73.44 383 ASP A N 1
ATOM 3115 C CA . ASP A 1 383 ? 16.940 -4.888 2.059 1.00 73.44 383 ASP A CA 1
ATOM 3116 C C . ASP A 1 383 ? 16.127 -5.484 0.923 1.00 73.44 383 ASP A C 1
ATOM 3118 O O . ASP A 1 383 ? 15.711 -4.731 0.052 1.00 73.44 383 ASP A O 1
ATOM 3122 N N . GLU A 1 384 ? 15.836 -6.781 0.925 1.00 83.62 384 GLU A N 1
ATOM 3123 C CA . GLU A 1 384 ? 14.950 -7.346 -0.094 1.00 83.62 384 GLU A CA 1
ATOM 3124 C C . GLU A 1 384 ? 13.530 -6.778 0.031 1.00 83.62 384 GLU A C 1
ATOM 3126 O O . GLU A 1 384 ? 13.042 -6.527 1.135 1.00 83.62 384 GLU A O 1
ATOM 3131 N N . TYR A 1 385 ? 12.873 -6.536 -1.104 1.00 87.25 385 TYR A N 1
ATOM 3132 C CA . TYR A 1 385 ? 11.492 -6.062 -1.155 1.00 87.25 385 TYR A CA 1
ATOM 3133 C C . TYR A 1 385 ? 10.655 -6.995 -2.015 1.00 87.25 385 TYR A C 1
ATOM 3135 O O . TYR A 1 385 ? 11.068 -7.387 -3.104 1.00 87.25 385 TYR A O 1
ATOM 3143 N N . GLU A 1 386 ? 9.449 -7.276 -1.545 1.00 91.00 386 GLU A N 1
ATOM 3144 C CA . GLU A 1 386 ? 8.461 -8.078 -2.252 1.00 91.00 386 GLU A CA 1
ATOM 3145 C C . GLU A 1 386 ? 7.180 -7.269 -2.417 1.00 91.00 386 GLU A C 1
ATOM 3147 O O . GLU A 1 386 ? 6.734 -6.578 -1.497 1.00 91.00 386 GLU A O 1
ATOM 3152 N N . MET A 1 387 ? 6.598 -7.350 -3.607 1.00 91.50 387 MET A N 1
ATOM 3153 C CA . MET A 1 387 ? 5.233 -6.941 -3.869 1.00 91.50 387 MET A CA 1
ATOM 3154 C C . MET A 1 387 ? 4.344 -8.173 -3.735 1.00 91.50 387 MET A C 1
ATOM 3156 O O . MET A 1 387 ? 4.534 -9.170 -4.437 1.00 91.50 387 MET A O 1
ATOM 3160 N N . THR A 1 388 ? 3.364 -8.099 -2.847 1.00 92.25 388 THR A N 1
ATOM 3161 C CA . THR A 1 388 ? 2.404 -9.170 -2.604 1.00 92.25 388 THR A CA 1
ATOM 3162 C C . THR A 1 388 ? 0.993 -8.745 -2.952 1.00 92.25 388 THR A C 1
ATOM 3164 O O . THR A 1 388 ? 0.655 -7.557 -2.964 1.00 92.25 388 THR A O 1
ATOM 3167 N N . ARG A 1 389 ? 0.166 -9.746 -3.245 1.00 93.38 389 ARG A N 1
ATOM 3168 C CA . ARG A 1 389 ? -1.277 -9.618 -3.406 1.00 93.38 389 ARG A CA 1
ATOM 3169 C C . ARG A 1 389 ? -1.959 -10.514 -2.384 1.00 93.38 389 ARG A C 1
ATOM 3171 O O . ARG A 1 389 ? -1.661 -11.701 -2.312 1.00 93.38 389 ARG A O 1
ATOM 3178 N N . ALA A 1 390 ? -2.875 -9.947 -1.611 1.00 94.06 390 ALA A N 1
ATOM 3179 C CA . ALA A 1 390 ? -3.669 -10.631 -0.602 1.00 94.06 390 ALA A CA 1
ATOM 3180 C C . ALA A 1 390 ? -5.162 -10.439 -0.888 1.00 94.06 390 ALA A C 1
ATOM 3182 O O . ALA A 1 390 ? -5.625 -9.320 -1.107 1.00 94.06 390 ALA A O 1
ATOM 3183 N N . VAL A 1 391 ? -5.921 -11.530 -0.857 1.00 95.31 391 VAL A N 1
ATOM 3184 C CA . VAL A 1 391 ? -7.384 -11.527 -0.925 1.00 95.31 391 VAL A CA 1
ATOM 3185 C C . VAL A 1 391 ? -7.911 -11.699 0.489 1.00 95.31 391 VAL A C 1
ATOM 3187 O O . VAL A 1 391 ? -7.640 -12.707 1.138 1.00 95.31 391 VAL A O 1
ATOM 3190 N N . LEU A 1 392 ? -8.654 -10.708 0.967 1.00 94.81 392 LEU A N 1
ATOM 3191 C CA . LEU A 1 392 ? -9.134 -10.620 2.340 1.00 94.81 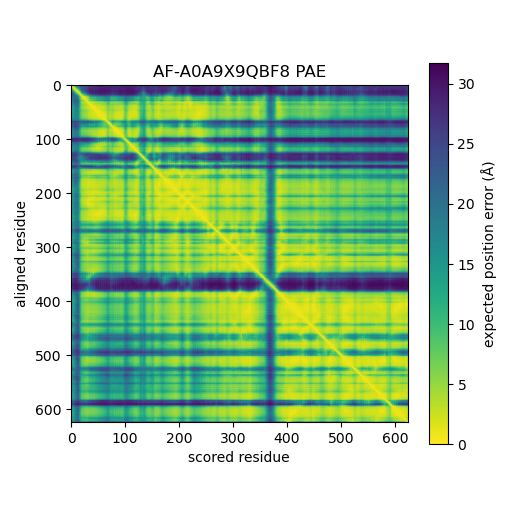392 LEU A CA 1
ATOM 3192 C C . LEU A 1 392 ? -10.663 -10.695 2.384 1.00 94.81 392 LEU A C 1
ATOM 3194 O O . LEU A 1 392 ? -11.338 -10.149 1.508 1.00 94.81 392 LEU A O 1
ATOM 3198 N N . SER A 1 393 ? -11.202 -11.357 3.407 1.00 93.06 393 SER A N 1
ATOM 3199 C CA . SER A 1 393 ? -12.643 -11.542 3.609 1.00 93.06 393 SER A CA 1
ATOM 3200 C C . SER A 1 393 ? -13.026 -11.454 5.094 1.00 93.06 393 SER A C 1
ATOM 3202 O O . SER A 1 393 ? -12.273 -11.933 5.947 1.00 93.06 393 SER A O 1
ATOM 3204 N N . PRO A 1 394 ? -14.205 -10.900 5.424 1.00 93.31 394 PRO A N 1
ATOM 3205 C CA . PRO A 1 394 ? -15.153 -10.254 4.514 1.00 93.31 394 PRO A CA 1
ATOM 3206 C C . PRO A 1 394 ? -14.699 -8.844 4.108 1.00 93.31 394 PRO A C 1
ATOM 3208 O O . PRO A 1 394 ? -13.946 -8.182 4.824 1.00 93.31 394 PRO A O 1
ATOM 3211 N N . TYR A 1 395 ? -15.201 -8.351 2.976 1.00 92.06 395 TYR A N 1
ATOM 3212 C CA . TYR A 1 395 ? -15.179 -6.918 2.698 1.00 92.06 395 TYR A CA 1
ATOM 3213 C C . TYR A 1 395 ? -16.062 -6.177 3.717 1.00 92.06 395 TYR A C 1
ATOM 3215 O O . TYR A 1 395 ? -17.172 -6.607 4.037 1.00 92.06 395 TYR A O 1
ATOM 3223 N N . GLY A 1 396 ? -15.560 -5.057 4.239 1.00 92.19 396 GLY A N 1
ATOM 3224 C CA . GLY A 1 396 ? -16.247 -4.249 5.242 1.00 92.19 396 GLY A CA 1
ATOM 3225 C C . GLY A 1 396 ? -16.159 -2.759 4.948 1.00 92.19 396 GLY A C 1
ATOM 3226 O O . GLY A 1 396 ? -15.349 -2.298 4.144 1.00 92.19 396 GLY A O 1
ATOM 3227 N N . ARG A 1 397 ? -17.017 -1.995 5.623 1.00 92.69 397 ARG A N 1
ATOM 3228 C CA . ARG A 1 397 ? -17.095 -0.529 5.517 1.00 92.69 397 ARG A CA 1
ATOM 3229 C C . ARG A 1 397 ? -16.369 0.138 6.695 1.00 92.69 397 ARG A C 1
ATOM 3231 O O . ARG A 1 397 ? -16.292 -0.471 7.760 1.00 92.69 397 ARG A O 1
ATOM 3238 N N . PRO A 1 398 ? -15.859 1.371 6.556 1.00 93.00 398 PRO A N 1
ATOM 3239 C CA . PRO A 1 398 ? -15.076 2.022 7.610 1.00 93.00 398 PRO A CA 1
ATOM 3240 C C . PRO A 1 398 ? -15.897 2.316 8.874 1.00 93.00 398 PRO A C 1
ATOM 3242 O O . PRO A 1 398 ? -17.112 2.537 8.796 1.00 93.00 398 PRO A O 1
ATOM 3245 N N . LEU A 1 399 ? -15.234 2.366 10.035 1.00 94.75 399 LEU A N 1
ATOM 3246 C CA . LEU A 1 399 ? -15.855 2.620 11.344 1.00 94.75 399 LEU A CA 1
ATOM 3247 C C . LEU A 1 399 ? -16.677 3.920 11.387 1.00 94.75 399 LEU A C 1
ATOM 3249 O O . LEU A 1 399 ? -17.774 3.942 11.950 1.00 94.75 399 LEU A O 1
ATOM 3253 N N . ASN A 1 400 ? -16.188 4.983 10.745 1.00 90.25 400 ASN A N 1
ATOM 3254 C CA . ASN A 1 400 ? -16.853 6.289 10.696 1.00 90.25 400 ASN A CA 1
ATOM 3255 C C . ASN A 1 400 ? -18.217 6.279 9.983 1.00 90.25 400 ASN A C 1
ATOM 3257 O O . ASN A 1 400 ? -19.009 7.196 10.165 1.00 90.25 400 ASN A O 1
ATOM 3261 N N . SER A 1 401 ? -18.530 5.222 9.227 1.00 93.00 401 SER A N 1
ATOM 3262 C CA . SER A 1 401 ? -19.836 5.049 8.584 1.00 93.00 401 SER A CA 1
ATOM 3263 C C . SER A 1 401 ? -20.900 4.457 9.520 1.00 93.00 401 SER A C 1
ATOM 3265 O O . SER A 1 401 ? -22.028 4.190 9.092 1.00 93.00 401 SER A O 1
ATOM 3267 N N . CYS A 1 402 ? -20.568 4.155 10.782 1.00 91.94 402 CYS A N 1
ATOM 3268 C CA . CYS A 1 402 ? -21.541 3.655 11.753 1.00 91.94 402 CYS A CA 1
ATOM 3269 C C . CYS A 1 402 ? -22.732 4.620 11.898 1.00 91.94 402 CYS A C 1
ATOM 3271 O O . CYS A 1 402 ? -22.577 5.823 11.743 1.00 91.94 402 CYS A O 1
ATOM 3273 N N . LYS A 1 403 ? -23.928 4.081 12.169 1.00 92.75 403 LYS A N 1
ATOM 3274 C CA . LYS A 1 403 ? -25.203 4.829 12.126 1.00 92.75 403 LYS A CA 1
ATOM 3275 C C . LYS A 1 403 ? -25.908 4.959 13.474 1.00 92.75 403 LYS A C 1
ATOM 3277 O O . LYS A 1 403 ? -27.015 5.484 13.541 1.00 92.75 403 LYS A O 1
ATOM 3282 N N . SER A 1 404 ? -25.349 4.378 14.535 1.00 95.31 404 SER A N 1
ATOM 3283 C CA . SER A 1 404 ? -25.951 4.439 15.871 1.00 95.31 404 SER A CA 1
ATOM 3284 C C . SER A 1 404 ? -24.953 4.158 16.983 1.00 95.31 404 SER A C 1
ATOM 3286 O O . SER A 1 404 ? -23.940 3.485 16.759 1.00 95.31 404 SER A O 1
ATOM 3288 N N . VAL A 1 405 ? -25.286 4.606 18.197 1.00 95.38 405 VAL A N 1
ATOM 3289 C CA . VAL A 1 405 ? -24.472 4.366 19.400 1.00 95.38 405 VAL A CA 1
ATOM 3290 C C . VAL A 1 405 ? -24.308 2.872 19.645 1.00 95.38 405 VAL A C 1
ATOM 3292 O O . VAL A 1 405 ? -23.192 2.396 19.849 1.00 95.38 405 VAL A O 1
ATOM 3295 N N . LEU A 1 406 ? -25.405 2.113 19.571 1.00 96.88 406 LEU A N 1
ATOM 3296 C CA . LEU A 1 406 ? -25.381 0.664 19.761 1.00 96.88 406 LEU A CA 1
ATOM 3297 C C . LEU A 1 406 ? -24.451 -0.016 18.757 1.00 96.88 406 LEU A C 1
ATOM 3299 O O . LEU A 1 406 ? -23.653 -0.872 19.133 1.00 96.88 406 LEU A O 1
ATOM 3303 N N . GLN A 1 407 ? -24.538 0.376 17.484 1.00 96.50 407 GLN A N 1
ATOM 3304 C CA . GLN A 1 407 ? -23.674 -0.175 16.448 1.00 96.50 407 GLN A CA 1
ATOM 3305 C C . GLN A 1 407 ? -22.202 0.127 16.749 1.00 96.50 407 GLN A C 1
ATOM 3307 O O . GLN A 1 407 ? -21.406 -0.809 16.753 1.00 96.50 407 GLN A O 1
ATOM 3312 N N . PHE A 1 408 ? -21.854 1.382 17.053 1.00 97.38 408 PHE A N 1
ATOM 3313 C CA . PHE A 1 408 ? -20.483 1.778 17.393 1.00 97.38 408 PHE A CA 1
ATOM 3314 C C . PHE A 1 408 ? -19.924 0.968 18.573 1.00 97.38 408 PHE A C 1
ATOM 3316 O O . PHE A 1 408 ? -18.859 0.366 18.458 1.00 97.38 408 PHE A O 1
ATOM 3323 N N . LEU A 1 409 ? -20.668 0.872 19.682 1.00 97.88 409 LEU A N 1
ATOM 3324 C CA . LEU A 1 409 ? -20.228 0.132 20.870 1.00 97.88 409 LEU A CA 1
ATOM 3325 C C . LEU A 1 409 ? -20.015 -1.362 20.592 1.00 97.88 409 LEU A C 1
ATOM 3327 O O . LEU A 1 409 ? -19.061 -1.944 21.107 1.00 97.88 409 LEU A O 1
ATOM 3331 N N . ILE A 1 410 ? -20.876 -1.980 19.778 1.00 98.19 410 ILE A N 1
ATOM 3332 C CA . ILE A 1 410 ? -20.727 -3.388 19.393 1.00 98.19 410 ILE A CA 1
ATOM 3333 C C . ILE A 1 410 ? -19.486 -3.588 18.518 1.00 98.19 410 ILE A C 1
ATOM 3335 O O . ILE A 1 410 ? -18.724 -4.515 18.771 1.00 98.19 410 ILE A O 1
ATOM 3339 N N . ILE A 1 411 ? -19.251 -2.712 17.537 1.00 98.31 411 ILE A N 1
ATOM 3340 C CA . ILE A 1 411 ? -18.085 -2.799 16.646 1.00 98.31 411 ILE A CA 1
ATOM 3341 C C . ILE A 1 411 ? -16.782 -2.717 17.447 1.00 98.31 411 ILE A C 1
ATOM 3343 O O . ILE A 1 411 ? -15.918 -3.577 17.288 1.00 98.31 411 ILE A O 1
ATOM 3347 N N . ILE A 1 412 ? -16.654 -1.728 18.341 1.00 98.19 412 ILE A N 1
ATOM 3348 C CA . ILE A 1 412 ? -15.452 -1.566 19.173 1.00 98.19 412 ILE A CA 1
ATOM 3349 C C . ILE A 1 412 ? -15.254 -2.773 20.095 1.00 98.19 412 ILE A C 1
ATOM 3351 O O . ILE A 1 412 ? -14.138 -3.278 20.212 1.00 98.19 412 ILE A O 1
ATOM 3355 N N . ARG A 1 413 ? -16.326 -3.275 20.721 1.00 98.25 413 ARG A N 1
ATOM 3356 C CA . ARG A 1 413 ? -16.261 -4.478 21.562 1.00 98.25 413 ARG A CA 1
ATOM 3357 C C . ARG A 1 413 ? -15.790 -5.700 20.770 1.00 98.25 413 ARG A C 1
ATOM 3359 O O . ARG A 1 413 ? -14.955 -6.448 21.269 1.00 98.25 413 ARG A O 1
ATOM 3366 N N . ASP A 1 414 ? -16.329 -5.922 19.577 1.00 98.38 414 ASP A N 1
ATOM 3367 C CA . ASP A 1 414 ? -15.997 -7.094 18.762 1.00 98.38 414 ASP A CA 1
ATOM 3368 C C . ASP A 1 414 ? -14.547 -7.019 18.256 1.00 98.38 414 ASP A C 1
ATOM 3370 O O . ASP A 1 414 ? -13.804 -7.992 18.382 1.00 98.38 414 ASP A O 1
ATOM 3374 N N . ALA A 1 415 ? -14.092 -5.838 17.821 1.00 98.19 415 ALA A N 1
ATOM 3375 C CA . ALA A 1 415 ? -12.692 -5.604 17.462 1.00 98.19 415 ALA A CA 1
ATOM 3376 C C . ALA A 1 415 ? -11.743 -5.825 18.657 1.00 98.19 415 ALA A C 1
ATOM 3378 O O . ALA A 1 415 ? -10.687 -6.436 18.509 1.00 98.19 415 ALA A O 1
ATOM 3379 N N . LEU A 1 416 ? -12.134 -5.410 19.867 1.00 97.88 416 LEU A N 1
ATOM 3380 C CA . LEU A 1 416 ? -11.384 -5.676 21.099 1.00 97.88 416 LEU A CA 1
ATOM 3381 C C . LEU A 1 416 ? -11.293 -7.182 21.412 1.00 97.88 416 LEU A C 1
ATOM 3383 O O . LEU A 1 416 ? -10.268 -7.668 21.893 1.00 97.88 416 LEU A O 1
ATOM 3387 N N . MET A 1 417 ? -12.360 -7.940 21.147 1.00 97.69 417 MET A N 1
ATOM 3388 C CA . MET A 1 417 ? -12.336 -9.400 21.271 1.00 97.69 417 MET A CA 1
ATOM 3389 C C . MET A 1 417 ? -11.395 -10.036 20.240 1.00 97.69 417 MET A C 1
ATOM 3391 O O . MET A 1 417 ? -10.649 -10.947 20.604 1.00 97.69 417 MET A O 1
ATOM 3395 N N . GLY A 1 418 ? -11.369 -9.516 19.010 1.00 97.56 418 GLY A N 1
ATOM 3396 C CA . GLY A 1 418 ? -10.398 -9.905 17.985 1.00 97.56 418 GLY A CA 1
ATOM 3397 C C . GLY A 1 418 ? -8.960 -9.616 18.396 1.00 97.56 418 GLY A C 1
ATOM 3398 O O . GLY A 1 418 ? -8.104 -10.495 18.311 1.00 97.56 418 GLY A O 1
ATOM 3399 N N . HIS A 1 419 ? -8.704 -8.438 18.969 1.00 97.56 419 HIS A N 1
ATOM 3400 C CA . HIS A 1 419 ? -7.394 -8.082 19.520 1.00 97.56 419 HIS A CA 1
ATOM 3401 C C . HIS A 1 419 ? -6.939 -9.047 20.618 1.00 97.56 419 HIS A C 1
ATOM 3403 O O . HIS A 1 419 ? -5.808 -9.528 20.590 1.00 97.56 419 HIS A O 1
ATOM 3409 N N . ARG A 1 420 ? -7.834 -9.418 21.543 1.00 96.62 420 ARG A N 1
ATOM 3410 C CA . ARG A 1 420 ? -7.535 -10.446 22.552 1.00 96.62 420 ARG A CA 1
ATOM 3411 C C . ARG A 1 420 ? -7.159 -11.782 21.905 1.00 96.62 420 ARG A C 1
ATOM 3413 O O . ARG A 1 420 ? -6.270 -12.475 22.394 1.00 96.62 420 ARG A O 1
ATOM 3420 N N . GLY A 1 421 ? -7.832 -12.150 20.818 1.00 96.44 421 GLY A N 1
ATOM 3421 C CA . GLY A 1 421 ? -7.509 -13.338 20.037 1.00 96.44 421 GLY A CA 1
ATOM 3422 C C . GLY A 1 421 ? -6.119 -13.275 19.394 1.00 96.44 421 GLY A C 1
ATOM 3423 O O . GLY A 1 421 ? -5.361 -14.237 19.518 1.00 96.44 421 GLY A O 1
ATOM 3424 N N . LEU A 1 422 ? -5.745 -12.133 18.805 1.00 96.19 422 LEU A N 1
ATOM 3425 C CA . LEU A 1 422 ? -4.383 -11.881 18.310 1.00 96.19 422 LEU A CA 1
ATOM 3426 C C . LEU A 1 422 ? -3.353 -12.004 19.433 1.00 96.19 422 LEU A C 1
ATOM 3428 O O . LEU A 1 422 ? -2.358 -12.714 19.289 1.00 96.19 422 LEU A O 1
ATOM 3432 N N . PHE A 1 423 ? -3.624 -11.398 20.588 1.00 93.19 423 PHE A N 1
ATOM 3433 C CA . PHE A 1 423 ? -2.731 -11.467 21.740 1.00 93.19 423 PHE A CA 1
ATOM 3434 C C . PHE A 1 423 ? -2.512 -12.911 22.218 1.00 93.19 423 PHE A C 1
ATOM 3436 O O . PHE A 1 423 ? -1.382 -13.307 22.514 1.00 93.19 423 PHE A O 1
ATOM 3443 N N . ASN A 1 424 ? -3.563 -13.736 22.219 1.00 93.06 424 ASN A N 1
ATOM 3444 C CA . ASN A 1 424 ? -3.461 -15.166 22.532 1.00 93.06 424 ASN A CA 1
ATOM 3445 C C . ASN A 1 424 ? -2.605 -15.932 21.510 1.00 93.06 424 ASN A C 1
ATOM 3447 O O . ASN A 1 424 ? -1.922 -16.886 21.879 1.00 93.06 424 ASN A O 1
ATOM 3451 N N . LYS A 1 425 ? -2.602 -15.491 20.247 1.00 93.50 425 LYS A N 1
ATOM 3452 C CA . LYS A 1 425 ? -1.708 -15.963 19.177 1.00 93.50 425 LYS A CA 1
ATOM 3453 C C . LYS A 1 425 ? -0.312 -15.334 19.225 1.00 93.50 425 LYS A C 1
ATOM 3455 O O . LYS A 1 425 ? 0.492 -15.593 18.339 1.00 93.50 425 LYS A O 1
ATOM 3460 N N . LYS A 1 426 ? -0.003 -14.549 20.265 1.00 91.88 426 LYS A N 1
ATOM 3461 C CA . LYS A 1 426 ? 1.268 -13.830 20.431 1.00 91.88 426 LYS A CA 1
ATOM 3462 C C . LYS A 1 426 ? 1.515 -12.787 19.341 1.00 91.88 426 LYS A C 1
ATOM 3464 O O . LYS A 1 426 ? 2.653 -12.580 18.928 1.00 91.88 426 LYS A O 1
ATOM 3469 N N . ILE A 1 427 ? 0.448 -12.116 18.910 1.00 92.56 427 ILE A N 1
ATOM 3470 C CA . ILE A 1 427 ? 0.468 -11.015 17.946 1.00 92.56 427 ILE A CA 1
ATOM 3471 C C . ILE A 1 427 ? -0.057 -9.747 18.634 1.00 92.56 427 ILE A C 1
ATOM 3473 O O . ILE A 1 427 ? -1.137 -9.749 19.223 1.00 92.56 427 ILE A O 1
ATOM 3477 N N . ILE A 1 428 ? 0.710 -8.660 18.559 1.00 91.56 428 ILE A N 1
ATOM 3478 C CA . ILE A 1 428 ? 0.331 -7.308 18.996 1.00 91.56 428 ILE A CA 1
ATOM 3479 C C . ILE A 1 428 ? 0.096 -6.469 17.751 1.00 91.56 428 ILE A C 1
ATOM 3481 O O . ILE A 1 428 ? 0.965 -6.432 16.880 1.00 91.56 428 ILE A O 1
ATOM 3485 N N . HIS A 1 429 ? -1.030 -5.765 17.674 1.00 93.50 429 HIS A N 1
ATOM 3486 C CA . HIS A 1 429 ? -1.413 -5.031 16.473 1.00 93.50 429 HIS A CA 1
ATOM 3487 C C . HIS A 1 429 ? -0.526 -3.802 16.238 1.00 93.50 429 HIS A C 1
ATOM 3489 O O . HIS A 1 429 ? -0.096 -3.552 15.113 1.00 93.50 429 HIS A O 1
ATOM 3495 N N . SER A 1 430 ? -0.229 -3.043 17.298 1.00 90.25 430 SER A N 1
ATOM 3496 C CA . SER A 1 430 ? 0.621 -1.838 17.313 1.00 90.25 430 SER A CA 1
ATOM 3497 C C . SER A 1 430 ? 0.157 -0.649 16.454 1.00 90.25 430 SER A C 1
ATOM 3499 O O . SER A 1 430 ? 0.889 0.329 16.341 1.00 90.25 430 SER A O 1
ATOM 3501 N N . ASP A 1 431 ? -1.017 -0.703 15.822 1.00 92.69 431 ASP A N 1
ATOM 3502 C CA . ASP A 1 431 ? -1.573 0.421 15.043 1.00 92.69 431 ASP A CA 1
ATOM 3503 C C . ASP A 1 431 ? -3.106 0.403 15.074 1.00 92.69 431 ASP A C 1
ATOM 3505 O O . ASP A 1 431 ? -3.778 0.536 14.050 1.00 92.69 431 ASP A O 1
ATOM 3509 N N . ILE A 1 432 ? -3.671 0.179 16.264 1.00 96.56 432 ILE A N 1
ATOM 3510 C CA . ILE A 1 432 ? -5.116 0.289 16.470 1.00 96.56 432 ILE A CA 1
ATOM 3511 C C . ILE A 1 432 ? -5.539 1.737 16.193 1.00 96.56 432 ILE A C 1
ATOM 3513 O O . ILE A 1 432 ? -5.058 2.679 16.823 1.00 96.56 432 ILE A O 1
ATOM 3517 N N . SER A 1 433 ? -6.450 1.907 15.240 1.00 95.50 433 SER A N 1
ATOM 3518 C CA . SER A 1 433 ? -6.985 3.197 14.804 1.00 95.50 433 SER A CA 1
ATOM 3519 C C . SER A 1 433 ? -8.399 3.018 14.251 1.00 95.50 433 SER A C 1
ATOM 3521 O O . SER A 1 433 ? -8.832 1.894 13.997 1.00 95.50 433 SER A O 1
ATOM 3523 N N . GLU A 1 434 ? -9.126 4.118 14.045 1.00 93.94 434 GLU A N 1
ATOM 3524 C CA . GLU A 1 434 ? -10.455 4.062 13.417 1.00 93.94 434 GLU A CA 1
ATOM 3525 C C . GLU A 1 434 ? -10.419 3.548 11.967 1.00 93.94 434 GLU A C 1
ATOM 3527 O O . GLU A 1 434 ? -11.385 2.940 11.510 1.00 93.94 434 GLU A O 1
ATOM 3532 N N . ASP A 1 435 ? -9.290 3.734 11.278 1.00 91.69 435 ASP A N 1
ATOM 3533 C CA . ASP A 1 435 ? -9.065 3.279 9.904 1.00 91.69 435 ASP A CA 1
ATOM 3534 C C . ASP A 1 435 ? -8.794 1.769 9.812 1.00 91.69 435 ASP A C 1
ATOM 3536 O O . ASP A 1 435 ? -9.037 1.160 8.771 1.00 91.69 435 ASP A O 1
ATOM 3540 N N . ASN A 1 436 ? -8.331 1.157 10.909 1.00 95.81 436 ASN A N 1
ATOM 3541 C CA . ASN A 1 436 ? -7.998 -0.268 10.989 1.00 95.81 436 ASN A CA 1
ATOM 3542 C C . ASN A 1 436 ? -9.100 -1.110 11.658 1.00 95.81 436 ASN A C 1
ATOM 3544 O O . ASN A 1 436 ? -8.881 -2.269 12.020 1.00 95.81 436 ASN A O 1
ATOM 3548 N N . ILE A 1 437 ? -10.299 -0.537 11.815 1.00 97.94 437 ILE A N 1
ATOM 3549 C CA . ILE A 1 437 ? -11.497 -1.229 12.297 1.00 97.94 437 ILE A CA 1
ATOM 3550 C C . ILE A 1 437 ? -12.593 -1.101 11.240 1.00 97.94 437 ILE A C 1
ATOM 3552 O O . ILE A 1 437 ? -13.035 -0.003 10.899 1.00 97.94 437 ILE A O 1
ATOM 3556 N N . ILE A 1 438 ? -13.075 -2.241 10.750 1.00 96.56 438 ILE A N 1
ATOM 3557 C CA . ILE A 1 438 ? -14.148 -2.297 9.754 1.00 96.56 438 ILE A CA 1
ATOM 3558 C C . ILE A 1 438 ? -15.445 -2.814 10.358 1.00 96.56 438 ILE A C 1
ATOM 3560 O O . ILE A 1 438 ? -15.464 -3.643 11.270 1.00 96.56 438 ILE A O 1
ATOM 3564 N N . ILE A 1 439 ? -16.547 -2.328 9.802 1.00 96.69 439 ILE A N 1
ATOM 3565 C CA . ILE A 1 439 ? -17.895 -2.796 10.077 1.00 96.69 439 ILE A CA 1
ATOM 3566 C C . ILE A 1 439 ? -18.231 -3.872 9.057 1.00 96.69 439 ILE A C 1
ATOM 3568 O O . ILE A 1 439 ? -18.149 -3.638 7.848 1.00 96.69 439 ILE A O 1
ATOM 3572 N N . VAL A 1 440 ? -18.659 -5.023 9.554 1.00 94.88 440 VAL A N 1
ATOM 3573 C CA . VAL A 1 440 ? -18.952 -6.202 8.740 1.00 94.88 440 VAL A CA 1
ATOM 3574 C C . VAL A 1 440 ? -20.349 -6.728 9.032 1.00 94.88 440 VAL A C 1
ATOM 3576 O O . VAL A 1 440 ? -20.929 -6.486 10.098 1.00 94.88 440 VAL A O 1
ATOM 3579 N N . THR A 1 441 ? -20.899 -7.447 8.062 1.00 91.69 441 THR A N 1
ATOM 3580 C CA . THR A 1 441 ? -22.135 -8.200 8.253 1.00 91.69 441 THR A CA 1
ATOM 3581 C C . THR A 1 441 ? -21.787 -9.547 8.891 1.00 91.69 441 THR A C 1
ATOM 3583 O O . THR A 1 441 ? -20.939 -10.252 8.347 1.00 91.69 441 THR A O 1
ATOM 3586 N N . PRO A 1 442 ? -22.423 -9.920 10.018 1.00 89.94 442 PRO A N 1
ATOM 3587 C CA . PRO A 1 442 ? -22.237 -11.227 10.643 1.00 89.94 442 PRO A CA 1
ATOM 3588 C C . PRO A 1 442 ? -22.457 -12.384 9.667 1.00 89.94 442 PRO A C 1
ATOM 3590 O O . PRO A 1 442 ? -23.427 -12.369 8.906 1.00 89.94 442 PRO A O 1
ATOM 3593 N N . THR A 1 443 ? -21.610 -13.406 9.746 1.00 85.25 443 THR A N 1
ATOM 3594 C CA . THR A 1 443 ? -21.767 -14.677 9.027 1.00 85.25 443 THR A CA 1
ATOM 3595 C C . THR A 1 443 ? -22.178 -15.794 9.991 1.00 85.25 443 THR A C 1
ATOM 3597 O O . THR A 1 443 ? -22.300 -15.581 11.203 1.00 85.25 443 THR A O 1
ATOM 3600 N N . GLU A 1 444 ? -22.428 -16.996 9.464 1.00 82.69 444 GLU A N 1
ATOM 3601 C CA . GLU A 1 444 ? -22.687 -18.175 10.301 1.00 82.69 444 GLU A CA 1
ATOM 3602 C C . GLU A 1 444 ? -21.464 -18.543 11.161 1.00 82.69 444 GLU A C 1
ATOM 3604 O O . GLU A 1 444 ? -21.621 -18.875 12.341 1.00 82.69 444 GLU A O 1
ATOM 3609 N N . ASP A 1 445 ? -20.259 -18.395 10.601 1.00 81.81 445 ASP A N 1
ATOM 3610 C CA . ASP A 1 445 ? -18.989 -18.769 11.238 1.00 81.81 445 ASP A CA 1
ATOM 3611 C C . ASP A 1 445 ? -18.475 -17.723 12.240 1.00 81.81 445 ASP A C 1
ATOM 3613 O O . ASP A 1 445 ? -17.924 -18.069 13.298 1.00 81.81 445 ASP A O 1
ATOM 3617 N N . ASP A 1 446 ? -18.676 -16.435 11.939 1.00 89.38 446 ASP A N 1
ATOM 3618 C CA . ASP A 1 446 ? -18.291 -15.322 12.803 1.00 89.38 446 ASP A CA 1
ATOM 3619 C C . ASP A 1 446 ? -19.413 -14.285 12.915 1.00 89.38 446 ASP A C 1
ATOM 3621 O O . ASP A 1 446 ? -19.760 -13.571 11.974 1.00 89.38 446 ASP A O 1
ATOM 3625 N N . ARG A 1 447 ? -19.964 -14.169 14.128 1.00 92.75 447 ARG A N 1
ATOM 3626 C CA . ARG A 1 447 ? -21.046 -13.226 14.433 1.00 92.75 447 ARG A CA 1
ATOM 3627 C C . ARG A 1 447 ? -20.559 -11.806 14.734 1.00 92.75 447 ARG A C 1
ATOM 3629 O O . ARG A 1 447 ? -21.383 -10.954 15.082 1.00 92.75 447 ARG A O 1
ATOM 3636 N N . SER A 1 448 ? -19.252 -11.568 14.658 1.00 95.00 448 SER A N 1
ATOM 3637 C CA . SER A 1 448 ? -18.649 -10.260 14.896 1.00 95.00 448 SER A CA 1
ATOM 3638 C C . SER A 1 448 ? -19.198 -9.230 13.911 1.00 95.00 448 SER A C 1
ATOM 3640 O O . SER A 1 448 ? -19.384 -9.511 12.730 1.00 95.00 448 SER A O 1
ATOM 3642 N N . ARG A 1 449 ? -19.474 -8.021 14.402 1.00 96.75 449 ARG A N 1
ATOM 3643 C CA . ARG A 1 449 ? -19.867 -6.862 13.579 1.00 96.75 449 ARG A CA 1
ATOM 3644 C C . ARG A 1 449 ? -18.726 -5.867 13.392 1.00 96.75 449 ARG A C 1
ATOM 3646 O O . ARG A 1 449 ? -18.838 -4.982 12.547 1.00 96.75 449 ARG A O 1
ATOM 3653 N N . GLY A 1 450 ? -17.666 -5.999 14.186 1.00 97.12 450 GLY A N 1
ATOM 3654 C CA . GLY A 1 450 ? -16.422 -5.249 14.071 1.00 97.12 450 GLY A CA 1
ATOM 3655 C C . GLY A 1 450 ? -15.241 -6.189 13.889 1.00 97.12 450 GLY A C 1
ATOM 3656 O O . GLY A 1 450 ? -15.154 -7.192 14.597 1.00 97.12 450 GLY A O 1
ATOM 3657 N N . MET A 1 451 ? -14.350 -5.870 12.953 1.00 97.50 451 MET A N 1
ATOM 3658 C CA . MET A 1 451 ? -13.135 -6.645 12.705 1.00 97.50 451 MET A CA 1
ATOM 3659 C C . MET A 1 451 ? -11.905 -5.748 12.598 1.00 97.50 451 MET A C 1
ATOM 3661 O O . MET A 1 451 ? -11.991 -4.631 12.086 1.00 97.50 451 MET A O 1
ATOM 3665 N N . LEU A 1 452 ? -10.767 -6.263 13.061 1.00 97.94 452 LEU A N 1
ATOM 3666 C CA . LEU A 1 452 ? -9.451 -5.660 12.862 1.00 97.94 452 LEU A CA 1
ATOM 3667 C C . LEU A 1 452 ? -8.863 -6.027 11.501 1.00 97.94 452 LEU A C 1
ATOM 3669 O O . LEU A 1 452 ? -8.999 -7.165 11.042 1.00 97.94 452 LEU A O 1
ATOM 3673 N N . ILE A 1 453 ? -8.174 -5.063 10.899 1.00 95.94 453 ILE A N 1
ATOM 3674 C CA . ILE A 1 453 ? -7.446 -5.181 9.631 1.00 95.94 453 ILE A CA 1
ATOM 3675 C C . ILE A 1 453 ? -6.045 -4.565 9.765 1.00 95.94 453 ILE A C 1
ATOM 3677 O O . ILE A 1 453 ? -5.780 -3.851 10.720 1.00 95.94 453 ILE A O 1
ATOM 3681 N N . ASP A 1 454 ? -5.188 -4.765 8.760 1.00 91.56 454 ASP A N 1
ATOM 3682 C CA . ASP A 1 454 ? -3.872 -4.110 8.636 1.00 91.56 454 ASP A CA 1
ATOM 3683 C C . ASP A 1 454 ? -2.834 -4.563 9.684 1.00 91.56 454 ASP A C 1
ATOM 3685 O O . ASP A 1 454 ? -2.463 -3.829 10.602 1.00 91.56 454 ASP A O 1
ATOM 3689 N N . LEU A 1 455 ? -2.291 -5.776 9.513 1.00 92.88 455 LEU A N 1
ATOM 3690 C CA . LEU A 1 455 ? -1.233 -6.314 10.389 1.00 92.88 455 LEU A CA 1
ATOM 3691 C C . LEU A 1 455 ? 0.190 -5.919 9.943 1.00 92.88 455 LEU A C 1
ATOM 3693 O O . LEU A 1 455 ? 1.173 -6.438 10.470 1.00 92.88 455 LEU A O 1
ATOM 3697 N N . ASP A 1 456 ? 0.331 -4.968 9.013 1.00 86.69 456 ASP A N 1
ATOM 3698 C CA . ASP A 1 456 ? 1.620 -4.504 8.462 1.00 86.69 456 ASP A CA 1
ATOM 3699 C C . ASP A 1 456 ? 2.634 -4.097 9.553 1.00 86.69 456 ASP A C 1
ATOM 3701 O O . ASP A 1 456 ? 3.846 -4.304 9.427 1.00 86.69 456 ASP A O 1
ATOM 3705 N N . LEU A 1 457 ? 2.135 -3.532 10.656 1.00 85.81 457 LEU A N 1
ATOM 3706 C CA . LEU A 1 457 ? 2.942 -3.026 11.772 1.00 85.81 457 LEU A CA 1
ATOM 3707 C C . LEU A 1 457 ? 2.774 -3.860 13.030 1.00 85.81 457 LEU A C 1
ATOM 3709 O O . LEU A 1 457 ? 3.243 -3.465 14.101 1.00 85.81 457 LEU A O 1
ATOM 3713 N N . SER A 1 458 ? 2.150 -5.019 12.909 1.00 88.69 458 SER A N 1
ATOM 3714 C CA . SER A 1 458 ? 2.049 -5.934 14.024 1.00 88.69 458 SER A CA 1
ATOM 3715 C C . SER A 1 458 ? 3.419 -6.499 14.393 1.00 88.69 458 SER A C 1
ATOM 3717 O O . SER A 1 458 ? 4.351 -6.553 13.583 1.00 88.69 458 SER A O 1
ATOM 3719 N N . ILE A 1 459 ? 3.544 -6.876 15.658 1.00 85.00 459 ILE A N 1
ATOM 3720 C CA . ILE A 1 459 ? 4.710 -7.554 16.213 1.00 85.00 459 ILE A CA 1
ATOM 3721 C C . ILE A 1 459 ? 4.260 -8.942 16.652 1.00 85.00 459 ILE A C 1
ATOM 3723 O O . ILE A 1 459 ? 3.243 -9.071 17.332 1.00 85.00 459 ILE A O 1
ATOM 3727 N N . SER A 1 460 ? 5.037 -9.966 16.306 1.00 84.88 460 SER A N 1
ATOM 3728 C CA . SER A 1 460 ? 4.885 -11.309 16.864 1.00 84.88 460 SER A CA 1
ATOM 3729 C C . SER A 1 460 ? 5.978 -11.562 17.901 1.00 84.88 460 SER A C 1
ATOM 3731 O O . SER A 1 460 ? 7.131 -11.211 17.661 1.00 84.88 460 SER A O 1
ATOM 3733 N N . ASP A 1 461 ? 5.639 -12.201 19.023 1.00 80.56 461 ASP A N 1
ATOM 3734 C CA . ASP A 1 461 ? 6.611 -12.619 20.059 1.00 80.56 461 ASP A CA 1
ATOM 3735 C C . ASP A 1 461 ? 7.687 -13.558 19.478 1.00 80.56 461 ASP A C 1
ATOM 3737 O O . ASP A 1 461 ? 8.829 -13.599 19.923 1.00 80.56 461 ASP A O 1
ATOM 3741 N N . TYR A 1 462 ? 7.328 -14.282 18.414 1.00 76.75 462 TYR A N 1
ATOM 3742 C CA . TYR A 1 462 ? 8.217 -15.186 17.687 1.00 76.75 462 TYR A CA 1
ATOM 3743 C C . TYR A 1 462 ? 9.064 -14.488 16.608 1.00 76.75 462 TYR A C 1
ATOM 3745 O O . TYR A 1 462 ? 9.882 -15.143 15.968 1.00 76.75 462 TYR A O 1
ATOM 3753 N N . ASP A 1 463 ? 8.867 -13.188 16.367 1.00 74.44 463 ASP A N 1
ATOM 3754 C CA . ASP A 1 463 ? 9.605 -12.407 15.369 1.00 74.44 463 ASP A CA 1
ATOM 3755 C C . ASP A 1 463 ? 10.653 -11.507 16.043 1.00 74.44 463 ASP A C 1
ATOM 3757 O O . ASP A 1 463 ? 10.483 -10.296 16.244 1.00 74.44 463 ASP A O 1
ATOM 3761 N N . THR A 1 464 ? 11.778 -12.125 16.407 1.00 65.81 464 THR A N 1
ATOM 3762 C CA . THR A 1 464 ? 12.920 -11.438 17.029 1.00 65.81 464 THR A CA 1
ATOM 3763 C C . THR A 1 464 ? 13.578 -10.423 16.084 1.00 65.81 464 THR A C 1
ATOM 3765 O O . THR A 1 464 ? 14.186 -9.449 16.532 1.00 65.81 464 THR A O 1
ATOM 3768 N N . CYS A 1 465 ? 13.423 -10.587 14.766 1.00 61.44 465 CYS A N 1
ATOM 3769 C CA . CYS A 1 465 ? 13.985 -9.697 13.750 1.00 61.44 465 CYS A CA 1
ATOM 3770 C C . CYS A 1 465 ? 13.230 -8.362 13.664 1.00 61.44 465 CYS A C 1
ATOM 3772 O O . CYS A 1 465 ? 13.859 -7.297 13.664 1.00 61.44 465 CYS A O 1
ATOM 3774 N N . LYS A 1 466 ? 11.891 -8.373 13.616 1.00 64.62 466 LYS A N 1
ATOM 3775 C CA . LYS A 1 466 ? 11.101 -7.125 13.632 1.00 64.62 466 LYS A CA 1
ATOM 3776 C C . LYS A 1 466 ? 11.166 -6.403 14.971 1.00 64.62 466 LYS A C 1
ATOM 3778 O O . LYS A 1 466 ? 11.175 -5.176 14.996 1.00 64.62 466 LYS A O 1
ATOM 3783 N N . THR A 1 467 ? 11.210 -7.139 16.078 1.00 60.94 467 THR A N 1
ATOM 3784 C CA . THR A 1 467 ? 11.317 -6.534 17.417 1.00 60.94 467 THR A CA 1
ATOM 3785 C C . THR A 1 467 ? 12.658 -5.835 17.626 1.00 60.94 467 THR A C 1
ATOM 3787 O O . THR A 1 467 ? 12.676 -4.714 18.124 1.00 60.94 467 THR A O 1
ATOM 3790 N N . SER A 1 468 ? 13.765 -6.445 17.193 1.00 59.91 468 SER A N 1
ATOM 3791 C CA . SER A 1 468 ? 15.113 -5.874 17.344 1.00 59.91 468 SER A CA 1
ATOM 3792 C C . SER A 1 468 ? 15.395 -4.667 16.443 1.00 59.91 468 SER A C 1
ATOM 3794 O O . SER A 1 468 ? 16.218 -3.828 16.797 1.00 59.91 468 SER A O 1
ATOM 3796 N N . THR A 1 469 ? 14.705 -4.542 15.306 1.00 61.28 469 THR A N 1
ATOM 3797 C CA . THR A 1 469 ? 14.897 -3.427 14.356 1.00 61.28 469 THR A CA 1
ATOM 3798 C C . THR A 1 469 ? 14.030 -2.202 14.634 1.00 61.28 469 THR A C 1
ATOM 3800 O O . THR A 1 469 ? 14.258 -1.145 14.043 1.00 61.28 469 THR A O 1
ATOM 3803 N N . ARG A 1 470 ? 13.040 -2.292 15.532 1.00 67.19 470 ARG A N 1
ATOM 3804 C CA . ARG A 1 470 ? 12.221 -1.133 15.909 1.00 67.19 470 ARG A CA 1
ATOM 3805 C C . ARG A 1 470 ? 12.979 -0.224 16.853 1.00 67.19 470 ARG A C 1
ATOM 3807 O O . ARG A 1 470 ? 13.017 -0.434 18.060 1.00 67.19 470 ARG A O 1
ATOM 3814 N N . GLU A 1 471 ? 13.530 0.834 16.281 1.00 63.06 471 GLU A N 1
ATOM 3815 C CA . GLU A 1 471 ? 14.240 1.838 17.056 1.00 63.06 471 GLU A CA 1
ATOM 3816 C C . GLU A 1 471 ? 13.294 2.735 17.883 1.00 63.06 471 GLU A C 1
ATOM 3818 O O . GLU A 1 471 ? 13.648 3.151 18.988 1.00 63.06 471 GLU A O 1
ATOM 3823 N N . TYR A 1 472 ? 12.086 2.990 17.371 1.00 69.75 472 TYR A N 1
ATOM 3824 C CA . TYR A 1 472 ? 11.049 3.819 17.992 1.00 69.75 472 TYR A CA 1
ATOM 3825 C C . TYR A 1 472 ? 9.665 3.174 17.821 1.00 69.75 472 TYR A C 1
ATOM 3827 O O . TYR A 1 472 ? 9.458 2.431 16.852 1.00 69.75 472 TYR A O 1
ATOM 3835 N N . PRO A 1 473 ? 8.697 3.448 18.721 1.00 75.19 473 PRO A N 1
ATOM 3836 C CA . PRO A 1 473 ? 7.328 2.994 18.524 1.00 75.19 473 PRO A CA 1
ATOM 3837 C C . PRO A 1 473 ? 6.753 3.579 17.229 1.00 75.19 473 PRO A C 1
ATOM 3839 O O . PRO A 1 473 ? 7.116 4.673 16.801 1.00 75.19 473 PRO A O 1
ATOM 3842 N N . VAL A 1 474 ? 5.866 2.827 16.590 1.00 77.06 474 VAL A N 1
ATOM 3843 C CA . VAL A 1 474 ? 5.197 3.199 15.341 1.00 77.06 474 VAL A CA 1
ATOM 3844 C C . VAL A 1 474 ? 3.695 3.131 15.556 1.00 77.06 474 VAL A C 1
ATOM 3846 O O . VAL A 1 474 ? 3.238 2.357 16.387 1.00 77.06 474 VAL A O 1
ATOM 3849 N N . GLY A 1 475 ? 2.938 3.906 14.788 1.00 82.81 475 GLY A N 1
ATOM 3850 C CA . GLY A 1 475 ? 1.483 3.914 14.875 1.00 82.81 475 GLY A CA 1
ATOM 3851 C C . GLY A 1 475 ? 0.903 5.260 14.464 1.00 82.81 475 GLY A C 1
ATOM 3852 O O . GLY A 1 475 ? 1.627 6.208 14.144 1.00 82.81 475 GLY A O 1
ATOM 3853 N N . THR A 1 476 ? -0.418 5.341 14.466 1.00 86.50 476 THR A N 1
ATOM 3854 C CA . THR A 1 476 ? -1.159 6.564 14.166 1.00 86.50 476 THR A CA 1
ATOM 3855 C C . THR A 1 476 ? -1.155 7.493 15.378 1.00 86.50 476 THR A C 1
ATOM 3857 O O . THR A 1 476 ? -1.769 7.179 16.394 1.00 86.50 476 THR A O 1
ATOM 3860 N N . SER A 1 477 ? -0.497 8.657 15.290 1.00 88.38 477 SER A N 1
ATOM 3861 C CA . SER A 1 477 ? -0.235 9.537 16.449 1.00 88.38 477 SER A CA 1
ATOM 3862 C C . SER A 1 477 ? -1.461 9.915 17.280 1.00 88.38 477 SER A C 1
ATOM 3864 O O . SER A 1 477 ? -1.391 9.868 18.512 1.00 88.38 477 SER A O 1
ATOM 3866 N N . LYS A 1 478 ? -2.606 10.155 16.624 1.00 92.12 478 LYS A N 1
ATOM 3867 C CA . LYS A 1 478 ? -3.910 10.384 17.274 1.00 92.12 478 LYS A CA 1
ATOM 3868 C C . LYS A 1 478 ? -4.271 9.263 18.259 1.00 92.12 478 LYS A C 1
ATOM 3870 O O . LYS A 1 478 ? -4.760 9.544 19.347 1.00 92.12 478 LYS A O 1
ATOM 3875 N N . PHE A 1 479 ? -3.933 8.013 17.950 1.00 94.12 479 PHE A N 1
ATOM 3876 C CA . PHE A 1 479 ? -4.321 6.823 18.715 1.00 94.12 479 PHE A CA 1
ATOM 3877 C C . PHE A 1 479 ? -3.173 6.133 19.453 1.00 94.12 479 PHE A C 1
ATOM 3879 O O . PHE A 1 479 ? -3.429 5.230 20.236 1.00 94.12 479 PHE A O 1
ATOM 3886 N N . MET A 1 480 ? -1.916 6.527 19.267 1.00 90.38 480 MET A N 1
ATOM 3887 C CA . MET A 1 480 ? -0.819 5.919 20.032 1.00 90.38 480 MET A CA 1
ATOM 3888 C C . MET A 1 480 ? -0.918 6.215 21.528 1.00 90.38 480 MET A C 1
ATOM 3890 O O . MET A 1 480 ? -1.343 7.308 21.919 1.00 90.38 480 MET A O 1
ATOM 3894 N N . ALA A 1 481 ? -0.453 5.264 22.335 1.00 90.19 481 ALA A N 1
ATOM 3895 C CA . ALA A 1 481 ? -0.373 5.379 23.785 1.00 90.19 481 ALA A CA 1
ATOM 3896 C C . ALA A 1 481 ? 0.560 6.520 24.232 1.00 90.19 481 ALA A C 1
ATOM 3898 O O . ALA A 1 481 ? 1.575 6.802 23.590 1.00 90.19 481 ALA A O 1
ATOM 3899 N N . LEU A 1 482 ? 0.264 7.144 25.370 1.00 87.81 482 LEU A N 1
ATOM 3900 C CA . LEU A 1 482 ? 1.029 8.255 25.941 1.00 87.81 482 LEU A CA 1
ATOM 3901 C C . LEU A 1 482 ? 2.503 7.902 26.158 1.00 87.81 482 LEU A C 1
ATOM 3903 O O . LEU A 1 482 ? 3.364 8.716 25.834 1.00 87.81 482 LEU A O 1
ATOM 3907 N N . ILE A 1 483 ? 2.830 6.688 26.625 1.00 82.69 483 ILE A N 1
ATOM 3908 C CA . ILE A 1 483 ? 4.244 6.293 26.777 1.00 82.69 483 ILE A CA 1
ATOM 3909 C C . ILE A 1 483 ? 4.970 6.196 25.443 1.00 82.69 483 ILE A C 1
ATOM 3911 O O . ILE A 1 483 ? 6.142 6.547 25.362 1.00 82.69 483 ILE A O 1
ATOM 3915 N N . GLN A 1 484 ? 4.281 5.745 24.391 1.00 84.06 484 GLN A N 1
ATOM 3916 C CA . GLN A 1 484 ? 4.874 5.635 23.062 1.00 84.06 484 GLN A CA 1
ATOM 3917 C C . GLN A 1 484 ? 5.201 7.028 22.519 1.00 84.06 484 GLN A C 1
ATOM 3919 O O . GLN A 1 484 ? 6.286 7.236 21.982 1.00 84.06 484 GLN A O 1
ATOM 3924 N N . VAL A 1 485 ? 4.308 8.000 22.734 1.00 85.62 485 VAL A N 1
ATOM 3925 C CA . VAL A 1 485 ? 4.560 9.408 22.396 1.00 85.62 485 VAL A CA 1
ATOM 3926 C C . VAL A 1 485 ? 5.682 9.991 23.268 1.00 85.62 485 VAL A C 1
ATOM 3928 O O . VAL A 1 485 ? 6.581 10.642 22.747 1.00 85.62 485 VAL A O 1
ATOM 3931 N N . ALA A 1 486 ? 5.712 9.711 24.575 1.00 83.44 486 ALA A N 1
ATOM 3932 C CA . ALA A 1 486 ? 6.775 10.180 25.472 1.00 83.44 486 ALA A CA 1
ATOM 3933 C C . ALA A 1 486 ? 8.166 9.637 25.089 1.00 83.44 486 ALA A C 1
ATOM 3935 O O . ALA A 1 486 ? 9.170 10.335 25.244 1.00 83.44 486 ALA A O 1
ATOM 3936 N N . MET A 1 487 ? 8.232 8.417 24.546 1.00 79.88 487 MET A N 1
ATOM 3937 C CA . MET A 1 487 ? 9.461 7.835 23.997 1.00 79.88 487 MET A CA 1
ATOM 3938 C C . MET A 1 487 ? 9.958 8.576 22.749 1.00 79.88 487 MET A C 1
ATOM 3940 O O . MET A 1 487 ? 11.168 8.678 22.560 1.00 79.88 487 MET A O 1
ATOM 3944 N N . TRP A 1 488 ? 9.067 9.115 21.909 1.00 79.00 488 TRP A N 1
ATOM 3945 C CA . TRP A 1 488 ? 9.463 9.928 20.749 1.00 79.00 488 TRP A CA 1
ATOM 3946 C C . TRP A 1 488 ? 10.131 11.246 21.148 1.00 79.00 488 TRP A C 1
ATOM 3948 O O . TRP A 1 488 ? 11.050 11.687 20.466 1.00 79.00 488 TRP A O 1
ATOM 3958 N N . VAL A 1 489 ? 9.705 11.841 22.265 1.00 76.56 489 VAL A N 1
ATOM 3959 C CA . VAL A 1 489 ? 10.269 13.090 22.814 1.00 76.56 489 VAL A CA 1
ATOM 3960 C C . VAL A 1 489 ? 11.572 12.841 23.595 1.00 76.56 489 VAL A C 1
ATOM 3962 O O . VAL A 1 489 ? 12.317 13.767 23.897 1.00 76.56 489 VAL A O 1
ATOM 3965 N N . GLY A 1 490 ? 11.892 11.582 23.915 1.00 73.56 490 GLY A N 1
ATOM 3966 C CA . GLY A 1 490 ? 13.068 11.228 24.719 1.00 73.56 490 GLY A CA 1
ATOM 3967 C C . GLY A 1 490 ? 12.860 11.371 26.232 1.00 73.56 490 GLY A C 1
ATOM 3968 O O . GLY A 1 490 ? 13.820 11.254 26.991 1.00 73.56 490 GLY A O 1
ATOM 3969 N N . ASN A 1 491 ? 11.614 11.556 26.682 1.00 68.25 491 ASN A N 1
ATOM 3970 C CA . ASN A 1 491 ? 11.261 11.642 28.104 1.00 68.25 491 ASN A CA 1
ATOM 3971 C C . ASN A 1 491 ? 11.342 10.281 28.820 1.00 68.25 491 ASN A C 1
ATOM 3973 O O . ASN A 1 491 ? 11.398 10.229 30.048 1.00 68.25 491 ASN A O 1
ATOM 3977 N N . VAL A 1 492 ? 11.334 9.175 28.066 1.00 69.75 492 VAL A N 1
ATOM 3978 C CA . VAL A 1 492 ? 11.384 7.797 28.580 1.00 69.75 492 VAL A CA 1
ATOM 3979 C C . VAL A 1 492 ? 12.389 6.969 27.779 1.00 69.75 492 VAL A C 1
ATOM 3981 O O . VAL A 1 492 ? 12.504 7.110 26.562 1.00 69.75 492 VAL A O 1
ATOM 3984 N N . SER A 1 493 ? 13.120 6.088 28.466 1.00 67.56 493 SER A N 1
ATOM 3985 C CA . SER A 1 493 ? 14.146 5.234 27.863 1.00 67.56 493 SER A CA 1
ATOM 3986 C C . SER A 1 493 ? 13.553 4.032 27.120 1.00 67.56 493 SER A C 1
ATOM 3988 O O . SER A 1 493 ? 12.572 3.429 27.551 1.00 67.56 493 SER A O 1
ATOM 3990 N N . LYS A 1 494 ? 14.221 3.598 26.039 1.00 63.34 494 LYS A N 1
ATOM 3991 C CA . LYS A 1 494 ? 13.845 2.412 25.239 1.00 63.34 494 LYS A CA 1
ATOM 3992 C C . LYS A 1 494 ? 13.814 1.105 26.049 1.00 63.34 494 LYS A C 1
ATOM 3994 O O . LYS A 1 494 ? 13.164 0.153 25.632 1.00 63.34 494 LYS A O 1
ATOM 3999 N N . ARG A 1 495 ? 14.495 1.045 27.205 1.00 59.25 495 ARG A N 1
ATOM 4000 C CA . ARG A 1 495 ? 14.573 -0.163 28.055 1.00 59.25 495 ARG A CA 1
ATOM 4001 C C . ARG A 1 495 ? 13.229 -0.584 28.667 1.00 59.25 495 ARG A C 1
ATOM 4003 O O . ARG A 1 495 ? 13.114 -1.728 29.094 1.00 59.25 495 ARG A O 1
ATOM 4010 N N . ASP A 1 496 ? 12.228 0.296 28.654 1.00 53.00 496 ASP A N 1
ATOM 4011 C CA . ASP A 1 496 ? 10.880 0.013 29.165 1.00 53.00 496 ASP A CA 1
ATOM 4012 C C . ASP A 1 496 ? 9.938 -0.581 28.098 1.00 53.00 496 ASP A C 1
ATOM 4014 O O . ASP A 1 496 ? 8.829 -1.025 28.412 1.00 53.00 496 ASP A O 1
ATOM 4018 N N . TYR A 1 497 ? 10.366 -0.628 26.828 1.00 60.09 497 TYR A N 1
ATOM 4019 C CA . TYR A 1 497 ? 9.592 -1.234 25.746 1.00 60.09 497 TYR A CA 1
ATOM 4020 C C . TYR A 1 497 ? 9.794 -2.755 25.731 1.00 60.09 497 TYR A C 1
ATOM 4022 O O . TYR A 1 497 ? 10.740 -3.274 25.145 1.00 60.09 497 TYR A O 1
ATOM 4030 N N . ASN A 1 498 ? 8.891 -3.485 26.386 1.00 63.44 498 ASN A N 1
ATOM 4031 C CA . ASN A 1 498 ? 8.830 -4.944 26.313 1.00 63.44 498 ASN A CA 1
ATOM 4032 C C . ASN A 1 498 ? 7.486 -5.387 25.709 1.00 63.44 498 ASN A C 1
ATOM 4034 O O . ASN A 1 498 ? 6.429 -4.823 26.014 1.00 63.44 498 ASN A O 1
ATOM 4038 N N . PHE A 1 499 ? 7.522 -6.431 24.881 1.00 58.69 499 PHE A N 1
ATOM 4039 C CA . PHE A 1 499 ? 6.360 -7.095 24.291 1.00 58.69 499 PHE A CA 1
ATOM 4040 C C . PHE A 1 499 ? 5.264 -7.393 25.329 1.00 58.69 499 PHE A C 1
ATOM 4042 O O . PHE A 1 499 ? 4.088 -7.123 25.088 1.00 58.69 499 PHE A O 1
ATOM 4049 N N . ASN A 1 500 ? 5.654 -7.825 26.534 1.00 62.28 500 ASN A N 1
ATOM 4050 C CA . ASN A 1 500 ? 4.729 -8.134 27.635 1.00 62.28 500 ASN A CA 1
ATOM 4051 C C . ASN A 1 500 ? 3.852 -6.950 28.079 1.00 62.28 500 ASN A C 1
ATOM 4053 O O . ASN A 1 500 ? 2.754 -7.166 28.588 1.00 62.28 500 ASN A O 1
ATOM 4057 N N . SER A 1 501 ? 4.308 -5.713 27.874 1.00 68.06 501 SER A N 1
ATOM 4058 C CA . SER A 1 501 ? 3.543 -4.492 28.159 1.00 68.06 501 SER A CA 1
ATOM 4059 C C . SER A 1 501 ? 2.833 -3.941 26.921 1.00 68.06 501 SER A C 1
ATOM 4061 O O . SER A 1 501 ? 1.946 -3.103 27.045 1.00 68.06 501 SER A O 1
ATOM 4063 N N . SER A 1 502 ? 3.189 -4.416 25.724 1.00 77.56 502 SER A N 1
ATOM 4064 C CA . SER A 1 502 ? 2.788 -3.787 24.462 1.00 77.56 502 SER A CA 1
ATOM 4065 C C . SER A 1 502 ? 1.304 -3.952 24.137 1.00 77.56 502 SER A C 1
ATOM 4067 O O . SER A 1 502 ? 0.720 -3.079 23.502 1.00 77.56 502 SER A O 1
ATOM 4069 N N . TYR A 1 503 ? 0.653 -5.002 24.647 1.00 86.38 503 TYR A N 1
ATOM 4070 C CA . TYR A 1 503 ? -0.799 -5.161 24.496 1.00 86.38 503 TYR A CA 1
ATOM 4071 C C . TYR A 1 503 ? -1.587 -4.049 25.198 1.00 86.38 503 TYR A C 1
ATOM 4073 O O . TYR A 1 503 ? -2.677 -3.705 24.753 1.00 86.38 503 TYR A O 1
ATOM 4081 N N . LEU A 1 504 ? -1.050 -3.465 26.278 1.00 87.75 504 LEU A N 1
ATOM 4082 C CA . LEU A 1 504 ? -1.706 -2.349 26.961 1.00 87.75 504 LEU A CA 1
ATOM 4083 C C . LEU A 1 504 ? -1.653 -1.071 26.134 1.00 87.75 504 LEU A C 1
ATOM 4085 O O . LEU A 1 504 ? -2.564 -0.262 26.257 1.00 87.75 504 LEU A O 1
ATOM 4089 N N . PHE A 1 505 ? -0.653 -0.921 25.262 1.00 89.06 505 PHE A N 1
ATOM 4090 C CA . PHE A 1 505 ? -0.609 0.201 24.330 1.00 89.06 505 PHE A CA 1
ATOM 4091 C C . PHE A 1 505 ? -1.731 0.090 23.300 1.00 89.06 505 PHE A C 1
ATOM 4093 O O . PHE A 1 505 ? -2.436 1.065 23.081 1.00 89.06 505 PHE A O 1
ATOM 4100 N N . ASP A 1 506 ? -1.981 -1.108 22.762 1.00 93.38 506 ASP A N 1
ATOM 4101 C CA . ASP A 1 506 ? -3.133 -1.335 21.881 1.00 93.38 506 ASP A CA 1
ATOM 4102 C C . ASP A 1 506 ? -4.470 -1.106 22.612 1.00 93.38 506 ASP A C 1
ATOM 4104 O O . ASP A 1 506 ? -5.393 -0.520 22.049 1.00 93.38 506 ASP A O 1
ATOM 4108 N N . LEU A 1 507 ? -4.587 -1.523 23.880 1.00 94.50 507 LEU A N 1
ATOM 4109 C CA . LEU A 1 507 ? -5.785 -1.274 24.695 1.00 94.50 507 LEU A CA 1
ATOM 4110 C C . LEU A 1 507 ? -6.016 0.218 24.972 1.00 94.50 507 LEU A C 1
ATOM 4112 O O . LEU A 1 507 ? -7.157 0.684 24.972 1.00 94.50 507 LEU A O 1
ATOM 4116 N N . GLU A 1 508 ? -4.946 0.973 25.191 1.00 94.00 508 GLU A N 1
ATOM 4117 C CA . GLU A 1 508 ? -4.981 2.429 25.299 1.00 94.00 508 GLU A CA 1
ATOM 4118 C C . GLU A 1 508 ? -5.365 3.079 23.959 1.00 94.00 508 GLU A C 1
ATOM 4120 O O . GLU A 1 508 ? -6.205 3.979 23.925 1.00 94.00 508 GLU A O 1
ATOM 4125 N N . SER A 1 509 ? -4.874 2.555 22.835 1.00 95.75 509 SER A N 1
ATOM 4126 C CA . SER A 1 509 ? -5.305 2.976 21.501 1.00 95.75 509 SER A CA 1
ATOM 4127 C C . SER A 1 509 ? -6.794 2.726 21.252 1.00 95.75 509 SER A C 1
ATOM 4129 O O . SER A 1 509 ? -7.480 3.618 20.751 1.00 95.75 509 SER A O 1
ATOM 4131 N N . PHE A 1 510 ? -7.344 1.579 21.672 1.00 97.81 510 PHE A N 1
ATOM 4132 C CA . PHE A 1 510 ? -8.794 1.333 21.640 1.00 97.81 510 PHE A CA 1
ATOM 4133 C C . PHE A 1 510 ? -9.578 2.381 22.432 1.00 97.81 510 PHE A C 1
ATOM 4135 O O . PHE A 1 510 ? -10.652 2.805 22.001 1.00 97.81 510 PHE A O 1
ATOM 4142 N N . PHE A 1 511 ? -9.053 2.819 23.576 1.00 96.81 511 PHE A N 1
ATOM 4143 C CA . PHE A 1 511 ? -9.673 3.877 24.365 1.00 96.81 511 PHE A CA 1
ATOM 4144 C C . PHE A 1 511 ? -9.673 5.218 23.624 1.00 96.81 511 PHE A C 1
ATOM 4146 O O . PHE A 1 511 ? -10.687 5.913 23.623 1.00 96.81 511 PHE A O 1
ATOM 4153 N N . TYR A 1 512 ? -8.604 5.554 22.904 1.00 96.94 512 TYR A N 1
ATOM 4154 C CA . TYR A 1 512 ? -8.570 6.759 22.072 1.00 96.94 512 TYR A CA 1
ATOM 4155 C C . TYR A 1 512 ? -9.485 6.687 20.848 1.00 96.94 512 TYR A C 1
ATOM 4157 O O . TYR A 1 512 ? -10.119 7.691 20.516 1.00 96.94 512 TYR A O 1
ATOM 4165 N N . VAL A 1 513 ? -9.633 5.518 20.217 1.00 97.19 513 VAL A N 1
ATOM 4166 C CA . VAL A 1 513 ? -10.650 5.299 19.171 1.00 97.19 513 VAL A CA 1
ATOM 4167 C C . VAL A 1 513 ? -12.055 5.492 19.748 1.00 97.19 513 VAL A C 1
ATOM 4169 O O . VAL A 1 513 ? -12.881 6.190 19.162 1.00 97.19 513 VAL A O 1
ATOM 4172 N N . PHE A 1 514 ? -12.316 4.933 20.932 1.00 97.25 514 PHE A N 1
ATOM 4173 C CA . PHE A 1 514 ? -13.583 5.098 21.641 1.00 97.25 514 PHE A CA 1
ATOM 4174 C C . PHE A 1 514 ? -13.902 6.577 21.918 1.00 97.25 514 PHE A C 1
ATOM 4176 O O . PHE A 1 514 ? -14.996 7.035 21.583 1.00 97.25 514 PHE A O 1
ATOM 4183 N N . LEU A 1 515 ? -12.949 7.341 22.464 1.00 96.25 515 LEU A N 1
ATOM 4184 C CA . LEU A 1 515 ? -13.132 8.774 22.719 1.00 96.25 515 LEU A CA 1
ATOM 4185 C C . LEU A 1 515 ? -13.315 9.566 21.423 1.00 96.25 515 LEU A C 1
ATOM 4187 O O . LEU A 1 515 ? -14.155 10.460 21.375 1.00 96.25 515 LEU A O 1
ATOM 4191 N N . THR A 1 516 ? -12.586 9.206 20.366 1.00 94.94 516 THR A N 1
ATOM 4192 C CA . THR A 1 516 ? -12.735 9.829 19.045 1.00 94.94 516 THR A CA 1
ATOM 4193 C C . THR A 1 516 ? -14.156 9.667 18.523 1.00 94.94 516 THR A C 1
ATOM 4195 O O . THR A 1 516 ? -14.773 10.667 18.176 1.00 94.94 516 THR A O 1
ATOM 4198 N N . GLY A 1 517 ? -14.733 8.462 18.558 1.00 93.94 517 GLY A N 1
ATOM 4199 C CA . GLY A 1 517 ? -16.126 8.267 18.142 1.00 93.94 517 GLY A CA 1
ATOM 4200 C C . GLY A 1 517 ? -17.121 9.064 18.993 1.00 93.94 517 GLY A C 1
ATOM 4201 O O . GLY A 1 517 ? -18.049 9.668 18.463 1.00 93.94 517 GLY A O 1
ATOM 4202 N N . PHE A 1 518 ? -16.898 9.148 20.306 1.00 94.25 518 PHE A N 1
ATOM 4203 C CA . PHE A 1 518 ? -17.763 9.902 21.220 1.00 94.25 518 PHE A CA 1
ATOM 4204 C C . PHE A 1 518 ? -17.689 11.421 21.020 1.00 94.25 518 PHE A C 1
ATOM 4206 O O . PHE A 1 518 ? -18.650 12.133 21.323 1.00 94.25 518 PHE A O 1
ATOM 4213 N N . VAL A 1 519 ? -16.558 11.925 20.524 1.00 92.88 519 VAL A N 1
ATOM 4214 C CA . VAL A 1 519 ? -16.354 13.342 20.210 1.00 92.88 519 VAL A CA 1
ATOM 4215 C C . VAL A 1 519 ? -16.784 13.652 18.779 1.00 92.88 519 VAL A C 1
ATOM 4217 O O . VAL A 1 519 ? -17.422 14.670 18.553 1.00 92.88 519 VAL A O 1
ATOM 4220 N N . GLU A 1 520 ? -16.479 12.819 17.797 1.00 91.62 520 GLU A N 1
ATOM 4221 C CA . GLU A 1 520 ? -16.588 13.203 16.386 1.00 91.62 520 GLU A CA 1
ATOM 4222 C C . GLU A 1 520 ? -17.852 12.655 15.707 1.00 91.62 520 GLU A C 1
ATOM 4224 O O . GLU A 1 520 ? -18.310 13.245 14.730 1.00 91.62 520 GLU A O 1
ATOM 4229 N N . TYR A 1 521 ? -18.456 11.567 16.204 1.00 91.12 521 TYR A N 1
ATOM 4230 C CA . TYR A 1 521 ? -19.569 10.901 15.514 1.00 91.12 521 TYR A CA 1
ATOM 4231 C C . TYR A 1 521 ? -20.941 11.335 16.049 1.00 91.12 521 TYR A C 1
ATOM 4233 O O . TYR A 1 521 ? -21.085 11.827 17.174 1.00 91.12 521 TYR A O 1
ATOM 4241 N N . GLY A 1 522 ? -21.980 11.144 15.227 1.00 85.19 522 GLY A N 1
ATOM 4242 C CA . GLY A 1 522 ? -23.370 11.432 15.594 1.00 85.19 522 GLY A CA 1
ATOM 4243 C C . GLY A 1 522 ? -23.605 12.871 16.042 1.00 85.19 522 GLY A C 1
ATOM 4244 O O . GLY A 1 522 ? -24.363 13.093 16.986 1.00 85.19 522 GLY A O 1
ATOM 4245 N N . ARG A 1 523 ? -22.877 13.817 15.436 1.00 84.62 523 ARG A N 1
ATOM 4246 C CA . ARG A 1 523 ? -22.948 15.251 15.720 1.00 84.62 523 ARG A CA 1
ATOM 4247 C C . ARG A 1 523 ? -24.158 15.886 15.051 1.00 84.62 523 ARG A C 1
ATOM 4249 O O . ARG A 1 523 ? -24.460 15.585 13.899 1.00 84.62 523 ARG A O 1
ATOM 4256 N N . ASP A 1 524 ? -24.779 16.815 15.766 1.00 80.12 524 ASP A N 1
ATOM 4257 C CA . ASP A 1 524 ? -25.810 17.681 15.206 1.00 80.12 524 ASP A CA 1
ATOM 4258 C C . ASP A 1 524 ? -25.160 18.661 14.205 1.00 80.12 524 ASP A C 1
ATOM 4260 O O . ASP A 1 524 ? -24.201 19.342 14.586 1.00 80.12 524 ASP A O 1
ATOM 4264 N N . PRO A 1 525 ? -25.645 18.757 12.950 1.00 77.06 525 PRO A N 1
ATOM 4265 C CA . PRO A 1 525 ? -25.027 19.587 11.907 1.00 77.06 525 PRO A CA 1
ATOM 4266 C C . PRO A 1 525 ? -24.886 21.073 12.265 1.00 77.06 525 PRO A C 1
ATOM 4268 O O . PRO A 1 525 ? -23.987 21.741 11.761 1.00 77.06 525 PRO A O 1
ATOM 4271 N N . ASP A 1 526 ? -25.760 21.574 13.140 1.00 77.75 526 ASP A N 1
ATOM 4272 C CA . ASP A 1 526 ? -25.859 22.992 13.498 1.00 77.75 526 ASP A CA 1
ATOM 4273 C C . ASP A 1 526 ? -24.973 23.397 14.693 1.00 77.75 526 ASP A C 1
ATOM 4275 O O . ASP A 1 526 ? -24.932 24.572 15.066 1.00 77.75 526 ASP A O 1
ATOM 4279 N N . LEU A 1 527 ? -24.268 22.448 15.324 1.00 74.94 527 LEU A N 1
ATOM 4280 C CA . LEU A 1 527 ? -23.405 22.717 16.478 1.00 74.94 527 LEU A CA 1
ATOM 4281 C C . LEU A 1 527 ? -21.923 22.849 16.086 1.00 74.94 527 LEU A C 1
ATOM 4283 O O . LEU A 1 527 ? -21.479 22.234 15.114 1.00 74.94 527 LEU A O 1
ATOM 4287 N N . PRO A 1 528 ? -21.118 23.609 16.862 1.00 74.81 528 PRO A N 1
ATOM 4288 C CA . PRO A 1 528 ? -19.678 23.686 16.654 1.00 74.81 528 PRO A CA 1
ATOM 4289 C C . PRO A 1 528 ? -19.028 22.299 16.617 1.00 74.81 528 PRO A C 1
ATOM 4291 O O . PRO A 1 528 ? -19.245 21.460 17.497 1.00 74.81 528 PRO A O 1
ATOM 4294 N N . LEU A 1 529 ? -18.201 22.071 15.595 1.00 77.38 529 LEU A N 1
ATOM 4295 C CA . LEU A 1 529 ? -17.462 20.827 15.449 1.00 77.38 529 LEU A CA 1
ATOM 4296 C C . LEU A 1 529 ? -16.376 20.754 16.527 1.00 77.38 529 LEU A C 1
ATOM 4298 O O . LEU A 1 529 ? -15.442 21.554 16.528 1.00 77.38 529 LEU A O 1
ATOM 4302 N N . HIS A 1 530 ? -16.474 19.766 17.412 1.00 83.94 530 HIS A N 1
ATOM 4303 C CA . HIS A 1 530 ? -15.341 19.351 18.233 1.00 83.94 530 HIS A CA 1
ATOM 4304 C C . HIS A 1 530 ? -14.663 18.153 17.580 1.00 83.94 530 HIS A C 1
ATOM 4306 O O . HIS A 1 530 ? -15.329 17.265 17.046 1.00 83.94 530 HIS A O 1
ATOM 4312 N N . ASN A 1 531 ? -13.340 18.125 17.660 1.00 86.75 531 ASN A N 1
ATOM 4313 C CA . ASN A 1 531 ? -12.515 17.032 17.177 1.00 86.75 531 ASN A CA 1
ATOM 4314 C C . ASN A 1 531 ? -11.309 16.835 18.101 1.00 86.75 531 ASN A C 1
ATOM 4316 O O . ASN A 1 531 ? -11.119 17.583 19.067 1.00 86.75 531 ASN A O 1
ATOM 4320 N N . LEU A 1 532 ? -10.515 15.814 17.801 1.00 89.69 532 LEU A N 1
ATOM 4321 C CA . LEU A 1 532 ? -9.262 15.512 18.488 1.00 89.69 532 LEU A CA 1
ATOM 4322 C C . LEU A 1 532 ? -8.057 15.718 17.559 1.00 89.69 532 LEU A C 1
ATOM 4324 O O . LEU A 1 532 ? -7.066 14.992 17.641 1.00 89.69 532 LEU A O 1
ATOM 4328 N N . ASP A 1 533 ? -8.120 16.712 16.667 1.00 87.25 533 ASP A N 1
ATOM 4329 C CA . ASP A 1 533 ? -7.018 17.023 15.745 1.00 87.25 533 ASP A CA 1
ATOM 4330 C C . ASP A 1 533 ? -5.758 17.491 16.490 1.00 87.25 533 ASP A C 1
ATOM 4332 O O . ASP A 1 533 ? -4.642 17.268 16.017 1.00 87.25 533 ASP A O 1
ATOM 4336 N N . SER A 1 534 ? -5.915 18.060 17.692 1.00 87.38 534 SER A N 1
ATOM 4337 C CA . SER A 1 534 ? -4.808 18.431 18.587 1.00 87.38 534 SER A CA 1
ATOM 4338 C C . SER A 1 534 ? -3.964 17.231 19.044 1.00 87.38 534 SER A C 1
ATOM 4340 O O . SER A 1 534 ? -2.833 17.395 19.498 1.00 87.38 534 SER A O 1
ATOM 4342 N N . TRP A 1 535 ? -4.472 16.002 18.898 1.00 89.38 535 TRP A N 1
ATOM 4343 C CA . TRP A 1 535 ? -3.723 14.766 19.154 1.00 89.38 535 TRP A CA 1
ATOM 4344 C C . TRP A 1 535 ? -2.934 14.284 17.925 1.00 89.38 535 TRP A C 1
ATOM 4346 O O . TRP A 1 535 ? -2.243 13.266 17.989 1.00 89.38 535 TRP A O 1
ATOM 4356 N N . ARG A 1 536 ? -3.031 14.997 16.797 1.00 83.56 536 ARG A N 1
ATOM 4357 C CA . ARG A 1 536 ? -2.342 14.712 15.529 1.00 83.56 536 ARG A CA 1
ATOM 4358 C C . ARG A 1 536 ? -1.445 15.880 15.091 1.00 83.56 536 ARG A C 1
ATOM 4360 O O . ARG A 1 536 ? -1.197 16.063 13.898 1.00 83.56 536 ARG A O 1
ATOM 4367 N N . GLU A 1 537 ? -0.970 16.681 16.042 1.00 76.75 537 GLU A N 1
ATOM 4368 C CA . GLU A 1 537 ? -0.080 17.807 15.757 1.00 76.75 537 GLU A CA 1
ATOM 4369 C C . GLU A 1 537 ? 1.269 17.362 15.175 1.00 76.75 537 GLU A C 1
ATOM 4371 O O . GLU A 1 537 ? 1.702 16.220 15.315 1.00 76.75 537 GLU A O 1
ATOM 4376 N N . LYS A 1 538 ? 1.940 18.281 14.471 1.00 76.00 538 LYS A N 1
ATOM 4377 C CA . LYS A 1 538 ? 3.295 18.027 13.955 1.00 76.00 538 LYS A CA 1
ATOM 4378 C C . LYS A 1 538 ? 4.333 18.003 15.071 1.00 76.00 538 LYS A C 1
ATOM 4380 O O . LYS A 1 538 ? 5.343 17.322 14.936 1.00 76.00 538 LYS A O 1
ATOM 4385 N N . ASP A 1 539 ? 4.085 18.784 16.115 1.00 83.94 539 ASP A N 1
ATOM 4386 C CA . ASP A 1 539 ? 4.934 18.865 17.289 1.00 83.94 539 ASP A CA 1
ATOM 4387 C C . ASP A 1 539 ? 4.537 17.761 18.278 1.00 83.94 539 ASP A C 1
ATOM 4389 O O . ASP A 1 539 ? 3.399 17.706 18.754 1.00 83.94 539 ASP A O 1
ATOM 4393 N N . VAL A 1 540 ? 5.472 16.850 18.541 1.00 83.19 540 VAL A N 1
ATOM 4394 C CA . VAL A 1 540 ? 5.239 15.676 19.387 1.00 83.19 540 VAL A CA 1
ATOM 4395 C C . VAL A 1 540 ? 5.049 16.079 20.852 1.00 83.19 540 VAL A C 1
ATOM 4397 O O . VAL A 1 540 ? 4.235 15.459 21.542 1.00 83.19 540 VAL A O 1
ATOM 4400 N N . ASP A 1 541 ? 5.713 17.144 21.311 1.00 86.38 541 ASP A N 1
ATOM 4401 C CA . ASP A 1 541 ? 5.542 17.684 22.662 1.00 86.38 541 ASP A CA 1
ATOM 4402 C C . ASP A 1 541 ? 4.105 18.166 22.886 1.00 86.38 541 ASP A C 1
ATOM 4404 O O . ASP A 1 541 ? 3.497 17.891 23.926 1.00 86.38 541 ASP A O 1
ATOM 4408 N N . ASN A 1 542 ? 3.517 18.814 21.876 1.00 88.56 542 ASN A N 1
ATOM 4409 C CA . ASN A 1 542 ? 2.125 19.246 21.935 1.00 88.56 542 ASN A CA 1
ATOM 4410 C C . ASN A 1 542 ? 1.165 18.053 21.971 1.00 88.56 542 ASN A C 1
ATOM 4412 O O . ASN A 1 542 ? 0.228 18.075 22.766 1.00 88.56 542 ASN A O 1
ATOM 4416 N N . ILE A 1 543 ? 1.403 16.997 21.178 1.00 88.06 543 ILE A N 1
ATOM 4417 C CA . ILE A 1 543 ? 0.578 15.775 21.233 1.00 88.06 543 ILE A CA 1
ATOM 4418 C C . ILE A 1 543 ? 0.581 15.203 22.653 1.00 88.06 543 ILE A C 1
ATOM 4420 O O . ILE A 1 543 ? -0.485 14.892 23.189 1.00 88.06 543 ILE A O 1
ATOM 4424 N N . LEU A 1 544 ? 1.768 15.062 23.255 1.00 87.75 544 LEU A N 1
ATOM 4425 C CA . LEU A 1 544 ? 1.923 14.499 24.593 1.00 87.75 544 LEU A CA 1
ATOM 4426 C C . LEU A 1 544 ? 1.175 15.336 25.634 1.00 87.75 544 LEU A C 1
ATOM 4428 O O . LEU A 1 544 ? 0.374 14.785 26.388 1.00 87.75 544 LEU A O 1
ATOM 4432 N N . ARG A 1 545 ? 1.399 16.656 25.642 1.00 88.75 545 ARG A N 1
ATOM 4433 C CA . ARG A 1 545 ? 0.749 17.585 26.573 1.00 88.75 545 ARG A CA 1
ATOM 4434 C C . ARG A 1 545 ? -0.770 17.567 26.419 1.00 88.75 545 ARG A C 1
ATOM 4436 O O . ARG A 1 545 ? -1.466 17.335 27.399 1.00 88.75 545 ARG A O 1
ATOM 4443 N N . ASN A 1 546 ? -1.276 17.726 25.195 1.00 90.75 546 ASN A N 1
ATOM 4444 C CA . ASN A 1 546 ? -2.714 17.769 24.922 1.00 90.75 546 ASN A CA 1
ATOM 4445 C C . ASN A 1 546 ? -3.410 16.474 25.372 1.00 90.75 546 ASN A C 1
ATOM 4447 O O . ASN A 1 546 ? -4.466 16.520 25.999 1.00 90.75 546 ASN A O 1
ATOM 4451 N N . LYS A 1 547 ? -2.809 15.307 25.088 1.00 91.00 547 LYS A N 1
ATOM 4452 C CA . LYS A 1 547 ? -3.339 14.015 25.547 1.00 91.00 547 LYS A CA 1
ATOM 4453 C C . LYS A 1 547 ? -3.289 13.886 27.065 1.00 91.00 547 LYS A C 1
ATOM 4455 O O . LYS A 1 547 ? -4.246 13.408 27.662 1.00 91.00 547 LYS A O 1
ATOM 4460 N N . TYR A 1 548 ? -2.187 14.283 27.690 1.00 89.06 548 TYR A N 1
ATOM 4461 C CA . TYR A 1 548 ? -2.039 14.189 29.138 1.00 89.06 548 TYR A CA 1
ATOM 4462 C C . TYR A 1 548 ? -3.067 15.070 29.865 1.00 89.06 548 TYR A C 1
ATOM 4464 O O . TYR A 1 548 ? -3.764 14.588 30.757 1.00 89.06 548 TYR A O 1
ATOM 4472 N N . GLU A 1 549 ? -3.238 16.318 29.426 1.00 90.19 549 GLU A N 1
ATOM 4473 C CA . GLU A 1 549 ? -4.233 17.249 29.968 1.00 90.19 549 GLU A CA 1
ATOM 4474 C C . GLU A 1 549 ? -5.668 16.733 29.774 1.00 90.19 549 GLU A C 1
ATOM 4476 O O . GLU A 1 549 ? -6.458 16.744 30.721 1.00 90.19 549 GLU A O 1
ATOM 4481 N N . ASP A 1 550 ? -6.011 16.246 28.574 1.00 91.06 550 ASP A N 1
ATOM 4482 C CA . ASP A 1 550 ? -7.356 15.740 28.267 1.00 91.06 550 ASP A CA 1
ATOM 4483 C C . ASP A 1 550 ? -7.693 14.456 29.063 1.00 91.06 550 ASP A C 1
ATOM 4485 O O . ASP A 1 550 ? -8.850 14.262 29.436 1.00 91.06 550 ASP A O 1
ATOM 4489 N N . ILE A 1 551 ? -6.722 13.567 29.319 1.00 88.62 551 ILE A N 1
ATOM 4490 C CA . ILE A 1 551 ? -6.957 12.215 29.874 1.00 88.62 551 ILE A CA 1
ATOM 4491 C C . ILE A 1 551 ? -6.685 12.109 31.378 1.00 88.62 551 ILE A C 1
ATOM 4493 O O . ILE A 1 551 ? -7.381 11.357 32.076 1.00 88.62 551 ILE A O 1
ATOM 4497 N N . ASP A 1 552 ? -5.684 12.826 31.888 1.00 83.69 552 ASP A N 1
ATOM 4498 C CA . ASP A 1 552 ? -5.316 12.763 33.301 1.00 83.69 552 ASP A CA 1
ATOM 4499 C C . ASP A 1 552 ? -5.920 13.919 34.099 1.00 83.69 552 ASP A C 1
ATOM 4501 O O . ASP A 1 552 ? -6.729 13.666 34.992 1.00 83.69 552 ASP A O 1
ATOM 4505 N N . GLU A 1 553 ? -5.592 15.166 33.748 1.00 82.62 553 GLU A N 1
ATOM 4506 C CA . GLU A 1 553 ? -5.920 16.351 34.558 1.00 82.62 553 GLU A CA 1
ATOM 4507 C C . GLU A 1 553 ? -7.384 16.795 34.432 1.00 82.62 553 GLU A C 1
ATOM 4509 O O . GLU A 1 553 ? -8.029 17.104 35.434 1.00 82.62 553 GLU A O 1
ATOM 4514 N N . ASN A 1 554 ? -7.930 16.804 33.212 1.00 87.69 554 ASN A N 1
ATOM 4515 C CA . ASN A 1 554 ? -9.211 17.445 32.905 1.00 87.69 554 ASN A CA 1
ATOM 4516 C C . ASN A 1 554 ? -10.280 16.477 32.381 1.00 87.69 554 ASN A C 1
ATOM 4518 O O . ASN A 1 554 ? -11.256 16.918 31.776 1.00 87.69 554 ASN A O 1
ATOM 4522 N N . PHE A 1 555 ? -10.147 15.169 32.616 1.00 91.31 555 PHE A N 1
ATOM 4523 C CA . PHE A 1 555 ? -10.972 14.160 31.938 1.00 91.31 555 PHE A CA 1
ATOM 4524 C C . PHE A 1 555 ? -12.487 14.319 32.141 1.00 91.31 555 PHE A C 1
ATOM 4526 O O . PHE A 1 555 ? -13.261 14.176 31.195 1.00 91.31 555 PHE A O 1
ATOM 4533 N N . GLU A 1 556 ? -12.946 14.672 33.346 1.00 90.75 556 GLU A N 1
ATOM 4534 C CA . GLU A 1 556 ? -14.374 14.941 33.571 1.00 90.75 556 GLU A CA 1
ATOM 4535 C C . GLU A 1 556 ? -14.857 16.172 32.793 1.00 90.75 556 GLU A C 1
ATOM 4537 O O . GLU A 1 556 ? -15.936 16.152 32.194 1.00 90.75 556 GLU A O 1
ATOM 4542 N N . SER A 1 557 ? -14.049 17.235 32.753 1.00 91.19 557 SER A N 1
ATOM 4543 C CA . SER A 1 557 ? -14.335 18.436 31.961 1.00 91.19 557 SER A CA 1
ATOM 4544 C C . SER A 1 557 ? -14.345 18.118 30.465 1.00 91.19 557 SER A C 1
ATOM 4546 O O . SER A 1 557 ? -15.286 18.486 29.760 1.00 91.19 557 SER A O 1
ATOM 4548 N N . PHE A 1 558 ? -13.366 17.346 29.987 1.00 91.94 558 PHE A N 1
ATOM 4549 C CA . PHE A 1 558 ? -13.284 16.841 28.618 1.00 91.94 558 PHE A CA 1
ATOM 4550 C C . PHE A 1 558 ? -14.560 16.092 28.223 1.00 91.94 558 PHE A C 1
ATOM 4552 O O . PHE A 1 558 ? -15.189 16.429 27.220 1.00 91.94 558 PHE A O 1
ATOM 4559 N N . ILE A 1 559 ? -15.002 15.135 29.045 1.00 92.12 559 ILE A N 1
ATOM 4560 C CA . ILE A 1 559 ? -16.235 14.376 28.815 1.00 92.12 559 ILE A CA 1
ATOM 4561 C C . ILE A 1 559 ? -17.452 15.308 28.754 1.00 92.12 559 ILE A C 1
ATOM 4563 O O . ILE A 1 559 ? -18.330 15.153 27.905 1.00 92.12 559 ILE A O 1
ATOM 4567 N N . ASN A 1 560 ? -17.542 16.264 29.677 1.00 89.94 560 ASN A N 1
ATOM 4568 C CA . ASN A 1 560 ? -18.704 17.141 29.782 1.00 89.94 560 ASN A CA 1
ATOM 4569 C C . ASN A 1 560 ? -18.796 18.168 28.652 1.00 89.94 560 ASN A C 1
ATOM 4571 O O . ASN A 1 560 ? -19.906 18.576 28.316 1.00 89.94 560 ASN A O 1
ATOM 4575 N N . THR A 1 561 ? -17.663 18.564 28.077 1.00 88.88 561 THR A N 1
ATOM 4576 C CA . THR A 1 561 ? -17.580 19.623 27.064 1.00 88.88 561 THR A CA 1
ATOM 4577 C C . THR A 1 561 ? -17.510 19.078 25.644 1.00 88.88 561 THR A C 1
ATOM 4579 O O . THR A 1 561 ? -18.191 19.594 24.762 1.00 88.88 561 THR A O 1
ATOM 4582 N N . LYS A 1 562 ? -16.705 18.036 25.405 1.00 90.50 562 LYS A N 1
ATOM 4583 C CA . LYS A 1 562 ? -16.408 17.551 24.055 1.00 90.50 562 LYS A CA 1
ATOM 4584 C C . LYS A 1 562 ? -17.272 16.378 23.617 1.00 90.50 562 LYS A C 1
ATOM 4586 O O . LYS A 1 562 ? -17.235 16.077 22.433 1.00 90.50 562 LYS A O 1
ATOM 4591 N N . PHE A 1 563 ? -18.044 15.699 24.466 1.00 92.06 563 PHE A N 1
ATOM 4592 C CA . PHE A 1 563 ? -18.883 14.594 23.974 1.00 92.06 563 PHE A CA 1
ATOM 4593 C C . PHE A 1 563 ? -20.012 15.104 23.076 1.00 92.06 563 PHE A C 1
ATOM 4595 O O . PHE A 1 563 ? -20.649 16.120 23.354 1.00 92.06 563 PHE A O 1
ATOM 4602 N N . SER A 1 564 ? -20.264 14.381 21.988 1.00 89.56 564 SER A N 1
ATOM 4603 C CA . SER A 1 564 ? -21.430 14.600 21.141 1.00 89.56 564 SER A CA 1
ATOM 4604 C C . SER A 1 564 ? -22.716 14.333 21.929 1.00 89.56 564 SER A C 1
ATOM 4606 O O . SER A 1 564 ? -22.756 13.478 22.822 1.00 89.56 564 SER A O 1
ATOM 4608 N N . SER A 1 565 ? -23.785 15.053 21.576 1.00 88.06 565 SER A N 1
ATOM 4609 C CA . SER A 1 565 ? -25.108 14.923 22.193 1.00 88.06 565 SER A CA 1
ATOM 4610 C C . SER A 1 565 ? -25.592 13.468 22.175 1.00 88.06 565 SER A C 1
ATOM 4612 O O . SER A 1 565 ? -26.208 13.011 23.140 1.00 88.06 565 SER A O 1
ATOM 4614 N N . SER A 1 566 ? -25.222 12.711 21.136 1.00 89.00 566 SER A N 1
ATOM 4615 C CA . SER A 1 566 ? -25.524 11.288 20.973 1.00 89.00 566 SER A CA 1
ATOM 4616 C C . SER A 1 566 ? -24.947 10.371 22.054 1.00 89.00 566 SER A C 1
ATOM 4618 O O . SER A 1 566 ? -25.522 9.316 22.312 1.00 89.00 566 SER A O 1
ATOM 4620 N N . PHE A 1 567 ? -23.862 10.766 22.724 1.00 89.94 567 PHE A N 1
ATOM 4621 C CA . PHE A 1 567 ? -23.120 9.910 23.658 1.00 89.94 567 PHE A CA 1
ATOM 4622 C C . PHE A 1 567 ? -23.180 10.373 25.124 1.00 89.94 567 PHE A C 1
ATOM 4624 O O . PHE A 1 567 ? -22.526 9.787 25.990 1.00 89.94 567 PHE A O 1
ATOM 4631 N N . VAL A 1 568 ? -23.987 11.393 25.441 1.00 86.12 568 VAL A N 1
ATOM 4632 C CA . VAL A 1 568 ? -24.089 11.976 26.796 1.00 86.12 568 VAL A CA 1
ATOM 4633 C C . VAL A 1 568 ? -24.513 10.954 27.858 1.00 86.12 568 VAL A C 1
ATOM 4635 O O . VAL A 1 568 ? -24.058 11.034 28.997 1.00 86.12 568 VAL A O 1
ATOM 4638 N N . ASP A 1 569 ? -25.313 9.953 27.499 1.00 90.19 569 ASP A N 1
ATOM 4639 C CA . ASP A 1 569 ? -25.774 8.918 28.435 1.00 90.19 569 ASP A CA 1
ATOM 4640 C C . ASP A 1 569 ? -24.678 7.884 28.787 1.00 90.19 569 ASP A C 1
ATOM 4642 O O . ASP A 1 569 ? -24.844 7.059 29.686 1.00 90.19 569 ASP A O 1
ATOM 4646 N N . PHE A 1 570 ? -23.519 7.950 28.120 1.00 92.56 570 PHE A N 1
ATOM 4647 C CA . PHE A 1 570 ? -22.424 6.979 28.227 1.00 92.56 570 PHE A CA 1
ATOM 4648 C C . PHE A 1 570 ? -21.162 7.542 28.899 1.00 92.56 570 PHE A C 1
ATOM 4650 O O . PHE A 1 570 ? -20.113 6.898 28.885 1.00 92.56 570 PHE A O 1
ATOM 4657 N N . LYS A 1 571 ? -21.248 8.702 29.564 1.00 93.19 571 LYS A N 1
ATOM 4658 C CA . LYS A 1 571 ? -20.131 9.289 30.337 1.00 93.19 571 LYS A CA 1
ATOM 4659 C C . LYS A 1 571 ? -19.554 8.319 31.372 1.00 93.19 571 LYS A C 1
ATOM 4661 O O . LYS A 1 571 ? -18.341 8.192 31.504 1.00 93.19 571 LYS A O 1
ATOM 4666 N N . ASN A 1 572 ? -20.426 7.563 32.042 1.00 93.25 572 ASN A N 1
ATOM 4667 C CA . ASN A 1 572 ? -20.020 6.560 33.028 1.00 93.25 572 ASN A CA 1
ATOM 4668 C C . ASN A 1 572 ? -19.190 5.422 32.419 1.00 93.25 572 ASN A C 1
ATOM 4670 O O . ASN A 1 572 ? -18.304 4.904 33.092 1.00 93.25 572 ASN A O 1
ATOM 4674 N N . LEU A 1 573 ? -19.441 5.050 31.157 1.00 96.38 573 LEU A N 1
ATOM 4675 C CA . LEU A 1 573 ? -18.613 4.066 30.459 1.00 96.38 573 LEU A CA 1
ATOM 4676 C C . LEU A 1 573 ? -17.196 4.615 30.256 1.00 96.38 573 LEU A C 1
ATOM 4678 O O . LEU A 1 573 ? -16.233 3.918 30.556 1.00 96.38 573 LEU A O 1
ATOM 4682 N N . ALA A 1 574 ? -17.059 5.871 29.820 1.00 95.31 574 ALA A N 1
ATOM 4683 C CA . ALA A 1 574 ? -15.755 6.509 29.638 1.00 95.31 574 ALA A CA 1
ATOM 4684 C C . ALA A 1 574 ? -14.954 6.587 30.952 1.00 95.31 574 ALA A C 1
ATOM 4686 O O . ALA A 1 574 ? -13.771 6.244 30.972 1.00 95.31 574 ALA A O 1
ATOM 4687 N N . LEU A 1 575 ? -15.609 6.961 32.058 1.00 93.94 575 LEU A N 1
ATOM 4688 C CA . LEU A 1 575 ? -15.008 6.982 33.398 1.00 93.94 575 LEU A CA 1
ATOM 4689 C C . LEU A 1 575 ? -14.581 5.581 33.863 1.00 93.94 575 LEU A C 1
ATOM 4691 O O . LEU A 1 575 ? -13.459 5.404 34.340 1.00 93.94 575 LEU A O 1
ATOM 4695 N N . GLU A 1 576 ? -15.441 4.572 33.684 1.00 94.44 576 GLU A N 1
ATOM 4696 C CA . GLU A 1 576 ? -15.144 3.177 34.037 1.00 94.44 576 GLU A CA 1
ATOM 4697 C C . GLU A 1 576 ? -13.931 2.653 33.245 1.00 94.44 576 GLU A C 1
ATOM 4699 O O . GLU A 1 576 ? -13.019 2.064 33.829 1.00 94.44 576 GLU A O 1
ATOM 4704 N N . LEU A 1 577 ? -13.860 2.932 31.938 1.00 93.94 577 LEU A N 1
ATOM 4705 C CA . LEU A 1 577 ? -12.731 2.552 31.083 1.00 93.94 577 LEU A CA 1
ATOM 4706 C C . LEU A 1 577 ? -11.425 3.260 31.475 1.00 93.94 577 LEU A C 1
ATOM 4708 O O . LEU A 1 577 ? -10.394 2.591 31.582 1.00 93.94 577 LEU A O 1
ATOM 4712 N N . ARG A 1 578 ? -11.466 4.569 31.771 1.00 91.75 578 ARG A N 1
ATOM 4713 C CA . ARG A 1 578 ? -10.298 5.329 32.257 1.00 91.75 578 ARG A CA 1
ATOM 4714 C C . ARG A 1 578 ? -9.732 4.708 33.533 1.00 91.75 578 ARG A C 1
ATOM 4716 O O . ARG A 1 578 ? -8.530 4.483 33.636 1.00 91.75 578 ARG A O 1
ATOM 4723 N N . VAL A 1 579 ? -10.595 4.355 34.484 1.00 90.56 579 VAL A N 1
ATOM 4724 C CA . VAL A 1 579 ? -10.186 3.692 35.733 1.00 90.56 579 VAL A CA 1
ATOM 4725 C C . VAL A 1 579 ? -9.586 2.305 35.478 1.00 90.56 579 VAL A C 1
ATOM 4727 O O . VAL A 1 579 ? -8.590 1.925 36.106 1.00 90.56 579 VAL A O 1
ATOM 4730 N N . ILE A 1 580 ? -10.164 1.527 34.559 1.00 90.25 580 ILE A N 1
ATOM 4731 C CA . ILE A 1 580 ? -9.645 0.196 34.218 1.00 90.25 580 ILE A CA 1
ATOM 4732 C C . ILE A 1 580 ? -8.232 0.290 33.630 1.00 90.25 580 ILE A C 1
ATOM 4734 O O . ILE A 1 580 ? -7.382 -0.509 34.031 1.00 90.25 580 ILE A O 1
ATOM 4738 N N . LEU A 1 581 ? -7.978 1.247 32.736 1.00 87.56 581 LEU A N 1
ATOM 4739 C CA . LEU A 1 581 ? -6.702 1.385 32.026 1.00 87.56 581 LEU A CA 1
ATOM 4740 C C . LEU A 1 581 ? -5.632 2.107 32.854 1.00 87.56 581 LEU A C 1
ATOM 4742 O O . LEU A 1 581 ? -4.525 1.593 32.989 1.00 87.56 581 LEU A O 1
ATOM 4746 N N . PHE A 1 582 ? -5.974 3.236 33.475 1.00 85.50 582 PHE A N 1
ATOM 4747 C CA . PHE A 1 582 ? -5.003 4.143 34.104 1.00 85.50 582 PHE A CA 1
ATOM 4748 C C . PHE A 1 582 ? -5.047 4.132 35.641 1.00 85.50 582 PHE A C 1
ATOM 4750 O O . PHE A 1 582 ? -4.107 4.570 36.301 1.00 85.50 582 PHE A O 1
ATOM 4757 N N . GLY A 1 583 ? -6.102 3.568 36.238 1.00 81.88 583 GLY A N 1
ATOM 4758 C CA . GLY A 1 583 ? -6.307 3.544 37.689 1.00 81.88 583 GLY A CA 1
ATOM 4759 C C . GLY A 1 583 ? -7.053 4.765 38.241 1.00 81.88 583 GLY A C 1
ATOM 4760 O O . GLY A 1 583 ? -7.562 5.602 37.499 1.00 81.88 583 GLY A O 1
ATOM 4761 N N . ASN A 1 584 ? -7.151 4.819 39.575 1.00 73.31 584 ASN A N 1
ATOM 4762 C CA . ASN A 1 584 ? -7.911 5.838 40.319 1.00 73.31 584 ASN A CA 1
ATOM 4763 C C . ASN A 1 584 ? -7.103 7.105 40.652 1.00 73.31 584 ASN A C 1
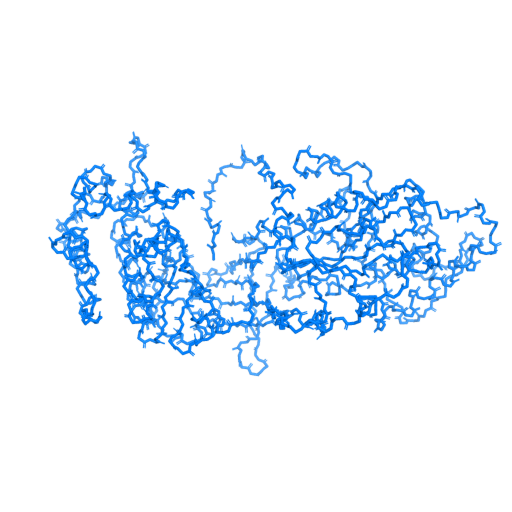ATOM 4765 O O . ASN A 1 584 ? -7.670 8.063 41.164 1.00 73.31 584 ASN A O 1
ATOM 4769 N N . THR A 1 585 ? -5.787 7.085 40.450 1.00 65.81 585 THR A N 1
ATOM 4770 C CA . THR A 1 585 ? -4.882 8.208 40.744 1.00 65.81 585 THR A CA 1
ATOM 4771 C C . THR A 1 585 ? -4.417 8.866 39.445 1.00 65.81 585 THR A C 1
ATOM 4773 O O . THR A 1 585 ? -4.894 8.491 38.369 1.00 65.81 585 THR A O 1
ATOM 4776 N N . SER A 1 586 ? -3.479 9.814 39.551 1.00 64.75 586 SER A N 1
ATOM 4777 C CA . SER A 1 586 ? -2.729 10.324 38.403 1.00 64.75 586 SER A CA 1
ATOM 4778 C C . SER A 1 586 ? -2.124 9.187 37.582 1.00 64.75 586 SER A C 1
ATOM 4780 O O . SER A 1 586 ? -1.896 8.073 38.086 1.00 64.75 586 SER A O 1
ATOM 4782 N N . TYR A 1 587 ? -1.883 9.492 36.314 1.00 64.31 587 TYR A N 1
ATOM 4783 C CA . TYR A 1 587 ? -1.380 8.585 35.302 1.00 64.31 587 TYR A CA 1
ATOM 4784 C C . TYR A 1 587 ? -0.208 7.737 35.819 1.00 64.31 587 TYR A C 1
ATOM 4786 O O . TYR A 1 587 ? 0.884 8.242 36.079 1.00 64.31 587 TYR A O 1
ATOM 4794 N N . SER A 1 588 ? -0.412 6.425 35.984 1.00 58.28 588 SER A N 1
ATOM 4795 C CA . SER A 1 588 ? 0.676 5.512 36.351 1.00 58.28 588 SER A CA 1
ATOM 4796 C C . SER A 1 588 ? 0.588 4.193 35.585 1.00 58.28 588 SER A C 1
ATOM 4798 O O . SER A 1 588 ? -0.377 3.437 35.723 1.00 58.28 588 SER A O 1
ATOM 4800 N N . TYR A 1 589 ? 1.632 3.878 34.808 1.00 57.59 589 TYR A N 1
ATOM 4801 C CA . TYR A 1 589 ? 1.824 2.547 34.229 1.00 57.59 589 TYR A CA 1
ATOM 4802 C C . TYR A 1 589 ? 2.243 1.573 35.329 1.00 57.59 589 TYR A C 1
ATOM 4804 O O . TYR A 1 589 ? 3.422 1.315 35.555 1.00 57.59 589 TYR A O 1
ATOM 4812 N N . LYS A 1 590 ? 1.269 1.013 36.044 1.00 54.69 590 LYS A N 1
ATOM 4813 C CA . LYS A 1 590 ? 1.511 -0.161 36.886 1.00 54.69 590 LYS A CA 1
ATOM 4814 C C . LYS A 1 590 ? 1.231 -1.422 36.067 1.00 54.69 590 LYS A C 1
ATOM 4816 O O . LYS A 1 590 ? 0.071 -1.788 35.885 1.00 54.69 590 LYS A O 1
ATOM 4821 N N . LEU A 1 591 ? 2.286 -2.093 35.603 1.00 54.31 591 LEU A N 1
ATOM 4822 C CA . LEU A 1 591 ? 2.239 -3.443 35.021 1.00 54.31 591 LEU A CA 1
ATOM 4823 C C . LEU A 1 591 ? 2.963 -4.456 35.926 1.00 54.31 591 LEU A C 1
ATOM 4825 O O . LEU A 1 591 ? 3.940 -4.070 36.566 1.00 54.31 591 LEU A O 1
ATOM 4829 N N . PRO A 1 592 ? 2.562 -5.746 35.935 1.00 54.88 592 PRO A N 1
ATOM 4830 C CA . PRO A 1 592 ? 1.462 -6.353 35.181 1.00 54.88 592 PRO A CA 1
ATOM 4831 C C . PRO A 1 592 ? 0.220 -6.593 36.051 1.00 54.88 592 PRO A C 1
ATOM 4833 O O . PRO A 1 592 ? 0.274 -7.258 37.085 1.00 54.88 592 PRO A O 1
ATOM 4836 N N . ARG A 1 593 ? -0.935 -6.117 35.576 1.00 63.34 593 ARG A N 1
ATOM 4837 C CA . ARG A 1 593 ? -2.222 -6.751 35.889 1.00 63.34 593 ARG A CA 1
ATOM 4838 C C . ARG A 1 593 ? -2.326 -8.012 35.027 1.00 63.34 593 ARG A C 1
ATOM 4840 O O . ARG A 1 593 ? -1.848 -8.010 33.897 1.00 63.34 593 ARG A O 1
ATOM 4847 N N . ASP A 1 594 ? -2.950 -9.058 35.558 1.00 77.69 594 ASP A N 1
ATOM 4848 C CA . ASP A 1 594 ? -3.402 -10.217 34.782 1.00 77.69 594 ASP A CA 1
ATOM 4849 C C . ASP A 1 594 ? -4.104 -9.725 33.496 1.00 77.69 594 ASP A C 1
ATOM 4851 O O . ASP A 1 594 ? -5.118 -9.021 33.573 1.00 77.69 594 ASP A O 1
ATOM 4855 N N . SER A 1 595 ? -3.526 -10.013 32.323 1.00 80.88 595 SER A N 1
ATOM 4856 C CA . SER A 1 595 ? -4.004 -9.496 31.032 1.00 80.88 595 SER A CA 1
ATOM 4857 C C . SER A 1 595 ? -5.443 -9.929 30.772 1.00 80.88 595 SER A C 1
ATOM 4859 O O . SER A 1 595 ? -6.278 -9.117 30.366 1.00 80.88 595 SER A O 1
ATOM 4861 N N . ASP A 1 596 ? -5.776 -11.171 31.125 1.00 85.19 596 ASP A N 1
ATOM 4862 C CA . ASP A 1 596 ? -7.132 -11.695 31.044 1.00 85.19 596 ASP A CA 1
ATOM 4863 C C . ASP A 1 596 ? -8.099 -10.895 31.914 1.00 85.19 596 ASP A C 1
ATOM 4865 O O . ASP A 1 596 ? -9.240 -10.657 31.509 1.00 85.19 596 ASP A O 1
ATOM 4869 N N . LEU A 1 597 ? -7.667 -10.453 33.097 1.00 88.75 597 LEU A N 1
ATOM 4870 C CA . LEU A 1 597 ? -8.486 -9.622 33.973 1.00 88.75 597 LEU A CA 1
ATOM 4871 C C . LEU A 1 597 ? -8.766 -8.248 33.351 1.00 88.75 597 LEU A C 1
ATOM 4873 O O . LEU A 1 597 ? -9.891 -7.757 33.469 1.00 88.75 597 LEU A O 1
ATOM 4877 N N . VAL A 1 598 ? -7.781 -7.631 32.689 1.00 90.00 598 VAL A N 1
ATOM 4878 C CA . VAL A 1 598 ? -7.957 -6.327 32.025 1.00 90.00 598 VAL A CA 1
ATOM 4879 C C . VAL A 1 598 ? -8.958 -6.446 30.877 1.00 90.00 598 VAL A C 1
ATOM 4881 O O . VAL A 1 598 ? -9.969 -5.739 30.893 1.00 90.00 598 VAL A O 1
ATOM 4884 N N . TYR A 1 599 ? -8.766 -7.396 29.953 1.00 93.88 599 TYR A N 1
ATOM 4885 C CA . TYR A 1 599 ? -9.725 -7.633 28.865 1.00 93.88 599 TYR A CA 1
ATOM 4886 C C . TYR A 1 599 ? -11.130 -7.924 29.399 1.00 93.88 599 TYR A C 1
ATOM 4888 O O . TYR A 1 599 ? -12.101 -7.324 28.939 1.00 93.88 599 TYR A O 1
ATOM 4896 N N . LYS A 1 600 ? -11.257 -8.809 30.401 1.00 94.56 600 LYS A N 1
ATOM 4897 C CA . LYS A 1 600 ? -12.555 -9.151 31.009 1.00 94.56 600 LYS A CA 1
ATOM 4898 C C . LYS A 1 600 ? -13.262 -7.917 31.569 1.00 94.56 600 LYS A C 1
ATOM 4900 O O . LYS A 1 600 ? -14.471 -7.795 31.390 1.00 94.56 600 LYS A O 1
ATOM 4905 N N . LYS A 1 601 ? -12.540 -7.008 32.234 1.00 95.44 601 LYS A N 1
ATOM 4906 C CA . LYS A 1 601 ? -13.115 -5.772 32.788 1.00 95.44 601 LYS A CA 1
ATOM 4907 C C . LYS A 1 601 ? -13.607 -4.828 31.691 1.00 95.44 601 LYS A C 1
ATOM 4909 O O . LYS A 1 601 ? -14.751 -4.388 31.771 1.00 95.44 601 LYS A O 1
ATOM 4914 N N . ILE A 1 602 ? -12.796 -4.577 30.659 1.00 96.12 602 ILE A N 1
ATOM 4915 C CA . ILE A 1 602 ? -13.173 -3.699 29.538 1.00 96.12 602 ILE A CA 1
ATOM 4916 C C . ILE A 1 602 ? -14.394 -4.270 28.805 1.00 96.12 602 ILE A C 1
ATOM 4918 O O . ILE A 1 602 ? -15.413 -3.594 28.678 1.00 96.12 602 ILE A O 1
ATOM 4922 N N . ILE A 1 603 ? -14.344 -5.544 28.402 1.00 97.25 603 ILE A N 1
ATOM 4923 C CA . ILE A 1 603 ? -15.447 -6.211 27.690 1.00 97.25 603 ILE A CA 1
ATOM 4924 C C . ILE A 1 603 ? -16.729 -6.204 28.536 1.00 97.25 603 ILE A C 1
ATOM 4926 O O . ILE A 1 603 ? -17.820 -5.979 28.010 1.00 97.25 603 ILE A O 1
ATOM 4930 N N . LYS A 1 604 ? -16.622 -6.406 29.856 1.00 97.81 604 LYS A N 1
ATOM 4931 C CA . LYS A 1 604 ? -17.769 -6.335 30.772 1.00 97.81 604 LYS A CA 1
ATOM 4932 C C . LYS A 1 604 ? -18.395 -4.938 30.806 1.00 97.81 604 LYS A C 1
ATOM 4934 O O . LYS A 1 604 ? -19.622 -4.852 30.806 1.00 97.81 604 LYS A O 1
ATOM 4939 N N . ALA A 1 605 ? -17.590 -3.874 30.813 1.00 98.00 605 ALA A N 1
ATOM 4940 C CA . ALA A 1 605 ? -18.086 -2.499 30.778 1.00 98.00 605 ALA A CA 1
ATOM 4941 C C . ALA A 1 605 ? -18.860 -2.215 29.475 1.00 98.00 605 ALA A C 1
ATOM 4943 O O . ALA A 1 605 ? -19.991 -1.726 29.528 1.00 98.00 605 ALA A O 1
ATOM 4944 N N . PHE A 1 606 ? -18.324 -2.634 28.321 1.00 98.12 606 PHE A N 1
ATOM 4945 C CA . PHE A 1 606 ? -19.031 -2.547 27.036 1.00 98.12 606 PHE A CA 1
ATOM 4946 C C . PHE A 1 606 ? -20.340 -3.345 27.035 1.00 98.12 606 PHE A C 1
ATOM 4948 O O . PHE A 1 606 ? -21.385 -2.805 26.682 1.00 98.12 606 PHE A O 1
ATOM 4955 N N . ASN A 1 607 ? -20.321 -4.605 27.482 1.00 98.25 607 ASN A N 1
ATOM 4956 C CA . ASN A 1 607 ? -21.524 -5.444 27.531 1.00 98.25 607 ASN A CA 1
ATOM 4957 C C . ASN A 1 607 ? -22.610 -4.866 28.446 1.00 98.25 607 ASN A C 1
ATOM 4959 O O . ASN A 1 607 ? -23.792 -4.962 28.128 1.00 98.25 607 ASN A O 1
ATOM 4963 N N . LYS A 1 608 ? -22.229 -4.236 29.563 1.00 97.94 608 LYS A N 1
ATOM 4964 C CA . LYS A 1 608 ? -23.163 -3.535 30.452 1.00 97.94 608 LYS A CA 1
ATOM 4965 C C . LYS A 1 608 ? -23.826 -2.350 29.743 1.00 97.94 608 LYS A C 1
ATOM 4967 O O . LYS A 1 608 ? -25.044 -2.223 29.830 1.00 97.94 608 LYS A O 1
ATOM 4972 N N . ALA A 1 609 ? -23.057 -1.519 29.037 1.00 97.38 609 ALA A N 1
ATOM 4973 C CA . ALA A 1 609 ? -23.589 -0.378 28.288 1.00 97.38 609 ALA A CA 1
ATOM 4974 C C . ALA A 1 609 ? -24.493 -0.818 27.124 1.00 97.38 609 ALA A C 1
ATOM 4976 O O . ALA A 1 609 ? -25.601 -0.310 26.974 1.00 97.38 609 ALA A O 1
ATOM 4977 N N . ILE A 1 610 ? -24.065 -1.821 26.352 1.00 97.94 610 ILE A N 1
ATOM 4978 C CA . ILE A 1 610 ? -24.856 -2.426 25.270 1.00 97.94 610 ILE A CA 1
ATOM 4979 C C . ILE A 1 610 ? -26.171 -2.990 25.824 1.00 97.94 610 ILE A C 1
ATOM 4981 O O . ILE A 1 610 ? -27.242 -2.646 25.331 1.00 97.94 610 ILE A O 1
ATOM 4985 N N . GLY A 1 611 ? -26.110 -3.764 26.910 1.00 97.62 611 GLY A N 1
ATOM 4986 C CA . GLY A 1 611 ? -27.296 -4.339 27.543 1.00 97.62 611 GLY A CA 1
ATOM 4987 C C . GLY A 1 611 ? -28.261 -3.293 28.113 1.00 97.62 611 GLY A C 1
ATOM 4988 O O . GLY A 1 611 ? -29.463 -3.538 28.164 1.00 97.62 611 GLY A O 1
ATOM 4989 N N . GLN A 1 612 ? -27.783 -2.110 28.518 1.00 97.31 612 GLN A N 1
ATOM 4990 C CA . GLN A 1 612 ? -28.658 -0.998 28.914 1.00 97.31 612 GLN A CA 1
ATOM 4991 C C . GLN A 1 612 ? -29.447 -0.434 27.727 1.00 97.31 612 GLN A C 1
ATOM 4993 O O . GLN A 1 612 ? -30.619 -0.101 27.903 1.00 97.31 612 GLN A O 1
ATOM 4998 N N . ILE A 1 613 ? -28.838 -0.362 26.541 1.00 96.62 613 ILE A N 1
ATOM 4999 C CA . ILE A 1 613 ? -29.531 0.045 25.313 1.00 96.62 613 ILE A CA 1
ATOM 5000 C C . ILE A 1 613 ? -30.545 -1.024 24.898 1.00 96.62 613 ILE A C 1
ATOM 5002 O O . ILE A 1 613 ? -31.709 -0.714 24.665 1.00 96.62 613 ILE A O 1
ATOM 5006 N N . GLU A 1 614 ? -30.125 -2.290 24.847 1.00 96.00 614 GLU A N 1
ATOM 5007 C CA . GLU A 1 614 ? -30.983 -3.411 24.432 1.00 96.00 614 GLU A CA 1
ATOM 5008 C C . GLU A 1 614 ? -32.179 -3.609 25.375 1.00 96.00 614 GLU A C 1
ATOM 5010 O O . GLU A 1 614 ? -33.269 -3.957 24.929 1.00 96.00 614 GLU A O 1
ATOM 5015 N N . ALA A 1 615 ? -32.008 -3.324 26.670 1.00 96.12 615 ALA A N 1
ATOM 5016 C CA . ALA A 1 615 ? -33.087 -3.340 27.655 1.00 96.12 615 ALA A CA 1
ATOM 5017 C C . ALA A 1 615 ? -33.955 -2.063 27.662 1.00 96.12 615 ALA A C 1
ATOM 5019 O O . ALA A 1 615 ? -34.820 -1.932 28.528 1.00 96.12 615 ALA A O 1
ATOM 5020 N N . GLY A 1 616 ? -33.702 -1.095 26.772 1.00 93.50 616 GLY A N 1
ATOM 5021 C CA . GLY A 1 616 ? -34.450 0.164 26.685 1.00 93.50 616 GLY A CA 1
ATOM 5022 C C . GLY A 1 616 ? -34.228 1.135 27.851 1.00 93.50 616 GLY A C 1
ATOM 5023 O O . GLY A 1 616 ? -35.009 2.066 28.026 1.00 93.50 616 GLY A O 1
ATOM 5024 N N . LYS A 1 617 ? -33.182 0.935 28.665 1.00 93.94 617 LYS A N 1
ATOM 5025 C CA . LYS A 1 617 ? -32.839 1.825 29.794 1.00 93.94 617 LYS A CA 1
ATOM 5026 C C . LYS A 1 617 ? -32.142 3.103 29.334 1.00 93.94 617 LYS A C 1
ATOM 5028 O O . LYS A 1 617 ? -32.220 4.114 30.022 1.00 93.94 617 LYS A O 1
ATOM 5033 N N . ILE A 1 618 ? -31.439 3.034 28.205 1.00 93.19 618 ILE A N 1
ATOM 5034 C CA . ILE A 1 618 ? -30.795 4.165 27.533 1.00 93.19 618 ILE A CA 1
ATOM 5035 C C . ILE A 1 618 ? -31.237 4.147 26.069 1.00 93.19 618 ILE A C 1
ATOM 5037 O O . ILE A 1 618 ? -31.343 3.080 25.465 1.00 93.19 618 ILE A O 1
ATOM 5041 N N . SER A 1 619 ? -31.502 5.320 25.494 1.00 90.88 619 SER A N 1
ATOM 5042 C CA . SER A 1 619 ? -31.928 5.430 24.098 1.00 90.88 619 SER A CA 1
ATOM 5043 C C . SER A 1 619 ? -30.786 5.101 23.131 1.00 90.88 619 SER A C 1
ATOM 5045 O O . SER A 1 619 ? -29.671 5.603 23.281 1.00 90.88 619 SER A O 1
ATOM 5047 N N . ASN A 1 620 ? -31.068 4.297 22.101 1.00 93.50 620 ASN A N 1
ATOM 5048 C CA . ASN A 1 620 ? -30.149 4.133 20.977 1.00 93.50 620 ASN A CA 1
ATOM 5049 C C . ASN A 1 620 ? -30.296 5.323 20.024 1.00 93.50 620 ASN A C 1
ATOM 5051 O O . ASN A 1 620 ? -31.269 5.387 19.271 1.00 93.50 620 ASN A O 1
ATOM 5055 N N . ARG A 1 621 ? -29.346 6.261 20.042 1.00 92.19 621 ARG A N 1
ATOM 5056 C CA . ARG A 1 621 ? -29.366 7.389 19.102 1.00 92.19 621 ARG A CA 1
ATOM 5057 C C . ARG A 1 621 ? -28.823 6.964 17.746 1.00 92.19 621 ARG A C 1
ATOM 5059 O O . ARG A 1 621 ? -27.851 6.210 17.679 1.00 92.19 621 ARG A O 1
ATOM 5066 N N . PHE A 1 622 ? -29.455 7.466 16.691 1.00 91.06 622 PHE A N 1
ATOM 5067 C CA . PHE A 1 622 ? -29.106 7.200 15.301 1.00 91.06 622 PHE A CA 1
ATOM 5068 C C . PHE A 1 622 ? -28.673 8.486 14.609 1.00 91.06 622 PHE A C 1
ATOM 5070 O O . PHE A 1 622 ? -29.156 9.564 14.950 1.00 91.06 622 PHE A O 1
ATOM 5077 N N . TRP A 1 623 ? -27.802 8.353 13.619 1.00 89.25 623 TRP A N 1
ATOM 5078 C CA . TRP A 1 623 ? -27.389 9.440 12.740 1.00 89.25 623 TRP A CA 1
ATOM 5079 C C . TRP A 1 623 ? -27.195 8.920 11.316 1.00 89.25 623 TRP A C 1
ATOM 5081 O O . TRP A 1 623 ? -27.074 7.709 11.089 1.00 89.25 623 TRP A O 1
ATOM 5091 N N . THR A 1 624 ? -27.243 9.849 10.365 1.00 69.44 624 THR A N 1
ATOM 5092 C CA . THR A 1 624 ? -27.138 9.588 8.925 1.00 69.44 624 THR A CA 1
ATOM 5093 C C . THR A 1 624 ? -25.728 9.768 8.417 1.00 69.44 624 THR A C 1
ATOM 5095 O O . THR A 1 624 ? -25.126 10.801 8.788 1.00 69.44 624 THR A O 1
#

pLDDT: mean 80.14, std 17.93, range [20.89, 98.38]

Radius of gyration: 29.19 Å; Cα contacts (8 Å, |Δi|>4): 1013; chains: 1; bounding box: 81×52×94 Å

InterPro domains:
  IPR011009 Protein kinase-like domain superfamily [SSF56112] (395-574)
  IPR040976 Fungal-type protein kinase [PF17667] (153-515)

Solvent-accessible surface area (backbone atoms only — not comparable to full-atom values): 35580 Å² total; per-residue (Å²): 128,91,85,70,80,78,68,96,65,72,97,82,77,85,74,80,83,58,78,52,70,68,63,58,46,72,66,35,36,82,30,26,36,65,48,40,81,60,43,57,57,70,77,63,39,95,46,95,54,35,66,57,28,51,42,52,38,52,33,50,53,50,45,49,69,76,40,67,58,87,79,68,56,86,35,48,42,47,70,33,44,53,54,38,52,53,50,47,38,65,51,54,53,49,55,60,76,47,81,82,72,74,91,49,99,87,52,67,74,72,83,81,60,95,84,60,76,58,67,46,36,41,85,48,78,44,89,71,61,89,83,56,76,60,59,98,43,86,60,68,53,54,36,37,29,28,58,73,70,87,88,61,101,58,93,51,51,70,43,56,48,35,46,33,38,70,33,49,46,70,48,75,82,50,47,62,57,49,48,52,53,48,54,51,52,50,33,50,29,36,61,56,35,51,72,45,58,35,39,44,33,35,41,39,24,36,57,30,37,32,43,35,40,38,38,38,79,35,36,40,24,44,34,81,43,51,38,79,84,39,54,57,59,59,53,28,51,54,47,43,66,22,50,44,49,63,62,77,42,20,43,62,77,60,63,39,76,56,99,86,40,42,29,35,67,45,56,57,85,48,95,92,41,69,42,79,44,52,37,44,88,67,57,82,37,68,40,87,56,58,67,45,46,44,46,27,29,29,40,28,70,86,57,48,33,31,40,38,31,36,42,44,69,71,59,57,74,50,39,68,53,52,32,62,69,44,55,90,32,58,20,40,55,35,67,69,35,65,49,77,82,43,46,50,59,78,78,43,88,73,58,61,88,54,69,57,43,80,72,79,83,83,80,77,88,78,89,77,86,88,79,76,90,74,85,74,88,82,80,73,78,65,80,49,37,34,32,36,39,37,33,30,35,73,40,58,44,60,44,87,72,56,44,29,51,60,55,46,54,48,24,55,48,25,24,52,51,10,49,53,40,32,45,76,69,41,32,38,55,49,49,49,41,58,88,31,29,28,37,40,80,56,49,95,92,42,72,39,40,6,26,34,52,77,51,75,63,39,47,43,80,88,28,64,60,48,61,72,68,55,89,63,81,67,59,54,62,60,21,50,29,67,68,53,48,34,40,76,76,63,80,43,68,76,88,76,74,43,76,93,57,46,56,56,36,38,54,44,6,49,50,41,39,52,51,46,48,36,27,56,41,59,59,65,89,90,53,84,86,50,75,65,63,63,31,56,48,92,50,62,68,53,21,43,50,50,48,46,43,45,64,58,78,35,33,71,57,41,54,74,67,44,45,14,81,60,41,63,92,45,54,66,55,56,53,52,49,45,36,72,75,38,41,93,62,74,83,49,95,77,79,84,65,62,63,69,59,52,54,52,52,54,53,48,52,49,51,53,54,49,50,34,36,76,70,67,76,38,86,73,41,71,45,132

Organism: NCBI:txid62690

Secondary structure (DSSP, 8-state):
-TT-------SS--------HHHHHHHHGGGEE---TTHHHHHHSSSTTHHHHHHHHHHHHHHHHHS-GGGS----SHHHHHHHHHHHIIIIITGGGSSPPP--TTS------TTPPPP-EEEE--S--TT-EETTEE----EEEEES-S--SS--GGGEEEEEEEESS-STTHHHHHHHHHHHHHHHHHHHSTT--EEEEEEEETTEEEEEEEESS-EEEEEEEETTT-THHHHHHHHHHHH--TTTTT---SEEEETTEEEEEEE-SSTT-EEEEEB-SS-SB---SSSS---EEEEBTTSS-EEEEEEEE-SSS-HHHHHHHTTT-TTBPEEEEEEEEEEHHHH-S--TTS----S--TT--SS------------PPP--EEEEEEEEES--EEGGG--BHHHHHHHHHHHHHHHHHHHHTTEE-S---GGGEEE----SS---SEEE---TT-EETT-HHHHHH--S--S-TTTS-HHHHHHHHTSS-GGG--HHHHHHHHHHHHHHHHHHHHHHSS--TTSPPP--GGGG-SSHHHHHHHHHIIIIISHHHHHHHHS-GGGGGGHHHHHHHHHHHH-SSSS-------HHHHHHHHHHHHHHHHHHHHTTSS---B--

Sequence (624 aa):
MRDLLQREVPECYIHSRACNASVILSKLESKTFTCVSSFWDRFFEGKAWSDQTKRIWESYENYKNETNPKNFPLNLAEQGIWDWIASFNNLFLSQLLEVPSLPSGQFPTLIRKENDLPLRGKISLSSNIRGFFVGQHQGQIDFLITSIGRDSNFPRWDKMRVVGVLCGKPVGYRRKTRFIQLATYVREIFNQQPVRRFVHGFCVFDKVIEFWLIDRTGAYSSGFISIKNDEQVLVRAICSYLLMSDEEVGLDTTIREVDGQPMITIDDGEPGQTREIEINPKPIIRPEKLISCGTTCYRSVDEKFLVKYSWHRVHGKSEIDLLKEALQVRGVINLVASEIIHKRSDVWEDLSAFIPKEWLQMEHEKTSKDSGEEETDGYGALDEYEMTRAVLSPYGRPLNSCKSVLQFLIIIRDALMGHRGLFNKKIIHSDISEDNIIIVTPTEDDRSRGMLIDLDLSISDYDTCKTSTREYPVGTSKFMALIQVAMWVGNVSKRDYNFNSSYLFDLESFFYVFLTGFVEYGRDPDLPLHNLDSWREKDVDNILRNKYEDIDENFESFINTKFSSSFVDFKNLALELRVILFGNTSYSYKLPRDSDLVYKKIIKAFNKAIGQIEAGKISNRFWT

Mean predicted aligned error: 11.04 Å